Protein AF-0000000070381197 (afdb_homodimer)

Nearest PDB structures (foldseek):
  2oku-assembly1_B  TM=3.505E-01  e=1.568E+00  Porphyromonas gingivalis W83
  1i4d-assembly1_A  TM=2.695E-01  e=1.123E+00  Homo sapiens
  8abq-assembly2_D  TM=3.366E-01  e=6.268E+00  Homo sapiens
  8tyw-assembly1_A  TM=2.719E-01  e=4.706E+00  Homo sapiens
  2oku-assembly1_B  TM=3.504E-01  e=1.431E+00  Porphyromonas gingivalis W83

Solvent-accessible surface area (backbone atoms only — not comparable to full-atom values): 20531 Å² total; per-residue (Å²): 138,83,82,79,78,77,79,73,76,74,71,81,75,85,75,64,77,62,84,65,48,57,74,46,78,39,48,20,51,32,15,48,24,47,42,24,43,49,49,45,42,49,49,50,50,45,33,52,60,49,53,32,38,50,42,29,46,66,67,31,24,50,68,60,45,44,73,76,41,23,66,64,40,26,74,72,50,74,36,80,66,68,60,43,43,74,61,43,84,60,56,20,82,68,38,71,71,46,56,69,67,57,44,50,47,41,42,39,40,44,46,55,39,49,53,46,61,69,45,43,64,57,45,43,51,25,30,58,47,12,14,69,77,37,16,61,66,27,19,53,37,37,46,47,35,48,52,21,54,62,33,40,58,44,32,59,44,95,60,21,80,71,26,64,50,21,46,50,14,53,49,47,37,50,52,33,49,52,49,27,41,52,45,20,50,51,42,55,52,50,58,66,62,55,71,76,110,138,83,82,78,77,75,76,72,74,74,68,80,75,82,74,64,78,64,74,60,42,17,78,45,55,37,54,66,54,30,56,48,24,52,51,24,43,50,48,44,54,52,50,50,50,45,32,52,59,49,52,32,38,50,42,31,47,66,67,30,24,52,68,58,45,44,73,75,40,21,65,63,40,26,74,77,69,72,41,83,68,68,59,43,42,75,88,44,85,56,47,32,80,69,39,68,72,47,57,69,64,59,44,49,47,40,25,33,40,43,40,55,37,49,54,44,62,70,45,42,66,46,45,42,51,24,31,59,47,11,15,53,77,36,17,64,66,28,18,53,38,35,45,46,35,50,53,20,55,60,34,40,58,44,32,59,45,73,59,20,79,73,25,65,50,22,46,52,15,54,50,47,37,51,52,34,48,53,51,26,41,53,44,18,48,52,40,19,53,44,38,49,60,56,58,81,123

Structure (mmCIF, N/CA/C/O backbone):
data_AF-0000000070381197-model_v1
#
loop_
_entity.id
_entity.type
_entity.pdbx_description
1 polymer 'Mapeg family protein'
#
loop_
_atom_site.group_PDB
_atom_site.id
_atom_site.type_symbol
_atom_site.label_atom_id
_atom_site.label_alt_id
_atom_site.label_comp_id
_atom_site.label_asym_id
_atom_site.label_entity_id
_atom_site.label_seq_id
_atom_site.pdbx_PDB_ins_code
_atom_site.Cartn_x
_atom_site.Cartn_y
_atom_site.Cartn_z
_atom_site.occupancy
_atom_site.B_iso_or_equiv
_atom_site.auth_seq_id
_atom_site.auth_comp_id
_atom_site.auth_asym_id
_atom_site.auth_atom_id
_atom_site.pdbx_PDB_model_num
ATOM 1 N N . MET A 1 1 ? -45.094 56.906 -5.348 1 27.31 1 MET A N 1
ATOM 2 C CA . MET A 1 1 ? -44 57.094 -4.395 1 27.31 1 MET A CA 1
ATOM 3 C C . MET A 1 1 ? -43.688 55.812 -3.629 1 27.31 1 MET A C 1
ATOM 5 O O . MET A 1 1 ? -44.281 55.594 -2.559 1 27.31 1 MET A O 1
ATOM 9 N N . THR A 1 2 ? -43.688 54.594 -4.238 1 30.69 2 THR A N 1
ATOM 10 C CA . THR A 1 2 ? -43.625 53.219 -3.711 1 30.69 2 THR A CA 1
ATOM 11 C C . THR A 1 2 ? -42.312 52.938 -3.02 1 30.69 2 THR A C 1
ATOM 13 O O . THR A 1 2 ? -41.25 53.219 -3.586 1 30.69 2 THR A O 1
ATOM 16 N N . PHE A 1 3 ? -42.25 52.906 -1.608 1 27.36 3 PHE A N 1
ATOM 17 C CA . PHE A 1 3 ? -41.188 52.688 -0.625 1 27.36 3 PHE A CA 1
ATOM 18 C C . PHE A 1 3 ? -40.5 51.344 -0.86 1 27.36 3 PHE A C 1
ATOM 20 O O . PHE A 1 3 ? -41.094 50.281 -0.603 1 27.36 3 PHE A O 1
ATOM 27 N N . GLN A 1 4 ? -39.719 51.094 -1.892 1 28.34 4 GLN A N 1
ATOM 28 C CA . GLN A 1 4 ? -38.938 49.875 -2.109 1 28.34 4 GLN A CA 1
ATOM 29 C C . GLN A 1 4 ? -37.938 49.656 -0.963 1 28.34 4 GLN A C 1
ATOM 31 O O . GLN A 1 4 ? -36.969 50.406 -0.825 1 28.34 4 GLN A O 1
ATOM 36 N N . HIS A 1 5 ? -38.406 49.312 0.303 1 29.66 5 HIS A N 1
ATOM 37 C CA . HIS A 1 5 ? -37.5 48.906 1.389 1 29.66 5 HIS A CA 1
ATOM 38 C C . HIS A 1 5 ? -36.531 47.844 0.943 1 29.66 5 HIS A C 1
ATOM 40 O O . HIS A 1 5 ? -36.938 46.75 0.506 1 29.66 5 HIS A O 1
ATOM 46 N N . PHE A 1 6 ? -35.312 48.188 0.536 1 28.55 6 PHE A N 1
ATOM 47 C CA . PHE A 1 6 ? -34.125 47.344 0.35 1 28.55 6 PHE A CA 1
ATOM 48 C C . PHE A 1 6 ? -33.781 46.594 1.628 1 28.55 6 PHE A C 1
ATOM 50 O O . PHE A 1 6 ? -33.406 47.188 2.637 1 28.55 6 PHE A O 1
ATOM 57 N N . TYR A 1 7 ? -34.5 45.469 2 1 30.52 7 TYR A N 1
ATOM 58 C CA . TYR A 1 7 ? -34.031 44.625 3.08 1 30.52 7 TYR A CA 1
ATOM 59 C C . TYR A 1 7 ? -32.594 44.219 2.898 1 30.52 7 TYR A C 1
ATOM 61 O O . TYR A 1 7 ? -32.219 43.625 1.882 1 30.52 7 TYR A O 1
ATOM 69 N N . GLU A 1 8 ? -31.609 45.031 3.355 1 29.36 8 GLU A N 1
ATOM 70 C CA . GLU A 1 8 ? -30.203 44.656 3.508 1 29.36 8 GLU A CA 1
ATOM 71 C C . GLU A 1 8 ? -30.062 43.344 4.277 1 29.36 8 GLU A C 1
ATOM 73 O O . GLU A 1 8 ? -30.547 43.219 5.406 1 29.36 8 GLU A O 1
ATOM 78 N N . ASP A 1 9 ? -30.062 42.156 3.66 1 33.03 9 ASP A N 1
ATOM 79 C CA . ASP A 1 9 ? -29.734 40.875 4.277 1 33.03 9 ASP A CA 1
ATOM 80 C C . ASP A 1 9 ? -28.562 41 5.246 1 33.03 9 ASP A C 1
ATOM 82 O O . ASP A 1 9 ? -27.5 41.531 4.883 1 33.03 9 ASP A O 1
ATOM 86 N N . PRO A 1 10 ? -28.797 41.125 6.543 1 33.56 10 PRO A N 1
ATOM 87 C CA . PRO A 1 10 ? -27.703 41.281 7.492 1 33.56 10 PRO A CA 1
ATOM 88 C C . PRO A 1 10 ? -26.531 40.344 7.215 1 33.56 10 PRO A C 1
ATOM 90 O O . PRO A 1 10 ? -26.734 39.25 6.648 1 33.56 10 PRO A O 1
ATOM 93 N N . ALA A 1 11 ? -25.344 40.812 7.121 1 35.25 11 ALA A N 1
ATOM 94 C CA . ALA A 1 11 ? -24.047 40.094 7.082 1 35.25 11 ALA A CA 1
ATOM 95 C C . ALA A 1 11 ? -24.016 38.969 8.109 1 35.25 11 ALA A C 1
ATOM 97 O O . ALA A 1 11 ? -24.438 39.156 9.25 1 35.25 11 ALA A O 1
ATOM 98 N N . PRO A 1 12 ? -24.031 37.688 7.75 1 36.72 12 PRO A N 1
ATOM 99 C CA . PRO A 1 12 ? -23.938 36.688 8.82 1 36.72 12 PRO A CA 1
ATOM 100 C C . PRO A 1 12 ? -22.953 37.094 9.922 1 36.72 12 PRO A C 1
ATOM 102 O O . PRO A 1 12 ? -21.875 37.625 9.633 1 36.72 12 PRO A O 1
ATOM 105 N N . THR A 1 13 ? -23.391 37.594 11.086 1 34.72 13 THR A N 1
ATOM 106 C CA . THR A 1 13 ? -22.594 38 12.25 1 34.72 13 THR A CA 1
ATOM 107 C C . THR A 1 13 ? -21.453 37 12.484 1 34.72 13 THR A C 1
ATOM 109 O O . THR A 1 13 ? -21.656 35.781 12.461 1 34.72 13 THR A O 1
ATOM 112 N N . ALA A 1 14 ? -20.234 37.438 12.461 1 40.5 14 ALA A N 1
ATOM 113 C CA . ALA A 1 14 ? -18.922 36.875 12.648 1 40.5 14 ALA A CA 1
ATOM 114 C C . ALA A 1 14 ? -18.906 35.875 13.82 1 40.5 14 ALA A C 1
ATOM 116 O O . ALA A 1 14 ? -18.281 34.812 13.75 1 40.5 14 ALA A O 1
ATOM 117 N N . ASN A 1 15 ? -19.156 36.344 15.117 1 36.5 15 ASN A N 1
ATOM 118 C CA . ASN A 1 15 ? -18.719 35.75 16.391 1 36.5 15 ASN A CA 1
ATOM 119 C C . ASN A 1 15 ? -19.656 34.656 16.859 1 36.5 15 ASN A C 1
ATOM 121 O O . ASN A 1 15 ? -19.672 34.312 18.031 1 36.5 15 ASN A O 1
ATOM 125 N N . ALA A 1 16 ? -20.859 34.5 16.406 1 41.34 16 ALA A N 1
ATOM 126 C CA . ALA A 1 16 ? -21.641 33.531 17.188 1 41.34 16 ALA A CA 1
ATOM 127 C C . ALA A 1 16 ? -20.953 32.156 17.203 1 41.34 16 ALA A C 1
ATOM 129 O O . ALA A 1 16 ? -20.578 31.656 16.156 1 41.34 16 ALA A O 1
ATOM 130 N N . PRO A 1 17 ? -20.328 31.75 18.297 1 43.03 17 PRO A N 1
ATOM 131 C CA . PRO A 1 17 ? -19.734 30.406 18.344 1 43.03 17 PRO A CA 1
ATOM 132 C C . PRO A 1 17 ? -20.547 29.375 17.562 1 43.03 17 PRO A C 1
ATOM 134 O O . PRO A 1 17 ? -21.75 29.219 17.797 1 43.03 17 PRO A O 1
ATOM 137 N N . VAL A 1 18 ? -20.594 29.297 16.344 1 46.44 18 VAL A N 1
ATOM 138 C CA . VAL A 1 18 ? -21.406 28.312 15.633 1 46.44 18 VAL A CA 1
ATOM 139 C C . VAL A 1 18 ? -21.375 26.984 16.375 1 46.44 18 VAL A C 1
ATOM 141 O O . VAL A 1 18 ? -20.312 26.375 16.562 1 46.44 18 VAL A O 1
ATOM 144 N N . ASP A 1 19 ? -22.219 26.75 17.234 1 54.41 19 ASP A N 1
ATOM 145 C CA . ASP A 1 19 ? -22.516 25.641 18.141 1 54.41 19 ASP A CA 1
ATOM 146 C C . ASP A 1 19 ? -22.031 24.328 17.547 1 54.41 19 ASP A C 1
ATOM 148 O O . ASP A 1 19 ? -21.578 23.438 18.281 1 54.41 19 ASP A O 1
ATOM 152 N N . ASN A 1 20 ? -21.922 24.156 16.25 1 60.72 20 ASN A N 1
ATOM 153 C CA . ASN A 1 20 ? -21.812 22.844 15.656 1 60.72 20 ASN A CA 1
ATOM 154 C C . ASN A 1 20 ? -20.375 22.531 15.219 1 60.72 20 ASN A C 1
ATOM 156 O O . ASN A 1 20 ? -20.156 21.734 14.305 1 60.72 20 ASN A O 1
ATOM 160 N N . GLN A 1 21 ? -19.391 23.328 15.68 1 72.69 21 GLN A N 1
ATOM 161 C CA . GLN A 1 21 ? -18.047 23.047 15.211 1 72.69 21 GLN A CA 1
ATOM 162 C C . GLN A 1 21 ? -17.094 22.797 16.391 1 72.69 21 GLN A C 1
ATOM 164 O O . GLN A 1 21 ? -17.203 23.453 17.422 1 72.69 21 GLN A O 1
ATOM 169 N N . SER A 1 22 ? -16.328 21.641 16.438 1 75.69 22 SER A N 1
ATOM 170 C CA . SER A 1 22 ? -15.18 21.453 17.328 1 75.69 22 SER A CA 1
ATOM 171 C C . SER A 1 22 ? -13.93 22.125 16.766 1 75.69 22 SER A C 1
ATOM 173 O O . SER A 1 22 ? -13.719 22.141 15.555 1 75.69 22 SER A O 1
ATOM 175 N N . VAL A 1 23 ? -13.219 22.875 17.672 1 78 23 VAL A N 1
ATOM 176 C CA . VAL A 1 23 ? -12.078 23.641 17.203 1 78 23 VAL A CA 1
ATOM 177 C C . VAL A 1 23 ? -10.789 23.094 17.812 1 78 23 VAL A C 1
ATOM 179 O O . VAL A 1 23 ? -10.773 22.703 18.984 1 78 23 VAL A O 1
ATOM 182 N N . ILE A 1 24 ? -9.797 22.953 16.969 1 77.69 24 ILE A N 1
ATOM 183 C CA . ILE A 1 24 ? -8.445 22.609 17.406 1 77.69 24 ILE A CA 1
ATOM 184 C C . ILE A 1 24 ? -7.469 23.688 16.953 1 77.69 24 ILE A C 1
ATOM 186 O O . ILE A 1 24 ? -7.496 24.109 15.797 1 77.69 24 ILE A O 1
ATOM 190 N N . SER A 1 25 ? -6.664 24.172 17.891 1 83 25 SER A N 1
ATOM 191 C CA . SER A 1 25 ? -5.676 25.188 17.547 1 83 25 SER A CA 1
ATOM 192 C C . SER A 1 25 ? -4.32 24.578 17.234 1 83 25 SER A C 1
ATOM 194 O O . SER A 1 25 ? -3.859 23.688 17.953 1 83 25 SER A O 1
ATOM 196 N N . VAL A 1 26 ? -3.762 24.984 16.047 1 87.62 26 VAL A N 1
ATOM 197 C CA . VAL A 1 26 ? -2.438 24.5 15.672 1 87.62 26 VAL A CA 1
ATOM 198 C C . VAL A 1 26 ? -1.601 25.656 15.133 1 87.62 26 VAL A C 1
ATOM 200 O O . VAL A 1 26 ? -2.145 26.672 14.68 1 87.62 26 VAL A O 1
ATOM 203 N N . ASP A 1 27 ? -0.229 25.469 15.305 1 90.62 27 ASP A N 1
ATOM 204 C CA . ASP A 1 27 ? 0.676 26.422 14.664 1 90.62 27 ASP A CA 1
ATOM 205 C C . ASP A 1 27 ? 0.458 26.469 13.156 1 90.62 27 ASP A C 1
ATOM 207 O O . ASP A 1 27 ? 0.22 25.422 12.531 1 90.62 27 ASP A O 1
ATOM 211 N N . LYS A 1 28 ? 0.566 27.609 12.531 1 90.75 28 LYS A N 1
ATOM 212 C CA . LYS A 1 28 ? 0.375 27.75 11.094 1 90.75 28 LYS A CA 1
ATOM 213 C C . LYS A 1 28 ? 1.358 26.875 10.32 1 90.75 28 LYS A C 1
ATOM 215 O O . LYS A 1 28 ? 1.041 26.391 9.234 1 90.75 28 LYS A O 1
ATOM 220 N N . MET A 1 29 ? 2.492 26.672 10.906 1 94.38 29 MET A N 1
ATOM 221 C CA . MET A 1 29 ? 3.525 25.906 10.227 1 94.38 29 MET A CA 1
ATOM 222 C C . MET A 1 29 ? 3.174 24.422 10.219 1 94.38 29 MET A C 1
ATOM 224 O O . MET A 1 29 ? 3.805 23.625 9.508 1 94.38 29 MET A O 1
ATOM 228 N N . TYR A 1 30 ? 2.107 24.125 10.898 1 95.12 30 TYR A N 1
ATOM 229 C CA . TYR A 1 30 ? 1.632 22.75 10.859 1 95.12 30 TYR A CA 1
ATOM 230 C C . TYR A 1 30 ? 1.208 22.359 9.445 1 95.12 30 TYR A C 1
ATOM 232 O O . TYR A 1 30 ? 1.24 21.172 9.086 1 95.12 30 TYR A O 1
ATOM 240 N N . GLY A 1 31 ? 0.821 23.281 8.695 1 95.38 31 GLY A N 1
ATOM 241 C CA . GLY A 1 31 ? 0.529 23.031 7.297 1 95.38 31 GLY A CA 1
ATOM 242 C C . GLY A 1 31 ? 1.68 22.375 6.555 1 95.38 31 GLY A C 1
ATOM 243 O O . GLY A 1 31 ? 1.464 21.516 5.695 1 95.38 31 GLY A O 1
ATOM 244 N N . LEU A 1 32 ? 2.865 22.75 6.918 1 96.94 32 LEU A N 1
ATOM 245 C CA . LEU A 1 32 ? 4.047 22.188 6.285 1 96.94 32 LEU A CA 1
ATOM 246 C C . LEU A 1 32 ? 4.211 20.719 6.668 1 96.94 32 LEU A C 1
ATOM 248 O O . LEU A 1 32 ? 4.691 19.906 5.863 1 96.94 32 LEU A O 1
ATOM 252 N N . VAL A 1 33 ? 3.83 20.391 7.875 1 97.94 33 VAL A N 1
ATOM 253 C CA . VAL A 1 33 ? 3.867 19.016 8.328 1 97.94 33 VAL A CA 1
ATOM 254 C C . VAL A 1 33 ? 2.912 18.172 7.484 1 97.94 33 VAL A C 1
ATOM 256 O O . VAL A 1 33 ? 3.289 17.109 6.973 1 97.94 33 VAL A O 1
ATOM 259 N N . VAL A 1 34 ? 1.744 18.703 7.293 1 97.62 34 VAL A N 1
ATOM 260 C CA . VAL A 1 34 ? 0.719 18.016 6.52 1 97.62 34 VAL A CA 1
ATOM 261 C C . VAL A 1 34 ? 1.19 17.828 5.078 1 97.62 34 VAL A C 1
ATOM 263 O O . VAL A 1 34 ? 1.082 16.734 4.516 1 97.62 34 VAL A O 1
ATOM 266 N N . ILE A 1 35 ? 1.771 18.812 4.566 1 97.81 35 ILE A N 1
ATOM 267 C CA . ILE A 1 35 ? 2.223 18.766 3.182 1 97.81 35 ILE A CA 1
ATOM 268 C C . ILE A 1 35 ? 3.344 17.734 3.039 1 97.81 35 ILE A C 1
ATOM 270 O O . ILE A 1 35 ? 3.379 16.969 2.068 1 97.81 35 ILE A O 1
ATOM 274 N N . SER A 1 36 ? 4.219 17.734 3.994 1 98.56 36 SER A N 1
ATOM 275 C CA . SER A 1 36 ? 5.305 16.766 3.91 1 98.56 36 SER A CA 1
ATOM 276 C C . SER A 1 36 ? 4.777 15.336 4.023 1 98.56 36 SER A C 1
ATOM 278 O O . SER A 1 36 ? 5.223 14.445 3.301 1 98.56 36 SER A O 1
ATOM 280 N N . ALA A 1 37 ? 3.809 15.094 4.906 1 98.69 37 ALA A N 1
ATOM 281 C CA . ALA A 1 37 ? 3.205 13.773 5.059 1 98.69 37 ALA A CA 1
ATOM 282 C C . ALA A 1 37 ? 2.451 13.359 3.799 1 98.69 37 ALA A C 1
ATOM 284 O O . ALA A 1 37 ? 2.535 12.211 3.363 1 98.69 37 ALA A O 1
ATOM 285 N N . LEU A 1 38 ? 1.757 14.32 3.213 1 98.56 38 LEU A N 1
ATOM 286 C CA . LEU A 1 38 ? 1.043 14.062 1.968 1 98.56 38 LEU A CA 1
ATOM 287 C C . LEU A 1 38 ? 2.014 13.695 0.85 1 98.56 38 LEU A C 1
ATOM 289 O O . LEU A 1 38 ? 1.732 12.812 0.041 1 98.56 38 LEU A O 1
ATOM 293 N N . THR A 1 39 ? 3.066 14.375 0.822 1 98.56 39 THR A N 1
ATOM 294 C CA . THR A 1 39 ? 4.07 14.133 -0.21 1 98.56 39 THR A CA 1
ATOM 295 C C . THR A 1 39 ? 4.66 12.734 -0.072 1 98.56 39 THR A C 1
ATOM 297 O O . THR A 1 39 ? 4.867 12.039 -1.069 1 98.56 39 THR A O 1
ATOM 300 N N . LEU A 1 40 ? 4.875 12.312 1.17 1 98.75 40 LEU A N 1
ATOM 301 C CA . LEU A 1 40 ? 5.371 10.961 1.408 1 98.75 40 LEU A CA 1
ATOM 302 C C . LEU A 1 40 ? 4.371 9.914 0.909 1 98.75 40 LEU A C 1
ATOM 304 O O . LEU A 1 40 ? 4.754 8.961 0.236 1 98.75 40 LEU A O 1
ATOM 308 N N . CYS A 1 41 ? 3.158 10.133 1.23 1 98.69 41 CYS A N 1
ATOM 309 C CA . CYS A 1 41 ? 2.113 9.203 0.816 1 98.69 41 CYS A CA 1
ATOM 310 C C . CYS A 1 41 ? 2.006 9.141 -0.703 1 98.69 41 CYS A C 1
ATOM 312 O O . CYS A 1 41 ? 1.926 8.055 -1.281 1 98.69 41 CYS A O 1
ATOM 314 N N . PHE A 1 42 ? 2.051 10.289 -1.301 1 98.31 42 PHE A N 1
ATOM 315 C CA . PHE A 1 42 ? 1.967 10.359 -2.756 1 98.31 42 PHE A CA 1
ATOM 316 C C . PHE A 1 42 ? 3.16 9.664 -3.4 1 98.31 42 PHE A C 1
ATOM 318 O O . PHE A 1 42 ? 3.002 8.922 -4.371 1 98.31 42 PHE A O 1
ATOM 325 N N . GLN A 1 43 ? 4.289 9.922 -2.863 1 98.56 43 GLN A N 1
ATOM 326 C CA . GLN A 1 43 ? 5.508 9.297 -3.369 1 98.56 43 GLN A CA 1
ATOM 327 C C . GLN A 1 43 ? 5.426 7.777 -3.271 1 98.56 43 GLN A C 1
ATOM 329 O O . GLN A 1 43 ? 5.836 7.07 -4.195 1 98.56 43 GLN A O 1
ATOM 334 N N . CYS A 1 44 ? 4.918 7.258 -2.193 1 98.69 44 CYS A N 1
ATOM 335 C CA . CYS A 1 44 ? 4.777 5.816 -2.025 1 98.69 44 CYS A CA 1
ATOM 336 C C . CYS A 1 44 ? 3.846 5.234 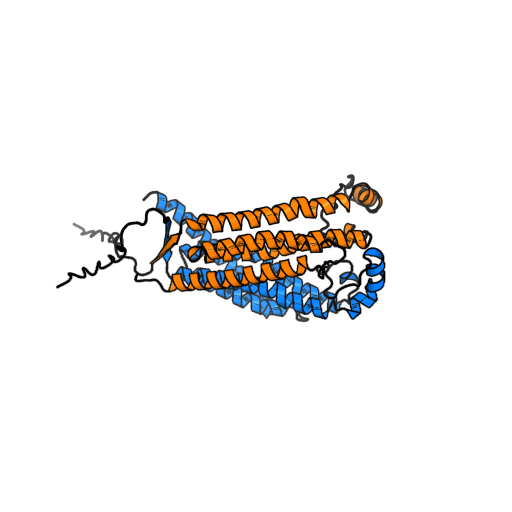-3.08 1 98.69 44 CYS A C 1
ATOM 338 O O . CYS A 1 44 ? 4.133 4.184 -3.656 1 98.69 44 CYS A O 1
ATOM 340 N N . ALA A 1 45 ? 2.77 5.965 -3.35 1 97.69 45 ALA A N 1
ATOM 341 C CA . ALA A 1 45 ? 1.849 5.527 -4.395 1 97.69 45 ALA A CA 1
ATOM 342 C C . ALA A 1 45 ? 2.537 5.504 -5.758 1 97.69 45 ALA A C 1
ATOM 344 O O . ALA A 1 45 ? 2.344 4.574 -6.543 1 97.69 45 ALA A O 1
ATOM 345 N N . VAL A 1 46 ? 3.32 6.504 -6.016 1 97.56 46 VAL A N 1
ATOM 346 C CA . VAL A 1 46 ? 4.039 6.613 -7.281 1 97.56 46 VAL A CA 1
ATOM 347 C C . VAL A 1 46 ? 5 5.438 -7.438 1 97.56 46 VAL A C 1
ATOM 349 O O . VAL A 1 46 ? 5.145 4.887 -8.531 1 97.56 46 VAL A O 1
ATOM 352 N N . TYR A 1 47 ? 5.633 5.023 -6.371 1 98.44 47 TYR A N 1
ATOM 353 C CA . TYR A 1 47 ? 6.543 3.883 -6.434 1 98.44 47 TYR A CA 1
ATOM 354 C C . TYR A 1 47 ? 5.793 2.604 -6.785 1 98.44 47 TYR A C 1
ATOM 356 O O . TYR A 1 47 ? 6.281 1.786 -7.566 1 98.44 47 TYR A O 1
ATOM 364 N N . GLY A 1 48 ? 4.637 2.467 -6.277 1 97 48 GLY A N 1
ATOM 365 C CA . GLY A 1 48 ? 3.846 1.293 -6.609 1 97 48 GLY A CA 1
ATOM 366 C C . GLY A 1 48 ? 3.371 1.283 -8.047 1 97 48 GLY A C 1
ATOM 367 O O . GLY A 1 48 ? 3.59 0.311 -8.773 1 97 48 GLY A O 1
ATOM 368 N N . TYR A 1 49 ? 2.832 2.377 -8.477 1 94.12 49 TYR A N 1
ATOM 369 C CA . TYR A 1 49 ? 2.178 2.432 -9.773 1 94.12 49 TYR A CA 1
ATOM 370 C C . TYR A 1 49 ? 3.201 2.592 -10.891 1 94.12 49 TYR A C 1
ATOM 372 O O . TYR A 1 49 ? 3.107 1.929 -11.93 1 94.12 49 TYR A O 1
ATOM 380 N N . PHE A 1 50 ? 4.191 3.387 -10.633 1 95.56 50 PHE A N 1
ATOM 381 C CA . PHE A 1 50 ? 5.047 3.742 -11.758 1 95.56 50 PHE A CA 1
ATOM 382 C C . PHE A 1 50 ? 6.383 3.012 -11.68 1 95.56 50 PHE A C 1
ATOM 384 O O . PHE A 1 50 ? 6.848 2.443 -12.672 1 95.56 50 PHE A O 1
ATOM 391 N N . LEU A 1 51 ? 6.996 3.016 -10.531 1 97.5 51 LEU A N 1
ATOM 392 C CA . LEU A 1 51 ? 8.289 2.338 -10.438 1 97.5 51 LEU A CA 1
ATOM 393 C C . LEU A 1 51 ? 8.125 0.835 -10.648 1 97.5 51 LEU A C 1
ATOM 395 O O . LEU A 1 51 ? 8.672 0.273 -11.602 1 97.5 51 LEU A O 1
ATOM 399 N N . VAL A 1 52 ? 7.348 0.217 -9.766 1 98.25 52 VAL A N 1
ATOM 400 C CA . VAL A 1 52 ? 7.164 -1.227 -9.867 1 98.25 52 VAL A CA 1
ATOM 401 C C . VAL A 1 52 ? 6.418 -1.562 -11.156 1 98.25 52 VAL A C 1
ATOM 403 O O . VAL A 1 52 ? 6.75 -2.533 -11.836 1 98.25 52 VAL A O 1
ATOM 406 N N . GLY A 1 53 ? 5.441 -0.716 -11.492 1 97.06 53 GLY A N 1
ATOM 407 C CA . GLY A 1 53 ? 4.68 -0.93 -12.711 1 97.06 53 GLY A CA 1
ATOM 408 C C . GLY A 1 53 ? 5.547 -0.956 -13.961 1 97.06 53 GLY A C 1
ATOM 409 O O . GLY A 1 53 ? 5.316 -1.763 -14.867 1 97.06 53 GLY A O 1
ATOM 410 N N . ARG A 1 54 ? 6.508 -0.121 -14.016 1 97.44 54 ARG A N 1
ATOM 411 C CA . ARG A 1 54 ? 7.398 -0.037 -15.172 1 97.44 54 ARG A CA 1
ATOM 412 C C . ARG A 1 54 ? 8.227 -1.31 -15.32 1 97.44 54 ARG A C 1
ATOM 414 O O . ARG A 1 54 ? 8.336 -1.864 -16.422 1 97.44 54 ARG A O 1
ATOM 421 N N . TYR A 1 55 ? 8.812 -1.763 -14.25 1 98.06 55 TYR A N 1
ATOM 422 C CA . TYR A 1 55 ? 9.625 -2.971 -14.312 1 98.06 55 TYR A CA 1
ATOM 423 C C . TYR A 1 55 ? 8.758 -4.199 -14.562 1 98.06 55 TYR A C 1
ATOM 425 O O . TYR A 1 55 ? 9.172 -5.129 -15.258 1 98.06 55 TYR A O 1
ATOM 433 N N . ARG A 1 56 ? 7.59 -4.133 -14.031 1 97.88 56 ARG A N 1
ATOM 434 C CA . ARG A 1 56 ? 6.656 -5.234 -14.234 1 97.88 56 ARG A CA 1
ATOM 435 C C . ARG A 1 56 ? 6.281 -5.367 -15.711 1 97.88 56 ARG A C 1
ATOM 437 O O . ARG A 1 56 ? 6.328 -6.461 -16.266 1 97.88 56 ARG A O 1
ATOM 444 N N . SER A 1 57 ? 5.957 -4.258 -16.297 1 96.75 57 SER A N 1
ATOM 445 C CA . SER A 1 57 ? 5.543 -4.254 -17.703 1 96.75 57 SER A CA 1
ATOM 446 C C . SER A 1 57 ? 6.68 -4.703 -18.609 1 96.75 57 SER A C 1
ATOM 448 O O . SER A 1 57 ? 6.453 -5.426 -19.578 1 96.75 57 SER A O 1
ATOM 450 N N . LYS A 1 58 ? 7.809 -4.348 -18.297 1 97.69 58 LYS A N 1
ATOM 451 C CA . LYS A 1 58 ? 8.977 -4.672 -19.109 1 97.69 58 LYS A CA 1
ATOM 452 C C . LYS A 1 58 ? 9.359 -6.141 -18.953 1 97.69 58 LYS A C 1
ATOM 454 O O . LYS A 1 58 ? 9.648 -6.816 -19.953 1 97.69 58 LYS A O 1
ATOM 459 N N . ILE A 1 59 ? 9.305 -6.68 -17.797 1 98.19 59 ILE A N 1
ATOM 460 C CA . ILE A 1 59 ? 9.875 -7.988 -17.484 1 98.19 59 ILE A CA 1
ATOM 461 C C . ILE A 1 59 ? 8.828 -9.07 -17.703 1 98.19 59 ILE A C 1
ATOM 463 O O . ILE A 1 59 ? 9.125 -10.117 -18.297 1 98.19 59 ILE A O 1
ATOM 467 N N . PHE A 1 60 ? 7.637 -8.797 -17.219 1 98.19 60 PHE A N 1
ATOM 468 C CA . PHE A 1 60 ? 6.527 -9.719 -17.422 1 98.19 60 PHE A CA 1
ATOM 469 C C . PHE A 1 60 ? 5.703 -9.312 -18.641 1 98.19 60 PHE A C 1
ATOM 471 O O . PHE A 1 60 ? 4.492 -9.117 -18.531 1 98.19 60 PHE A O 1
ATOM 478 N N . ASN A 1 61 ? 6.406 -9.289 -19.766 1 97.38 61 ASN A N 1
ATOM 479 C CA . ASN A 1 61 ? 5.715 -8.844 -20.984 1 97.38 61 ASN A CA 1
ATOM 480 C C . ASN A 1 61 ? 4.902 -9.969 -21.609 1 97.38 61 ASN A C 1
ATOM 482 O O . ASN A 1 61 ? 5.039 -11.133 -21.219 1 97.38 61 ASN A O 1
ATOM 486 N N . LYS A 1 62 ? 4.117 -9.633 -22.578 1 96.5 62 LYS A N 1
ATOM 487 C CA . LYS A 1 62 ? 3.174 -10.57 -23.188 1 96.5 62 LYS A CA 1
ATOM 488 C C . LYS A 1 62 ? 3.902 -11.727 -23.875 1 96.5 62 LYS A C 1
ATOM 490 O O . LYS A 1 62 ? 3.496 -12.883 -23.75 1 96.5 62 LYS A O 1
ATOM 495 N N . SER A 1 63 ? 4.926 -11.5 -24.562 1 97.19 63 SER A N 1
ATOM 496 C CA . SER A 1 63 ? 5.68 -12.516 -25.297 1 97.19 63 SER A CA 1
ATOM 497 C C . SER A 1 63 ? 6.238 -13.57 -24.344 1 97.19 63 SER A C 1
ATOM 499 O O . SER A 1 63 ? 6.094 -14.773 -24.594 1 97.19 63 SER A O 1
ATOM 501 N N . PHE A 1 64 ? 6.844 -13.141 -23.266 1 97.81 64 PHE A N 1
ATOM 502 C CA . PHE A 1 64 ? 7.414 -14.047 -22.281 1 97.81 64 PHE A CA 1
ATOM 503 C C . PHE A 1 64 ? 6.328 -14.914 -21.656 1 97.81 64 PHE A C 1
ATOM 505 O O . PHE A 1 64 ? 6.461 -16.141 -21.578 1 97.81 64 PHE A O 1
ATOM 512 N N . LEU A 1 65 ? 5.219 -14.305 -21.266 1 97.94 65 LEU A N 1
ATOM 513 C CA . LEU A 1 65 ? 4.164 -15.023 -20.562 1 97.94 65 LEU A CA 1
ATOM 514 C C . LEU A 1 65 ? 3.457 -16.016 -21.484 1 97.94 65 LEU A C 1
ATOM 516 O O . LEU A 1 65 ? 3.137 -17.125 -21.094 1 97.94 65 LEU A O 1
ATOM 520 N N . GLU A 1 66 ? 3.271 -15.562 -22.703 1 97.81 66 GLU A N 1
ATOM 521 C CA . GLU A 1 66 ? 2.641 -16.438 -23.672 1 97.81 66 GLU A CA 1
ATOM 522 C C . GLU A 1 66 ? 3.52 -17.656 -23.984 1 97.81 66 GLU A C 1
ATOM 524 O O . GLU A 1 66 ? 3.027 -18.781 -24.062 1 97.81 66 GLU A O 1
ATOM 529 N N . ALA A 1 67 ? 4.742 -17.469 -24.094 1 98 67 ALA A N 1
ATOM 530 C CA . ALA A 1 67 ? 5.68 -18.531 -24.438 1 98 67 ALA A CA 1
ATOM 531 C C . ALA A 1 67 ? 5.785 -19.547 -23.297 1 98 67 ALA A C 1
ATOM 533 O O . ALA A 1 67 ? 5.832 -20.75 -23.531 1 98 67 ALA A O 1
ATOM 534 N N . GL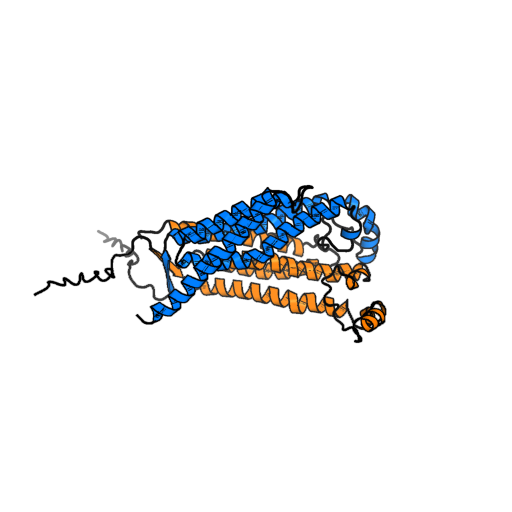U A 1 68 ? 5.785 -19.047 -22.078 1 97.38 68 GLU A N 1
ATOM 535 C CA . GLU A 1 68 ? 6.082 -19.922 -20.953 1 97.38 68 GLU A CA 1
ATOM 536 C C . GLU A 1 68 ? 4.801 -20.516 -20.359 1 97.38 68 GLU A C 1
ATOM 538 O O . GLU A 1 68 ? 4.805 -21.641 -19.875 1 97.38 68 GLU A O 1
ATOM 543 N N . PHE A 1 69 ? 3.658 -19.688 -20.438 1 97.38 69 PHE A N 1
ATOM 544 C CA . PHE A 1 69 ? 2.508 -20.109 -19.656 1 97.38 69 PHE A CA 1
ATOM 545 C C . PHE A 1 69 ? 1.228 -20.031 -20.469 1 97.38 69 PHE A C 1
ATOM 547 O O . PHE A 1 69 ? 0.142 -20.344 -19.969 1 97.38 69 PHE A O 1
ATOM 554 N N . GLY A 1 70 ? 1.33 -19.609 -21.672 1 97.5 70 GLY A N 1
ATOM 555 C CA . GLY A 1 70 ? 0.164 -19.328 -22.5 1 97.5 70 GLY A CA 1
ATOM 556 C C . GLY A 1 70 ? -0.8 -20.484 -22.594 1 97.5 70 GLY A C 1
ATOM 557 O O . GLY A 1 70 ? -1.991 -20.344 -22.312 1 97.5 70 GLY A O 1
ATOM 558 N N . GLN A 1 71 ? -0.305 -21.688 -22.984 1 97.75 71 GLN A N 1
ATOM 559 C CA . GLN A 1 71 ? -1.151 -22.859 -23.156 1 97.75 71 GLN A CA 1
ATOM 560 C C . GLN A 1 71 ? -1.71 -23.328 -21.812 1 97.75 71 GLN A C 1
ATOM 562 O O . GLN A 1 71 ? -2.895 -23.656 -21.703 1 97.75 71 GLN A O 1
ATOM 567 N N . LEU A 1 72 ? -0.871 -23.312 -20.859 1 97.06 72 LEU A N 1
ATOM 568 C CA . LEU A 1 72 ? -1.291 -23.734 -19.516 1 97.06 72 LEU A CA 1
ATOM 569 C C . LEU A 1 72 ? -2.428 -22.844 -19.016 1 97.06 72 LEU A C 1
ATOM 571 O O . LEU A 1 72 ? -3.424 -23.344 -18.484 1 97.06 72 LEU A O 1
ATOM 575 N N . HIS A 1 73 ? -2.281 -21.578 -19.172 1 97.44 73 HIS A N 1
ATOM 576 C CA . HIS A 1 73 ? -3.293 -20.625 -18.734 1 97.44 73 HIS A CA 1
ATOM 577 C C . HIS A 1 73 ? -4.602 -20.812 -19.484 1 97.44 73 HIS A C 1
ATOM 579 O O . HIS A 1 73 ? -5.68 -20.797 -18.891 1 97.44 73 HIS A O 1
ATOM 585 N N . LYS A 1 74 ? -4.457 -20.984 -20.719 1 97.31 74 LYS A N 1
ATOM 586 C CA . LYS A 1 74 ? -5.629 -21.188 -21.562 1 97.31 74 LYS A CA 1
ATOM 587 C C . LYS A 1 74 ? -6.363 -22.469 -21.188 1 97.31 74 LYS A C 1
ATOM 589 O O . LYS A 1 74 ? -7.594 -22.5 -21.172 1 97.31 74 LYS A O 1
ATOM 594 N N . ASP A 1 75 ? -5.648 -23.484 -20.891 1 97.38 75 ASP A N 1
ATOM 595 C CA . ASP A 1 75 ? -6.234 -24.766 -20.547 1 97.38 75 ASP A CA 1
ATOM 596 C C . ASP A 1 75 ? -7.078 -24.672 -19.281 1 97.38 75 ASP A C 1
ATOM 598 O O . ASP A 1 75 ? -8.125 -25.312 -19.172 1 97.38 75 ASP A O 1
ATOM 602 N N . VAL A 1 76 ? -6.715 -23.812 -18.391 1 95.56 76 VAL A N 1
ATOM 603 C CA . VAL A 1 76 ? -7.375 -23.844 -17.094 1 95.56 76 VAL A CA 1
ATOM 604 C C . VAL A 1 76 ? -8.391 -22.719 -17 1 95.56 76 VAL A C 1
ATOM 606 O O . VAL A 1 76 ? -9.383 -22.828 -16.266 1 95.56 76 VAL A O 1
ATOM 609 N N . THR A 1 77 ? -8.18 -21.641 -17.781 1 96.12 77 THR A N 1
ATOM 610 C CA . THR A 1 77 ? -9.055 -20.5 -17.625 1 96.12 77 THR A CA 1
ATOM 611 C C . THR A 1 77 ? -9.906 -20.297 -18.891 1 96.12 77 THR A C 1
ATOM 613 O O . THR A 1 77 ? -10.875 -19.547 -18.875 1 96.12 77 THR A O 1
ATOM 616 N N . GLN A 1 78 ? -9.477 -20.875 -19.984 1 96.38 78 GLN A N 1
ATOM 617 C CA . GLN A 1 78 ? -10.117 -20.719 -21.297 1 96.38 78 GLN A CA 1
ATOM 618 C C . GLN A 1 78 ? -9.961 -19.281 -21.812 1 96.38 78 GLN A C 1
ATOM 620 O O . GLN A 1 78 ? -10.844 -18.781 -22.5 1 96.38 78 GLN A O 1
ATOM 625 N N . ARG A 1 79 ? -8.844 -18.672 -21.375 1 95.88 79 ARG A N 1
ATOM 626 C CA . ARG A 1 79 ? -8.531 -17.297 -21.781 1 95.88 79 ARG A CA 1
ATOM 627 C C . ARG A 1 79 ? -7.047 -17.141 -22.078 1 95.88 79 ARG A C 1
ATOM 629 O O . ARG A 1 79 ? -6.223 -17.906 -21.578 1 95.88 79 ARG A O 1
ATOM 636 N N . SER A 1 80 ? -6.832 -16.109 -22.828 1 95.56 80 SER A N 1
ATOM 637 C CA . SER A 1 80 ? -5.43 -15.781 -23.078 1 95.56 80 SER A CA 1
ATOM 638 C C . SER A 1 80 ? -4.793 -15.125 -21.859 1 95.56 80 SER A C 1
ATOM 640 O O . SER A 1 80 ? -5.457 -14.375 -21.141 1 95.56 80 SER A O 1
ATOM 642 N N . ILE A 1 81 ? -3.533 -15.406 -21.734 1 96.19 81 ILE A N 1
ATOM 643 C CA . ILE A 1 81 ? -2.818 -14.836 -20.594 1 96.19 81 ILE A CA 1
ATOM 644 C C . ILE A 1 81 ? -2.516 -13.367 -20.859 1 96.19 81 ILE A C 1
ATOM 646 O O . ILE A 1 81 ? -2.178 -12.992 -21.984 1 96.19 81 ILE A O 1
ATOM 650 N N . GLU A 1 82 ? -2.572 -12.531 -19.812 1 94.5 82 GLU A N 1
ATOM 651 C CA . GLU A 1 82 ? -2.334 -11.094 -19.922 1 94.5 82 GLU A CA 1
ATOM 652 C C . GLU A 1 82 ? -0.899 -10.742 -19.547 1 94.5 82 GLU A C 1
ATOM 654 O O . GLU A 1 82 ? -0.249 -11.477 -18.797 1 94.5 82 GLU A O 1
ATOM 659 N N . ALA A 1 83 ? -0.479 -9.578 -20.078 1 95.38 83 ALA A N 1
ATOM 660 C CA . ALA A 1 83 ? 0.821 -9.047 -19.672 1 95.38 83 ALA A CA 1
ATOM 661 C C . ALA A 1 83 ? 0.778 -8.539 -18.234 1 95.38 83 ALA A C 1
ATOM 663 O O . ALA A 1 83 ? -0.3 -8.367 -17.656 1 95.38 83 ALA A O 1
ATOM 664 N N . GLY A 1 84 ? 2.018 -8.398 -17.656 1 95.56 84 GLY A N 1
ATOM 665 C CA . GLY A 1 84 ? 2.121 -7.801 -16.328 1 95.56 84 GLY A CA 1
ATOM 666 C C . GLY A 1 84 ? 2.498 -8.797 -15.258 1 95.56 84 GLY A C 1
ATOM 667 O O . GLY A 1 84 ? 3.035 -8.414 -14.211 1 95.56 84 GLY A O 1
ATOM 668 N N . GLY A 1 85 ? 2.047 -10.047 -15.484 1 96.19 85 GLY A N 1
ATOM 669 C CA . GLY A 1 85 ? 2.512 -11.102 -14.602 1 96.19 85 GLY A CA 1
ATOM 670 C C . GLY A 1 85 ? 1.757 -11.148 -13.281 1 96.19 85 GLY A C 1
ATOM 671 O O . GLY A 1 85 ? 2.213 -11.773 -12.328 1 96.19 85 GLY A O 1
ATOM 672 N N . TYR A 1 86 ? 0.665 -10.414 -13.203 1 95.31 86 TYR A N 1
ATOM 673 C CA . TYR A 1 86 ? -0.177 -10.586 -12.031 1 95.31 86 TYR A CA 1
ATOM 674 C C . TYR A 1 86 ? -0.842 -11.961 -12.023 1 95.31 86 TYR A C 1
ATOM 676 O O . TYR A 1 86 ? -1.149 -12.508 -13.086 1 95.31 86 TYR A O 1
ATOM 684 N N . PRO A 1 87 ? -0.975 -12.508 -10.836 1 96.75 87 PRO A N 1
ATOM 685 C CA . PRO A 1 87 ? -0.865 -11.953 -9.484 1 96.75 87 PRO A CA 1
ATOM 686 C C . PRO A 1 87 ? 0.514 -12.18 -8.867 1 96.75 87 PRO A C 1
ATOM 688 O O . PRO A 1 87 ? 0.687 -12.016 -7.656 1 96.75 87 PRO A O 1
ATOM 691 N N . ASP A 1 88 ? 1.478 -12.578 -9.625 1 97.31 88 ASP A N 1
ATOM 692 C CA . ASP A 1 88 ? 2.82 -12.852 -9.125 1 97.31 88 ASP A CA 1
ATOM 693 C C . ASP A 1 88 ? 3.498 -11.57 -8.641 1 97.31 88 ASP A C 1
ATOM 695 O O . ASP A 1 88 ? 3.566 -10.586 -9.383 1 97.31 88 ASP A O 1
ATOM 699 N N . MET A 1 89 ? 4.047 -11.609 -7.465 1 96.62 89 MET A N 1
ATOM 700 C CA . MET A 1 89 ? 4.664 -10.422 -6.887 1 96.62 89 MET A CA 1
ATOM 701 C C . MET A 1 89 ? 6.18 -10.57 -6.816 1 96.62 89 MET A C 1
ATOM 703 O O . MET A 1 89 ? 6.836 -9.914 -6.004 1 96.62 89 MET A O 1
ATOM 707 N N . GLY A 1 90 ? 6.668 -11.492 -7.555 1 96.62 90 GLY A N 1
ATOM 708 C CA . GLY A 1 90 ? 8.117 -11.555 -7.684 1 96.62 90 GLY A CA 1
ATOM 709 C C . GLY A 1 90 ? 8.695 -12.883 -7.238 1 96.62 90 GLY A C 1
ATOM 710 O O . GLY A 1 90 ? 9.883 -13.141 -7.418 1 96.62 90 GLY A O 1
ATOM 711 N N . SER A 1 91 ? 7.816 -13.719 -6.68 1 96.19 91 SER A N 1
ATOM 712 C CA . SER A 1 91 ? 8.336 -14.992 -6.188 1 96.19 91 SER A CA 1
ATOM 713 C C . SER A 1 91 ? 7.414 -16.141 -6.559 1 96.19 91 SER A C 1
ATOM 715 O O . SER A 1 91 ? 7.559 -17.25 -6.039 1 96.19 91 SER A O 1
ATOM 717 N N . GLY A 1 92 ? 6.441 -15.867 -7.375 1 96.44 92 GLY A N 1
ATOM 718 C CA . GLY A 1 92 ? 5.469 -16.875 -7.746 1 96.44 92 GLY A CA 1
ATOM 719 C C . GLY A 1 92 ? 5.879 -17.688 -8.969 1 96.44 92 GLY A C 1
ATOM 720 O O . GLY A 1 92 ? 7.059 -17.734 -9.312 1 96.44 92 GLY A O 1
ATOM 721 N N . VAL A 1 93 ? 4.895 -18.344 -9.555 1 96.75 93 VAL A N 1
ATOM 722 C CA . VAL A 1 93 ? 5.086 -19.297 -10.656 1 96.75 93 VAL A CA 1
ATOM 723 C C . VAL A 1 93 ? 5.742 -18.578 -11.836 1 96.75 93 VAL A C 1
ATOM 725 O O . VAL A 1 93 ? 6.66 -19.125 -12.461 1 96.75 93 VAL A O 1
ATOM 728 N N . TYR A 1 94 ? 5.371 -17.375 -12.125 1 97.88 94 TYR A N 1
ATOM 729 C CA . TYR A 1 94 ? 5.902 -16.656 -13.273 1 97.88 94 TYR A CA 1
ATOM 730 C C . TYR A 1 94 ? 7.332 -16.188 -13.008 1 97.88 94 TYR A C 1
ATOM 732 O O . TYR A 1 94 ? 8.203 -16.328 -13.875 1 97.88 94 TYR A O 1
ATOM 740 N N . ALA A 1 95 ? 7.52 -15.695 -11.828 1 97.88 95 ALA A N 1
ATOM 741 C CA . ALA A 1 95 ? 8.828 -15.156 -11.461 1 97.88 95 ALA A CA 1
ATOM 742 C C . ALA A 1 95 ? 9.891 -16.25 -11.461 1 97.88 95 ALA A C 1
ATOM 744 O O . ALA A 1 95 ? 11.062 -15.977 -11.734 1 97.88 95 ALA A O 1
ATOM 745 N N . GLN A 1 96 ? 9.492 -17.422 -11.203 1 96.75 96 GLN A N 1
ATOM 746 C CA . GLN A 1 96 ? 10.438 -18.531 -11.102 1 96.75 96 GLN A CA 1
ATOM 747 C C . GLN A 1 96 ? 11.016 -18.875 -12.469 1 96.75 96 GLN A C 1
ATOM 749 O O . GLN A 1 96 ? 12.031 -19.578 -12.555 1 96.75 96 GLN A O 1
ATOM 754 N N . ARG A 1 97 ? 10.383 -18.438 -13.555 1 97.44 97 ARG A N 1
ATOM 755 C CA . ARG A 1 97 ? 10.852 -18.75 -14.898 1 97.44 97 ARG A CA 1
ATOM 756 C C . ARG A 1 97 ? 11.641 -17.594 -15.5 1 97.44 97 ARG A C 1
ATOM 758 O O . ARG A 1 97 ? 12.125 -17.688 -16.625 1 97.44 97 ARG A O 1
ATOM 765 N N . LEU A 1 98 ? 11.781 -16.531 -14.758 1 97.88 98 LEU A N 1
ATOM 766 C CA . LEU A 1 98 ? 12.586 -15.398 -15.219 1 97.88 98 LEU A CA 1
ATOM 767 C C . LEU A 1 98 ? 14.07 -15.758 -15.203 1 97.88 98 LEU A C 1
ATOM 769 O O . LEU A 1 98 ? 14.523 -16.547 -14.367 1 97.88 98 LEU A O 1
ATOM 773 N N . ASP A 1 99 ? 14.805 -15.133 -16.141 1 97.81 99 ASP A N 1
ATOM 774 C CA . ASP A 1 99 ? 16.25 -15.18 -15.969 1 97.81 99 ASP A CA 1
ATOM 775 C C . ASP A 1 99 ? 16.688 -14.414 -14.719 1 97.81 99 ASP A C 1
ATOM 777 O O . ASP A 1 99 ? 15.977 -13.531 -14.25 1 97.81 99 ASP A O 1
ATOM 781 N N . TYR A 1 100 ? 17.812 -14.688 -14.227 1 98.19 100 TYR A N 1
ATOM 782 C CA . TYR A 1 100 ? 18.266 -14.188 -12.93 1 98.19 100 TYR A CA 1
ATOM 783 C C . TYR A 1 100 ? 18.297 -12.664 -12.914 1 98.19 100 TYR A C 1
ATOM 785 O O . TYR A 1 100 ? 17.875 -12.039 -11.938 1 98.19 100 TYR A O 1
ATOM 793 N N . TYR A 1 101 ? 18.766 -12.008 -13.93 1 98.12 101 TYR A N 1
ATOM 794 C CA . TYR A 1 101 ? 18.891 -10.555 -13.961 1 98.12 101 TYR A CA 1
ATOM 795 C C . TYR A 1 101 ? 17.531 -9.883 -13.945 1 98.12 101 TYR A C 1
ATOM 797 O O . TYR A 1 101 ? 17.328 -8.898 -13.227 1 98.12 101 TYR A O 1
ATOM 805 N N . SER A 1 102 ? 16.594 -10.414 -14.703 1 98.31 102 SER A N 1
ATOM 806 C CA . SER A 1 102 ? 15.242 -9.883 -14.703 1 98.31 102 SER A CA 1
ATOM 807 C C . SER A 1 102 ? 14.586 -10.023 -13.336 1 98.31 102 SER A C 1
ATOM 809 O O . SER A 1 102 ? 13.906 -9.109 -12.867 1 98.31 102 SER A O 1
ATOM 811 N N . TRP A 1 103 ? 14.781 -11.203 -12.781 1 98.5 103 TRP A N 1
ATOM 812 C CA . TRP A 1 103 ? 14.25 -11.445 -11.445 1 98.5 103 TRP A CA 1
ATOM 813 C C . TRP A 1 103 ? 14.82 -10.438 -10.453 1 98.5 103 TRP A C 1
ATOM 815 O O . TRP A 1 103 ? 14.078 -9.867 -9.641 1 98.5 103 TRP A O 1
ATOM 825 N N . LEU A 1 104 ? 16.109 -10.219 -10.523 1 98.38 104 LEU A N 1
ATOM 826 C CA . LEU A 1 104 ? 16.812 -9.297 -9.625 1 98.38 104 LEU A CA 1
ATOM 827 C C . LEU A 1 104 ? 16.25 -7.883 -9.773 1 98.38 104 LEU A C 1
ATOM 829 O O . LEU A 1 104 ? 15.938 -7.23 -8.781 1 98.38 104 LEU A O 1
ATOM 833 N N . LEU A 1 105 ? 16.094 -7.41 -10.977 1 98.38 105 LEU A N 1
ATOM 834 C CA . LEU A 1 105 ? 15.641 -6.047 -11.242 1 98.38 105 LEU A CA 1
ATOM 835 C C . LEU A 1 105 ? 14.219 -5.836 -10.734 1 98.38 105 LEU A C 1
ATOM 837 O O . LEU A 1 105 ? 13.938 -4.84 -10.055 1 98.38 105 LEU A O 1
ATOM 841 N N . PHE A 1 106 ? 13.422 -6.785 -11.078 1 98.62 106 PHE A N 1
ATOM 842 C CA . PHE A 1 106 ? 12.031 -6.648 -10.656 1 98.62 106 PHE A CA 1
ATOM 843 C C . PHE A 1 106 ? 11.93 -6.641 -9.133 1 98.62 106 PHE A C 1
ATOM 845 O O . PHE A 1 106 ? 11.242 -5.797 -8.555 1 98.62 106 PHE A O 1
ATOM 852 N N . ASN A 1 107 ? 12.586 -7.547 -8.531 1 98.56 107 ASN A N 1
ATOM 853 C CA . ASN A 1 107 ? 12.438 -7.695 -7.086 1 98.56 107 ASN A CA 1
ATOM 854 C C . ASN A 1 107 ? 13.156 -6.578 -6.332 1 98.56 107 ASN A C 1
ATOM 856 O O . ASN A 1 107 ? 12.789 -6.25 -5.203 1 98.56 107 ASN A O 1
ATOM 860 N N . LYS A 1 108 ? 14.203 -5.949 -6.91 1 98.69 108 LYS A N 1
ATOM 861 C CA . LYS A 1 108 ? 14.773 -4.746 -6.309 1 98.69 108 LYS A CA 1
ATOM 862 C C . LYS A 1 108 ? 13.758 -3.607 -6.297 1 98.69 108 LYS A C 1
ATOM 864 O O . LYS A 1 108 ? 13.609 -2.916 -5.285 1 98.69 108 LYS A O 1
ATOM 869 N N . ALA A 1 109 ? 13.078 -3.455 -7.426 1 98.56 109 ALA A N 1
ATOM 870 C CA . ALA A 1 109 ? 12.039 -2.43 -7.5 1 98.56 109 ALA A CA 1
ATOM 871 C C . ALA A 1 109 ? 10.93 -2.705 -6.492 1 98.56 109 ALA A C 1
ATOM 873 O O . ALA A 1 109 ? 10.484 -1.798 -5.781 1 98.56 109 ALA A O 1
ATOM 874 N N . GLN A 1 110 ? 10.523 -3.967 -6.426 1 98.12 110 GLN A N 1
ATOM 875 C CA . GLN A 1 110 ? 9.5 -4.383 -5.477 1 98.12 110 GLN A CA 1
ATOM 876 C C . GLN A 1 110 ? 9.945 -4.125 -4.039 1 98.12 110 GLN A C 1
ATOM 878 O O . GLN A 1 110 ? 9.148 -3.666 -3.213 1 98.12 110 GLN A O 1
ATOM 883 N N . ARG A 1 111 ? 11.141 -4.367 -3.766 1 98.5 111 ARG A N 1
ATOM 884 C CA . ARG A 1 111 ? 11.656 -4.227 -2.406 1 98.5 111 ARG A CA 1
ATOM 885 C C . ARG A 1 111 ? 11.688 -2.76 -1.981 1 98.5 111 ARG A C 1
ATOM 887 O O . ARG A 1 111 ? 11.375 -2.436 -0.833 1 98.5 111 ARG A O 1
ATOM 894 N N . ILE A 1 112 ? 12.078 -1.877 -2.887 1 98.56 112 ILE A N 1
ATOM 895 C CA . ILE A 1 112 ? 12.055 -0.449 -2.592 1 98.56 112 ILE A CA 1
ATOM 896 C C . ILE A 1 112 ? 10.648 -0.018 -2.199 1 98.56 112 ILE A C 1
ATOM 898 O O . ILE A 1 112 ? 10.461 0.661 -1.188 1 98.56 112 ILE A O 1
ATOM 902 N N . HIS A 1 113 ? 9.742 -0.489 -2.979 1 98.5 113 HIS A N 1
ATOM 903 C CA . HIS A 1 113 ? 8.359 -0.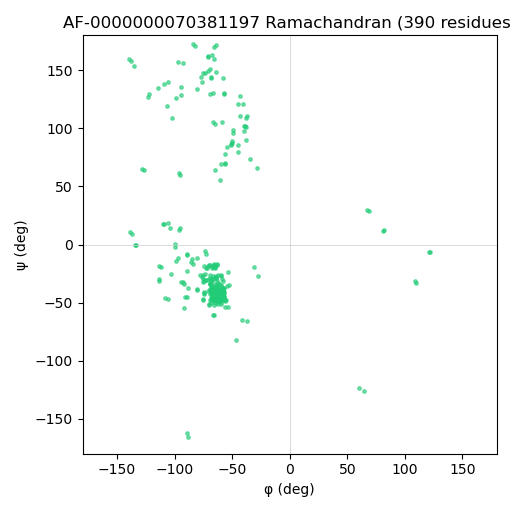124 -2.717 1 98.5 113 HIS A CA 1
ATOM 904 C C . HIS A 1 113 ? 7.863 -0.729 -1.406 1 98.5 113 HIS A C 1
ATOM 906 O O . HIS A 1 113 ? 7.25 -0.038 -0.591 1 98.5 113 HIS A O 1
ATOM 912 N N . SER A 1 114 ? 8.18 -2.004 -1.224 1 97.94 114 SER A N 1
ATOM 913 C CA . SER A 1 114 ? 7.734 -2.689 -0.014 1 97.94 114 SER A CA 1
ATOM 914 C C . SER A 1 114 ? 8.328 -2.045 1.235 1 97.94 114 SER A C 1
ATOM 916 O O . SER A 1 114 ? 7.645 -1.906 2.252 1 97.94 114 SER A O 1
ATOM 918 N N . ASN A 1 115 ? 9.57 -1.685 1.183 1 98.19 115 ASN A N 1
ATOM 919 C CA . ASN A 1 115 ? 10.195 -0.985 2.301 1 98.19 115 ASN A CA 1
ATOM 920 C C . ASN A 1 115 ? 9.484 0.331 2.605 1 98.19 115 ASN A C 1
ATOM 922 O O . ASN A 1 115 ? 9.289 0.678 3.771 1 98.19 115 ASN A O 1
ATOM 926 N N . PHE A 1 116 ? 9.164 1.018 1.564 1 98.69 116 PHE A N 1
ATOM 927 C CA . PHE A 1 116 ? 8.438 2.273 1.713 1 98.69 116 PHE A CA 1
ATOM 928 C C . PHE A 1 116 ? 7.09 2.041 2.381 1 98.69 116 PHE A C 1
ATOM 930 O O . PHE A 1 116 ? 6.73 2.744 3.328 1 98.69 116 PHE A O 1
ATOM 937 N N . GLN A 1 117 ? 6.41 1.025 1.97 1 98.06 117 GLN A N 1
ATOM 938 C CA . GLN A 1 117 ? 5.102 0.686 2.516 1 98.06 117 GLN A CA 1
ATOM 939 C C . GLN A 1 117 ? 5.199 0.338 3.998 1 98.06 117 GLN A C 1
ATOM 941 O O . GLN A 1 117 ? 4.309 0.684 4.781 1 98.06 117 GLN A O 1
ATOM 946 N N . GLU A 1 118 ? 6.227 -0.287 4.438 1 97.44 118 GLU A N 1
ATOM 947 C CA . GLU A 1 118 ? 6.422 -0.712 5.82 1 97.44 118 GLU A CA 1
ATOM 948 C C . GLU A 1 118 ? 6.605 0.487 6.746 1 97.44 118 GLU A C 1
ATOM 950 O O . GLU A 1 118 ? 6.137 0.475 7.887 1 97.44 118 GLU A O 1
ATOM 955 N N . THR A 1 119 ? 7.25 1.464 6.219 1 97.88 119 THR A N 1
ATOM 956 C CA . THR A 1 119 ? 7.645 2.555 7.102 1 97.88 119 THR A CA 1
ATOM 957 C C . THR A 1 119 ? 6.668 3.725 6.984 1 97.88 119 THR A C 1
ATOM 959 O O . THR A 1 119 ? 6.629 4.594 7.859 1 97.88 119 THR A O 1
ATOM 962 N N . LEU A 1 120 ? 5.867 3.729 6 1 98.38 120 LEU A N 1
ATOM 963 C CA . LEU A 1 120 ? 5.047 4.891 5.68 1 98.38 120 LEU A CA 1
ATOM 964 C C . LEU A 1 120 ? 4.09 5.215 6.824 1 98.38 120 LEU A C 1
ATOM 966 O O . LEU A 1 120 ? 4.066 6.344 7.32 1 98.38 120 LEU A O 1
ATOM 970 N N . PRO A 1 121 ? 3.293 4.25 7.367 1 97.38 121 PRO A N 1
ATOM 971 C CA . PRO A 1 121 ? 2.363 4.598 8.445 1 97.38 121 PRO A CA 1
ATOM 972 C C . PRO A 1 121 ? 3.078 5.074 9.703 1 97.38 121 PRO A C 1
ATOM 974 O O . PRO A 1 121 ? 2.57 5.953 10.414 1 97.38 121 PRO A O 1
ATOM 977 N N . ILE A 1 122 ? 4.184 4.5 9.953 1 97.75 122 ILE A N 1
ATOM 978 C CA . ILE A 1 122 ? 4.984 4.875 11.109 1 97.75 122 ILE A CA 1
ATOM 979 C C . ILE A 1 122 ? 5.457 6.32 10.969 1 97.75 122 ILE A C 1
ATOM 981 O O . ILE A 1 122 ? 5.262 7.137 11.867 1 97.75 122 ILE A O 1
ATOM 985 N N . SER A 1 123 ? 6.027 6.625 9.82 1 98.56 123 SER A N 1
ATOM 986 C CA . SER A 1 123 ? 6.566 7.957 9.562 1 98.56 123 SER A CA 1
ATOM 987 C C . SER A 1 123 ? 5.469 9.016 9.609 1 98.56 123 SER A C 1
ATOM 989 O O . SER A 1 123 ? 5.641 10.07 10.227 1 98.56 123 SER A O 1
ATOM 991 N N . VAL A 1 124 ? 4.391 8.711 8.984 1 98.5 124 VAL A N 1
ATOM 992 C CA . VAL A 1 124 ? 3.297 9.672 8.922 1 98.5 124 VAL A CA 1
ATOM 993 C C . VAL A 1 124 ? 2.756 9.938 10.328 1 98.5 124 VAL A C 1
ATOM 995 O O . VAL A 1 124 ? 2.537 11.086 10.703 1 98.5 124 VAL A O 1
ATOM 998 N N . PHE A 1 125 ? 2.611 8.945 11.109 1 98.06 125 PHE A N 1
ATOM 999 C CA . PHE A 1 125 ? 2.102 9.086 12.469 1 98.06 125 PHE A CA 1
ATOM 1000 C C . PHE A 1 125 ? 3.047 9.93 13.312 1 98.06 125 PHE A C 1
ATOM 1002 O O . PHE A 1 125 ? 2.617 10.883 13.977 1 98.06 125 PHE A O 1
ATOM 1009 N N . PHE A 1 126 ? 4.281 9.562 13.25 1 98.62 126 PHE A N 1
ATOM 1010 C CA . PHE A 1 126 ? 5.266 10.305 14.023 1 98.62 126 PHE A CA 1
ATOM 1011 C C . PHE A 1 126 ? 5.301 11.766 13.602 1 98.62 126 PHE A C 1
ATOM 1013 O O . PHE A 1 126 ? 5.352 12.664 14.453 1 98.62 126 PHE A O 1
ATOM 1020 N N . LEU A 1 127 ? 5.273 12.078 12.336 1 98.44 127 LEU A N 1
ATOM 1021 C CA . LEU A 1 127 ? 5.332 13.438 11.805 1 98.44 127 LEU A CA 1
ATOM 1022 C C . LEU A 1 127 ? 4.152 14.266 12.305 1 98.44 127 LEU A C 1
ATOM 1024 O O . LEU A 1 127 ? 4.328 15.391 12.766 1 98.44 127 LEU A O 1
ATOM 1028 N N . LEU A 1 128 ? 2.99 13.68 12.227 1 97.62 128 LEU A N 1
ATOM 1029 C CA . LEU A 1 128 ? 1.78 14.414 12.586 1 97.62 128 LEU A CA 1
ATOM 1030 C C . LEU A 1 128 ? 1.771 14.75 14.07 1 97.62 128 LEU A C 1
ATOM 1032 O O . LEU A 1 128 ? 1.408 15.867 14.453 1 97.62 128 LEU A O 1
ATOM 1036 N N . VAL A 1 129 ? 2.209 13.844 14.852 1 97.25 129 VAL A N 1
ATOM 1037 C CA . VAL A 1 129 ? 2.199 14.078 16.297 1 97.25 129 VAL A CA 1
ATOM 1038 C C . VAL A 1 129 ? 3.32 15.039 16.672 1 97.25 129 VAL A C 1
ATOM 1040 O O . VAL A 1 129 ? 3.092 16.016 17.391 1 97.25 129 VAL A O 1
ATOM 1043 N N . ALA A 1 130 ? 4.496 14.797 16.188 1 98.19 130 ALA A N 1
ATOM 1044 C CA . ALA A 1 130 ? 5.629 15.68 16.453 1 98.19 130 ALA A CA 1
ATOM 1045 C C . ALA A 1 130 ? 5.336 17.109 15.984 1 98.19 130 ALA A C 1
ATOM 1047 O O . ALA A 1 130 ? 5.738 18.078 16.641 1 98.19 130 ALA A O 1
ATOM 1048 N N . GLY A 1 131 ? 4.66 17.234 14.883 1 97.44 131 GLY A N 1
ATOM 1049 C CA . GLY A 1 131 ? 4.398 18.531 14.266 1 97.44 131 GLY A CA 1
ATOM 1050 C C . GLY A 1 131 ? 3.469 19.406 15.094 1 97.44 131 GLY A C 1
ATOM 1051 O O . GLY A 1 131 ? 3.396 20.609 14.883 1 97.44 131 GLY A O 1
ATOM 1052 N N . LEU A 1 132 ? 2.719 18.766 15.984 1 94.56 132 LEU A N 1
ATOM 1053 C CA . LEU A 1 132 ? 1.808 19.531 16.828 1 94.56 132 LEU A CA 1
ATOM 1054 C C . LEU A 1 132 ? 2.578 20.484 17.734 1 94.56 132 LEU A C 1
ATOM 1056 O O . LEU A 1 132 ? 2.064 21.531 18.125 1 94.56 132 LEU A O 1
ATOM 1060 N N . GLN A 1 133 ? 3.771 20.141 18.078 1 93.88 133 GLN A N 1
ATOM 1061 C CA . GLN A 1 133 ? 4.582 20.969 18.969 1 93.88 133 GLN A CA 1
ATOM 1062 C C . GLN A 1 133 ? 5.793 21.531 18.219 1 93.88 133 GLN A C 1
ATOM 1064 O O . GLN A 1 133 ? 6.242 22.641 18.516 1 93.88 133 GLN A O 1
ATOM 1069 N N . PHE A 1 134 ? 6.277 20.781 17.266 1 97.12 134 PHE A N 1
ATOM 1070 C CA . PHE A 1 134 ? 7.48 21.172 16.531 1 97.12 134 PHE A CA 1
ATOM 1071 C C . PHE A 1 134 ? 7.223 21.172 15.031 1 97.12 134 PHE A C 1
ATOM 1073 O O . PHE A 1 134 ? 7.859 20.422 14.289 1 97.12 134 PHE A O 1
ATOM 1080 N N . PRO A 1 135 ? 6.41 21.969 14.562 1 96.75 135 PRO A N 1
ATOM 1081 C CA . PRO A 1 135 ? 5.949 21.875 13.18 1 96.75 135 PRO A CA 1
ATOM 1082 C C . PRO A 1 135 ? 7.07 22.094 12.164 1 96.75 135 PRO A C 1
ATOM 1084 O O . PRO A 1 135 ? 7.125 21.406 11.141 1 96.75 135 PRO A O 1
ATOM 1087 N N . ILE A 1 136 ? 7.984 23 12.398 1 97.62 136 ILE A N 1
ATOM 1088 C CA . ILE A 1 136 ? 9.055 23.266 11.438 1 97.62 136 ILE A CA 1
ATOM 1089 C C . ILE A 1 136 ? 10.023 22.078 11.414 1 97.62 136 ILE A C 1
ATOM 1091 O O . ILE A 1 136 ? 10.305 21.531 10.344 1 97.62 136 ILE A O 1
ATOM 1095 N N . THR A 1 137 ? 10.469 21.719 12.617 1 98.56 137 THR A N 1
ATOM 1096 C CA . THR A 1 137 ? 11.414 20.609 12.695 1 98.56 137 THR A CA 1
ATOM 1097 C C . THR A 1 137 ? 10.82 19.344 12.102 1 98.56 137 THR A C 1
ATOM 1099 O O . THR A 1 137 ? 11.469 18.656 11.305 1 98.56 137 THR A O 1
ATOM 1102 N N . ALA A 1 138 ? 9.609 19.031 12.469 1 98.56 138 ALA A N 1
ATOM 1103 C CA . ALA A 1 138 ? 8.93 17.859 11.945 1 98.56 138 ALA A CA 1
ATOM 1104 C C . ALA A 1 138 ? 8.844 17.906 10.422 1 98.56 138 ALA A C 1
ATOM 1106 O O . ALA A 1 138 ? 9.125 16.906 9.742 1 98.56 138 ALA A O 1
ATOM 1107 N N . SER A 1 139 ? 8.469 19.047 9.891 1 98.38 139 SER A N 1
ATOM 1108 C CA . SER A 1 139 ? 8.32 19.156 8.445 1 98.38 139 SER A CA 1
ATOM 1109 C C . SER A 1 139 ? 9.664 18.984 7.734 1 98.38 139 SER A C 1
ATOM 1111 O O . SER A 1 139 ? 9.727 18.375 6.664 1 98.38 139 SER A O 1
ATOM 1113 N N . VAL A 1 140 ? 10.695 19.531 8.266 1 98.69 140 VAL A N 1
ATOM 1114 C CA . VAL A 1 140 ? 12.023 19.391 7.684 1 98.69 140 VAL A CA 1
ATOM 1115 C C . VAL A 1 140 ? 12.383 17.906 7.582 1 98.69 140 VAL A C 1
ATOM 1117 O O . VAL A 1 140 ? 12.82 17.438 6.531 1 98.69 140 VAL A O 1
ATOM 1120 N N . PHE A 1 141 ? 12.141 17.188 8.609 1 98.81 141 PHE A N 1
ATOM 1121 C CA . PHE A 1 141 ? 12.492 15.766 8.594 1 98.81 141 PHE A CA 1
ATOM 1122 C C . PHE A 1 141 ? 11.547 14.984 7.691 1 98.81 141 PHE A C 1
ATOM 1124 O O . PHE A 1 141 ? 11.93 13.961 7.125 1 98.81 141 PHE A O 1
ATOM 1131 N N . GLY A 1 142 ? 10.281 15.414 7.559 1 98.75 142 GLY A N 1
ATOM 1132 C CA . GLY A 1 142 ? 9.406 14.844 6.551 1 98.75 142 GLY A CA 1
ATOM 1133 C C . GLY A 1 142 ? 9.945 14.992 5.137 1 98.75 142 GLY A C 1
ATOM 1134 O O . GLY A 1 142 ? 9.984 14.023 4.379 1 98.75 142 GLY A O 1
ATOM 1135 N N . PHE A 1 143 ? 10.445 16.156 4.832 1 98.81 143 PHE A N 1
ATOM 1136 C CA . PHE A 1 143 ? 10.953 16.406 3.492 1 98.81 143 PHE A CA 1
ATOM 1137 C C . PHE A 1 143 ? 12.305 15.727 3.291 1 98.81 143 PHE A C 1
ATOM 1139 O O . PHE A 1 143 ? 12.633 15.305 2.18 1 98.81 143 PHE A O 1
ATOM 1146 N N . ILE A 1 144 ? 13.047 15.594 4.34 1 98.88 144 ILE A N 1
ATOM 1147 C CA . ILE A 1 144 ? 14.281 14.812 4.258 1 98.88 144 ILE A CA 1
ATOM 1148 C C . ILE A 1 144 ? 13.953 13.375 3.857 1 98.88 144 ILE A C 1
ATOM 1150 O O . ILE A 1 144 ? 14.648 12.781 3.027 1 98.88 144 ILE A O 1
ATOM 1154 N N . GLN A 1 145 ? 12.93 12.852 4.457 1 98.88 145 GLN A N 1
ATOM 1155 C CA . GLN A 1 145 ? 12.539 11.5 4.086 1 98.88 145 GLN A CA 1
ATOM 1156 C C . GLN A 1 145 ? 12.125 11.43 2.619 1 98.88 145 GLN A C 1
ATOM 1158 O O . GLN A 1 145 ? 12.438 10.461 1.925 1 98.88 145 GLN A O 1
ATOM 1163 N N . VAL A 1 146 ? 11.453 12.406 2.125 1 98.88 146 VAL A N 1
ATOM 1164 C CA . VAL A 1 146 ? 11.047 12.445 0.723 1 98.88 146 VAL A CA 1
ATOM 1165 C C . VAL A 1 146 ? 12.281 12.398 -0.173 1 98.88 146 VAL A C 1
ATOM 1167 O O . VAL A 1 146 ? 12.336 11.602 -1.116 1 98.88 146 VAL A O 1
ATOM 1170 N N . PHE A 1 147 ? 13.211 13.188 0.173 1 98.81 147 PHE A N 1
ATOM 1171 C CA . PHE A 1 147 ? 14.445 13.25 -0.604 1 98.81 147 PHE A CA 1
ATOM 1172 C C . PHE A 1 147 ? 15.219 11.945 -0.488 1 98.81 147 PHE A C 1
ATOM 1174 O O . PHE A 1 147 ? 15.75 11.438 -1.481 1 98.81 147 PHE A O 1
ATOM 1181 N N . ALA A 1 148 ? 15.305 11.422 0.686 1 98.88 148 ALA A N 1
ATOM 1182 C CA . ALA A 1 148 ? 16.031 10.172 0.928 1 98.88 148 ALA A CA 1
ATOM 1183 C C . ALA A 1 148 ? 15.438 9.031 0.104 1 98.88 148 ALA A C 1
ATOM 1185 O O . ALA A 1 148 ? 16.172 8.172 -0.388 1 98.88 148 ALA A O 1
ATOM 1186 N N . ARG A 1 149 ? 14.195 9.062 -0.048 1 98.75 149 ARG A N 1
ATOM 1187 C CA . ARG A 1 149 ? 13.531 8.016 -0.811 1 98.75 149 ARG A CA 1
ATOM 1188 C C . ARG A 1 149 ? 13.898 8.094 -2.289 1 98.75 149 ARG A C 1
ATOM 1190 O O . ARG A 1 149 ? 13.977 7.074 -2.973 1 98.75 149 ARG A O 1
ATOM 1197 N N . LEU A 1 150 ? 14.141 9.266 -2.791 1 98.75 150 LEU A N 1
ATOM 1198 C CA . LEU A 1 150 ? 14.633 9.383 -4.16 1 98.75 150 LEU A CA 1
ATOM 1199 C C . LEU A 1 150 ? 16 8.734 -4.297 1 98.75 150 LEU A C 1
ATOM 1201 O O . LEU A 1 150 ? 16.266 8.039 -5.277 1 98.75 150 LEU A O 1
ATOM 1205 N N . LEU A 1 151 ? 16.797 8.891 -3.275 1 98.75 151 LEU A N 1
ATOM 1206 C CA . LEU A 1 151 ? 18.141 8.312 -3.299 1 98.75 151 LEU A CA 1
ATOM 1207 C C . LEU A 1 151 ? 18.062 6.793 -3.223 1 98.75 151 LEU A C 1
ATOM 1209 O O . LEU A 1 151 ? 18.953 6.105 -3.732 1 98.75 151 LEU A O 1
ATOM 1213 N N . SER A 1 152 ? 17.047 6.297 -2.605 1 98.5 152 SER A N 1
ATOM 1214 C CA . SER A 1 152 ? 16.922 4.852 -2.432 1 98.5 152 SER A CA 1
ATOM 1215 C C . SER A 1 152 ? 16.797 4.141 -3.773 1 98.5 152 SER A C 1
ATOM 1217 O O . SER A 1 152 ? 17.031 2.936 -3.871 1 98.5 152 SER A O 1
ATOM 1219 N N . LEU A 1 153 ? 16.469 4.844 -4.852 1 98.62 153 LEU A N 1
ATOM 1220 C CA . LEU A 1 153 ? 16.312 4.27 -6.184 1 98.62 153 LEU A CA 1
ATOM 1221 C C . LEU A 1 153 ? 17.656 3.738 -6.695 1 98.62 153 LEU A C 1
ATOM 1223 O O . LEU A 1 153 ? 17.688 2.875 -7.578 1 98.62 153 LEU A O 1
ATOM 1227 N N . ALA A 1 154 ? 18.688 4.191 -6.082 1 98.69 154 ALA A N 1
ATOM 1228 C CA . ALA A 1 154 ? 20.016 3.727 -6.461 1 98.69 154 ALA A CA 1
ATOM 1229 C C . ALA A 1 154 ? 20.188 2.236 -6.176 1 98.69 154 ALA A C 1
ATOM 1231 O O . ALA A 1 154 ? 21.078 1.584 -6.723 1 98.69 154 ALA A O 1
ATOM 1232 N N . TYR A 1 155 ? 19.344 1.729 -5.371 1 98.56 155 TYR A N 1
ATOM 1233 C CA . TYR A 1 155 ? 19.344 0.312 -5.023 1 98.56 155 TYR A CA 1
ATOM 1234 C C . TYR A 1 155 ? 19.156 -0.554 -6.262 1 98.56 155 TYR A C 1
ATOM 1236 O O . TYR A 1 155 ? 19.641 -1.687 -6.32 1 98.56 155 TYR A O 1
ATOM 1244 N N . ILE A 1 156 ? 18.516 -0.054 -7.32 1 98.25 156 ILE A N 1
ATOM 1245 C CA . ILE A 1 156 ? 18.188 -0.828 -8.508 1 98.25 156 ILE A CA 1
ATOM 1246 C C . ILE A 1 156 ? 19.438 -1.065 -9.336 1 98.25 156 ILE A C 1
ATOM 1248 O O . ILE A 1 156 ? 19.516 -2.023 -10.109 1 98.25 156 ILE A O 1
ATOM 1252 N N . SER A 1 157 ? 20.453 -0.336 -9.156 1 97.69 157 SER A N 1
ATOM 1253 C CA . SER A 1 157 ? 21.688 -0.505 -9.906 1 97.69 157 SER A CA 1
ATOM 1254 C C . SER A 1 157 ? 22.359 -1.838 -9.578 1 97.69 157 SER A C 1
ATOM 1256 O O . SER A 1 157 ? 21.938 -2.537 -8.656 1 97.69 157 SER A O 1
ATOM 1258 N N . ASN A 1 158 ? 23.375 -2.178 -10.344 1 97.75 158 ASN A N 1
ATOM 1259 C CA . ASN A 1 158 ? 24.094 -3.428 -10.141 1 97.75 158 ASN A CA 1
ATOM 1260 C C . ASN A 1 158 ? 24.812 -3.443 -8.797 1 97.75 158 ASN A C 1
ATOM 1262 O O . ASN A 1 158 ? 25.062 -4.512 -8.227 1 97.75 158 ASN A O 1
ATOM 1266 N N . GLN A 1 159 ? 25.047 -2.232 -8.195 1 97.81 159 GLN A N 1
ATOM 1267 C CA . GLN A 1 159 ? 25.734 -2.158 -6.91 1 97.81 159 GLN A CA 1
ATOM 1268 C C . GLN A 1 159 ? 24.812 -2.545 -5.766 1 97.81 159 GLN A C 1
ATOM 1270 O O . GLN A 1 159 ? 25.266 -2.945 -4.695 1 97.81 159 GLN A O 1
ATOM 1275 N N . GLY A 1 160 ? 23.531 -2.328 -5.969 1 97.62 160 GLY A N 1
ATOM 1276 C CA . GLY A 1 160 ? 22.547 -2.777 -4.996 1 97.62 160 GLY A CA 1
ATOM 1277 C C . GLY A 1 160 ? 22.672 -2.078 -3.654 1 97.62 160 GLY A C 1
ATOM 1278 O O . GLY A 1 160 ? 22.719 -0.847 -3.594 1 97.62 160 GLY A O 1
ATOM 1279 N N . ALA A 1 161 ? 22.781 -2.861 -2.617 1 97.19 161 ALA A N 1
ATOM 1280 C CA . ALA A 1 161 ? 22.766 -2.363 -1.245 1 97.19 161 ALA A CA 1
ATOM 1281 C C . ALA A 1 161 ? 24.047 -1.601 -0.927 1 97.19 161 ALA A C 1
ATOM 1283 O O . ALA A 1 161 ? 24.094 -0.826 0.031 1 97.19 161 ALA A O 1
ATOM 1284 N N . THR A 1 162 ? 25.078 -1.809 -1.7 1 97.94 162 THR A N 1
ATOM 1285 C CA . THR A 1 162 ? 26.375 -1.19 -1.404 1 97.94 162 THR A CA 1
ATOM 1286 C C . THR A 1 162 ? 26.484 0.177 -2.072 1 97.94 162 THR A C 1
ATOM 1288 O O . THR A 1 162 ? 27.453 0.906 -1.854 1 97.94 162 THR A O 1
ATOM 1291 N N . HIS A 1 163 ? 25.531 0.577 -2.934 1 98.56 163 HIS A N 1
ATOM 1292 C CA . HIS A 1 163 ? 25.562 1.885 -3.578 1 98.56 163 HIS A CA 1
ATOM 1293 C C . HIS A 1 163 ? 25.594 3.006 -2.547 1 98.56 163 HIS A C 1
ATOM 1295 O O . HIS A 1 163 ? 24.781 3.027 -1.62 1 98.56 163 HIS A O 1
ATOM 1301 N N . PRO A 1 164 ? 26.469 3.904 -2.654 1 98.5 164 PRO A N 1
ATOM 1302 C CA . PRO A 1 164 ? 26.609 4.961 -1.649 1 98.5 164 PRO A CA 1
ATOM 1303 C C . PRO A 1 164 ? 25.328 5.77 -1.458 1 98.5 164 PRO A C 1
ATOM 1305 O O . PRO A 1 164 ? 24.984 6.117 -0.327 1 98.5 164 PRO A O 1
ATOM 1308 N N . LEU A 1 165 ? 24.656 6.035 -2.471 1 98.69 165 LEU A N 1
ATOM 1309 C CA . LEU A 1 165 ? 23.422 6.809 -2.357 1 98.69 165 LEU A CA 1
ATOM 1310 C C . LEU A 1 165 ? 22.344 6.02 -1.615 1 98.69 165 LEU A C 1
ATOM 1312 O O . LEU A 1 165 ? 21.547 6.594 -0.869 1 98.69 165 LEU A O 1
ATOM 1316 N N . ARG A 1 166 ? 22.297 4.754 -1.867 1 98.38 166 ARG A N 1
ATOM 1317 C CA . ARG A 1 166 ? 21.375 3.906 -1.122 1 98.38 166 ARG A CA 1
ATOM 1318 C C . ARG A 1 166 ? 21.719 3.902 0.365 1 98.38 166 ARG A C 1
ATOM 1320 O O . ARG A 1 166 ? 20.812 3.932 1.212 1 98.38 166 ARG A O 1
ATOM 1327 N N . ARG A 1 167 ? 22.953 3.822 0.672 1 98.44 167 ARG A N 1
ATOM 1328 C CA . ARG A 1 167 ? 23.391 3.832 2.068 1 98.44 167 ARG A CA 1
ATOM 1329 C C . ARG A 1 167 ? 23.016 5.152 2.74 1 98.44 167 ARG A C 1
ATOM 1331 O O . ARG A 1 167 ? 22.531 5.164 3.873 1 98.44 167 ARG A O 1
ATOM 1338 N N . ILE A 1 168 ? 23.297 6.227 2.07 1 98.75 168 ILE A N 1
ATOM 1339 C CA . ILE A 1 168 ? 22.938 7.547 2.588 1 98.75 168 ILE A CA 1
ATOM 1340 C C . ILE A 1 168 ? 21.438 7.637 2.789 1 98.75 168 ILE A C 1
ATOM 1342 O O . ILE A 1 168 ? 20.969 8.148 3.809 1 98.75 168 ILE A O 1
ATOM 1346 N N . SER A 1 169 ? 20.688 7.125 1.807 1 98.75 169 SER A N 1
ATOM 1347 C CA . SER A 1 169 ? 19.234 7.117 1.896 1 98.75 169 SER A CA 1
ATOM 1348 C C . SER A 1 169 ? 18.766 6.414 3.166 1 98.75 169 SER A C 1
ATOM 1350 O O . SER A 1 169 ? 17.938 6.953 3.91 1 98.75 169 SER A O 1
ATOM 1352 N N . SER A 1 170 ? 19.297 5.258 3.436 1 98.56 170 SER A N 1
ATOM 1353 C CA . SER A 1 170 ? 18.906 4.473 4.598 1 98.56 170 SER A CA 1
ATOM 1354 C C . SER A 1 170 ? 19.203 5.215 5.898 1 98.56 170 SER A C 1
ATOM 1356 O O . SER A 1 170 ? 18.406 5.195 6.832 1 98.56 170 SER A O 1
ATOM 1358 N N . LEU A 1 171 ? 20.297 5.852 5.953 1 98.56 171 LEU A N 1
ATOM 1359 C CA . LEU A 1 171 ? 20.688 6.605 7.141 1 98.56 171 LEU A CA 1
ATOM 1360 C C . LEU A 1 171 ? 19.75 7.793 7.363 1 98.56 171 LEU A C 1
ATOM 1362 O O . LEU A 1 171 ? 19.312 8.039 8.492 1 98.56 171 LEU A O 1
ATOM 1366 N N . LEU A 1 172 ? 19.484 8.523 6.332 1 98.81 172 LEU A N 1
ATOM 1367 C CA . LEU A 1 172 ? 18.625 9.703 6.438 1 98.81 172 LEU A CA 1
ATOM 1368 C C . LEU A 1 172 ? 17.219 9.305 6.879 1 98.81 172 LEU A C 1
ATOM 1370 O O . LEU A 1 172 ? 16.609 9.992 7.703 1 98.81 172 LEU A O 1
ATOM 1374 N N . ILE A 1 173 ? 16.719 8.227 6.359 1 98.75 173 ILE A N 1
ATOM 1375 C CA . ILE A 1 173 ? 15.383 7.758 6.73 1 98.75 173 ILE A CA 1
ATOM 1376 C C . ILE A 1 173 ? 15.375 7.344 8.203 1 98.75 173 ILE A C 1
ATOM 1378 O O . ILE A 1 173 ? 14.492 7.75 8.961 1 98.75 173 ILE A O 1
ATOM 1382 N N . LEU A 1 174 ? 16.359 6.582 8.578 1 98.62 174 LEU A N 1
ATOM 1383 C CA . LEU A 1 174 ? 16.453 6.102 9.953 1 98.62 174 LEU A CA 1
ATOM 1384 C C . LEU A 1 174 ? 16.531 7.27 10.938 1 98.62 174 LEU A C 1
ATOM 1386 O O . LEU A 1 174 ? 15.781 7.312 11.914 1 98.62 174 LEU A O 1
ATOM 1390 N N . VAL A 1 175 ? 17.391 8.195 10.695 1 98.69 175 VAL A N 1
ATOM 1391 C CA . VAL A 1 175 ? 17.562 9.352 11.57 1 98.69 175 VAL A CA 1
ATOM 1392 C C . VAL A 1 175 ? 16.281 10.164 11.625 1 98.69 175 VAL A C 1
ATOM 1394 O O . VAL A 1 175 ? 15.891 10.648 12.695 1 98.69 175 VAL A O 1
ATOM 1397 N N . SER A 1 176 ? 15.656 10.297 10.469 1 98.88 176 SER A N 1
ATOM 1398 C CA . SER A 1 176 ? 14.422 11.062 10.414 1 98.88 176 SER A CA 1
ATOM 1399 C C . SER A 1 176 ? 13.32 10.398 11.242 1 98.88 176 SER A C 1
ATOM 1401 O O . SER A 1 176 ? 12.625 11.07 12.008 1 98.88 176 SER A O 1
ATOM 1403 N N . ILE A 1 177 ? 13.164 9.125 11.141 1 98.69 177 ILE A N 1
ATOM 1404 C CA . ILE A 1 177 ? 12.133 8.383 11.859 1 98.69 177 ILE A CA 1
ATOM 1405 C C . ILE A 1 177 ? 12.422 8.43 13.359 1 98.69 177 ILE A C 1
ATOM 1407 O O . ILE A 1 177 ? 11.523 8.703 14.164 1 98.69 177 ILE A O 1
ATOM 1411 N N . LEU A 1 178 ? 13.641 8.281 13.742 1 98.69 178 LEU A N 1
ATOM 1412 C CA . LEU A 1 178 ? 14 8.289 15.156 1 98.69 178 LEU A CA 1
ATOM 1413 C C . LEU A 1 178 ? 13.789 9.68 15.758 1 98.69 178 LEU A C 1
ATOM 1415 O O . LEU A 1 178 ? 13.281 9.805 16.875 1 98.69 178 LEU A O 1
ATOM 1419 N N . THR A 1 179 ? 14.188 10.672 15.047 1 98.81 179 THR A N 1
ATOM 1420 C CA . THR A 1 179 ? 14.047 12.039 15.539 1 98.81 179 THR A CA 1
ATOM 1421 C C . THR A 1 179 ? 12.578 12.398 15.719 1 98.81 179 THR A C 1
ATOM 1423 O O . THR A 1 179 ? 12.18 12.914 16.766 1 98.81 179 THR A O 1
ATOM 1426 N N . THR A 1 180 ? 11.805 12.109 14.719 1 98.75 180 THR A N 1
ATOM 1427 C CA . THR A 1 180 ? 10.391 12.453 14.82 1 98.75 180 THR A CA 1
ATOM 1428 C C . THR A 1 180 ? 9.703 11.602 15.883 1 98.75 180 THR A C 1
ATOM 1430 O O . THR A 1 180 ? 8.75 12.047 16.531 1 98.75 180 THR A O 1
ATOM 1433 N N . PHE A 1 181 ? 10.141 10.375 16.125 1 98.69 181 PHE A N 1
ATOM 1434 C CA . PHE A 1 181 ? 9.641 9.547 17.219 1 98.69 181 PHE A CA 1
ATOM 1435 C C . PHE A 1 181 ? 9.875 10.219 18.562 1 98.69 181 PHE A C 1
ATOM 1437 O O . PHE A 1 181 ? 8.945 10.352 19.375 1 98.69 181 PHE A O 1
ATOM 1444 N N . VAL A 1 182 ? 11.047 10.695 18.781 1 98.62 182 VAL A N 1
ATOM 1445 C CA . VAL A 1 182 ? 11.406 11.336 20.047 1 98.62 182 VAL A CA 1
ATOM 1446 C C . VAL A 1 182 ? 10.586 12.602 20.234 1 98.62 182 VAL A C 1
ATOM 1448 O O . VAL A 1 182 ? 10.039 12.844 21.312 1 98.62 182 VAL A O 1
ATOM 1451 N N . LEU A 1 183 ? 10.469 13.391 19.188 1 98.5 183 LEU A N 1
ATOM 1452 C CA . LEU A 1 183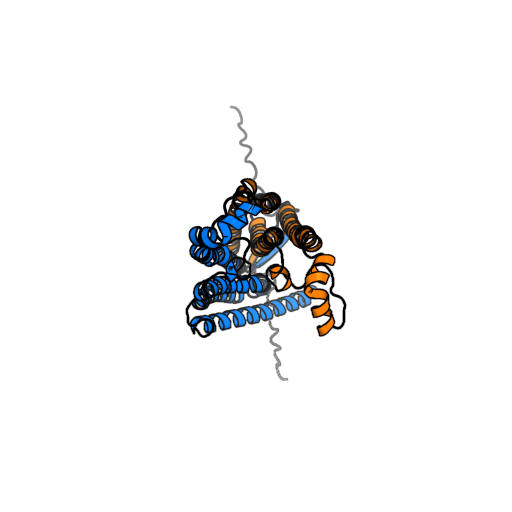 ? 9.695 14.625 19.25 1 98.5 183 LEU A CA 1
ATOM 1453 C C . LEU A 1 183 ? 8.227 14.336 19.531 1 98.5 183 LEU A C 1
ATOM 1455 O O . LEU A 1 183 ? 7.57 15.062 20.281 1 98.5 183 LEU A O 1
ATOM 1459 N N . ALA A 1 184 ? 7.746 13.297 18.875 1 98.25 184 ALA A N 1
ATOM 1460 C CA . ALA A 1 184 ? 6.363 12.891 19.125 1 98.25 184 ALA A CA 1
ATOM 1461 C C . ALA A 1 184 ? 6.168 12.445 20.562 1 98.25 184 ALA A C 1
ATOM 1463 O O . ALA A 1 184 ? 5.148 12.758 21.188 1 98.25 184 ALA A O 1
ATOM 1464 N N . PHE A 1 185 ? 7.109 11.703 21.078 1 97.19 185 PHE A N 1
ATOM 1465 C CA . PHE A 1 185 ? 7.055 11.242 22.469 1 97.19 185 PHE A CA 1
ATOM 1466 C C . PHE A 1 185 ? 7.035 12.422 23.422 1 97.19 185 PHE A C 1
ATOM 1468 O O . PHE A 1 185 ? 6.254 12.438 24.375 1 97.19 185 PHE A O 1
ATOM 1475 N N . ILE A 1 186 ? 7.84 13.406 23.172 1 96.25 186 ILE A N 1
ATOM 1476 C CA . ILE A 1 186 ? 7.871 14.633 23.969 1 96.25 186 ILE A CA 1
ATOM 1477 C C . ILE A 1 186 ? 6.492 15.289 23.953 1 96.25 186 ILE A C 1
ATOM 1479 O O . ILE A 1 186 ? 5.98 15.695 25 1 96.25 186 ILE A O 1
ATOM 1483 N N . LYS A 1 187 ? 5.918 15.375 22.766 1 93.38 187 LYS A N 1
ATOM 1484 C CA . LYS A 1 187 ? 4.586 15.953 22.672 1 93.38 187 LYS A CA 1
ATOM 1485 C C . LYS A 1 187 ? 3.576 15.172 23.5 1 93.38 187 LYS A C 1
ATOM 1487 O O . LYS A 1 187 ? 2.707 15.758 24.141 1 93.38 187 LYS A O 1
ATOM 1492 N N . GLY A 1 188 ? 3.652 13.875 23.5 1 91.38 188 GLY A N 1
ATOM 1493 C CA . GLY A 1 188 ? 2.777 13.047 24.312 1 91.38 188 GLY A CA 1
ATOM 1494 C C . GLY A 1 188 ? 2.895 13.328 25.797 1 91.38 188 GLY A C 1
ATOM 1495 O O . GLY A 1 188 ? 1.885 13.453 26.484 1 91.38 188 GLY A O 1
ATOM 1496 N N . VAL A 1 189 ? 4.012 13.531 26.234 1 91.88 189 VAL A N 1
ATOM 1497 C CA . VAL A 1 189 ? 4.266 13.82 27.641 1 91.88 189 VAL A CA 1
ATOM 1498 C C . VAL A 1 189 ? 3.756 15.219 27.984 1 91.88 189 VAL A C 1
ATOM 1500 O O . VAL A 1 189 ? 3.158 15.422 29.047 1 91.88 189 VAL A O 1
ATOM 1503 N N . TYR A 1 190 ? 3.963 16.078 27.109 1 88.44 190 TYR A N 1
ATOM 1504 C CA . TYR A 1 190 ? 3.518 17.453 27.312 1 88.44 190 TYR A CA 1
ATOM 1505 C C . TYR A 1 190 ? 2.002 17.516 27.469 1 88.44 190 TYR A C 1
ATOM 1507 O O . TYR A 1 190 ? 1.488 18.25 28.312 1 88.44 190 TYR A O 1
ATOM 1515 N N . VAL A 1 191 ? 1.254 16.781 26.672 1 84.31 191 VAL A N 1
ATOM 1516 C CA . VAL A 1 191 ? -0.203 16.766 26.734 1 84.31 191 VAL A CA 1
ATOM 1517 C C . VAL A 1 191 ? -0.652 16.219 28.094 1 84.31 191 VAL A C 1
ATOM 1519 O O . VAL A 1 191 ? -1.625 16.703 28.672 1 84.31 191 VAL A O 1
ATOM 1522 N N . MET A 1 192 ? 0.015 15.32 28.578 1 86.38 192 MET A N 1
ATOM 1523 C CA . MET A 1 192 ? -0.33 14.703 29.859 1 86.38 192 MET A CA 1
ATOM 1524 C C . MET A 1 192 ? -0.088 15.672 31.016 1 86.38 192 MET A C 1
ATOM 1526 O O . MET A 1 192 ? -0.862 15.711 31.969 1 86.38 192 MET A O 1
ATOM 1530 N N . LYS A 1 193 ? 0.818 16.562 30.938 1 84.25 193 LYS A N 1
ATOM 1531 C CA . LYS A 1 193 ? 1.191 17.469 32.031 1 84.25 193 LYS A CA 1
ATOM 1532 C C . LYS A 1 193 ? 0.323 18.719 32 1 84.25 193 LYS A C 1
ATOM 1534 O O . LYS A 1 193 ? 0.064 19.297 33.062 1 84.25 193 LYS A O 1
ATOM 1539 N N . ASN A 1 194 ? -0.076 19.328 30.953 1 68.81 194 ASN A N 1
ATOM 1540 C CA . ASN A 1 194 ? -0.867 20.547 30.922 1 68.81 194 ASN A CA 1
ATOM 1541 C C . ASN A 1 194 ? -2.346 20.266 31.156 1 68.81 194 ASN A C 1
ATOM 1543 O O . ASN A 1 194 ? -3.17 21.188 31.125 1 68.81 194 ASN A O 1
ATOM 1547 N N . HIS A 1 195 ? -2.953 19.125 31.156 1 53.47 195 HIS A N 1
ATOM 1548 C CA . HIS A 1 195 ? -4.34 18.953 31.578 1 53.47 195 HIS A CA 1
ATOM 1549 C C . HIS A 1 195 ? -4.57 19.516 32.969 1 53.47 195 HIS A C 1
ATOM 1551 O O . HIS A 1 195 ? -5.715 19.703 33.375 1 53.47 195 HIS A O 1
ATOM 1557 N N . HIS A 1 196 ? -3.715 19.719 33.938 1 42.59 196 HIS A N 1
ATOM 1558 C CA . HIS A 1 196 ? -4.055 20.219 35.25 1 42.59 196 HIS A CA 1
ATOM 1559 C C . HIS A 1 196 ? -4.008 21.734 35.281 1 42.59 196 HIS A C 1
ATOM 1561 O O . HIS A 1 196 ? -4.363 22.344 36.312 1 42.59 196 HIS A O 1
ATOM 1567 N N . GLN A 1 197 ? -3.365 22.422 34.5 1 35.34 197 GLN A N 1
ATOM 1568 C CA . GLN A 1 197 ? -3.57 23.844 34.719 1 35.34 197 GLN A CA 1
ATOM 1569 C C . GLN A 1 197 ? -4.801 24.359 33.969 1 35.34 197 GLN A C 1
ATOM 1571 O O . GLN A 1 197 ? -5.066 23.953 32.844 1 35.34 197 GLN A O 1
ATOM 1576 N N . MET B 1 1 ? 22.109 43.781 55.344 1 28.75 1 MET B N 1
ATOM 1577 C CA . MET B 1 1 ? 20.797 44.094 54.781 1 28.75 1 MET B CA 1
ATOM 1578 C C . MET B 1 1 ? 20.766 43.844 53.281 1 28.75 1 MET B C 1
ATOM 1580 O O . MET B 1 1 ? 21.109 44.719 52.5 1 28.75 1 MET B O 1
ATOM 1584 N N . THR B 1 2 ? 21.219 42.688 52.75 1 32.47 2 THR B N 1
ATOM 1585 C CA . THR B 1 2 ? 21.516 42.219 51.406 1 32.47 2 THR B CA 1
ATOM 1586 C C . THR B 1 2 ? 20.234 42.125 50.562 1 32.47 2 THR B C 1
ATOM 1588 O O . THR B 1 2 ? 19.266 41.5 51.031 1 32.47 2 THR B O 1
ATOM 1591 N N . PHE B 1 3 ? 19.938 43.062 49.562 1 28.16 3 PHE B N 1
ATOM 1592 C CA . PHE B 1 3 ? 18.844 43.344 48.625 1 28.16 3 PHE B CA 1
ATOM 1593 C C . PHE B 1 3 ? 18.625 42.156 47.688 1 28.16 3 PHE B C 1
ATOM 1595 O O . PHE B 1 3 ? 19.375 42 46.719 1 28.16 3 PHE B O 1
ATOM 1602 N N . GLN B 1 4 ? 18.391 40.938 48.125 1 30.14 4 GLN B N 1
ATOM 1603 C CA . GLN B 1 4 ? 18.094 39.844 47.219 1 30.14 4 GLN B CA 1
ATOM 1604 C C . GLN B 1 4 ? 16.875 40.188 46.344 1 30.14 4 GLN B C 1
ATOM 1606 O O . GLN B 1 4 ? 15.742 40.188 46.844 1 30.14 4 GLN B O 1
ATOM 1611 N N . HIS B 1 5 ? 16.953 41.156 45.375 1 29.59 5 HIS B N 1
ATOM 1612 C CA . HIS B 1 5 ? 15.898 41.406 44.406 1 29.59 5 HIS B CA 1
ATOM 1613 C C . HIS B 1 5 ? 15.539 40.125 43.656 1 29.59 5 HIS B C 1
ATOM 1615 O O . HIS B 1 5 ? 16.375 39.562 42.938 1 29.59 5 HIS B O 1
ATOM 1621 N N . PHE B 1 6 ? 14.68 39.281 44.188 1 29.3 6 PHE B N 1
ATOM 1622 C CA . PHE B 1 6 ? 14.031 38.188 43.469 1 29.3 6 PHE B CA 1
ATOM 1623 C C . PHE B 1 6 ? 13.383 38.688 42.188 1 29.3 6 PHE B C 1
ATOM 1625 O O . PHE B 1 6 ? 12.492 39.531 42.219 1 29.3 6 PHE B O 1
ATOM 1632 N N . TYR B 1 7 ? 14.141 38.781 41.062 1 31.09 7 TYR B N 1
ATOM 1633 C CA . TYR B 1 7 ? 13.539 39.031 39.75 1 31.09 7 TYR B CA 1
ATOM 1634 C C . TYR B 1 7 ? 12.383 38.062 39.5 1 31.09 7 TYR B C 1
ATOM 1636 O O . TYR B 1 7 ? 12.555 36.844 39.594 1 31.09 7 TYR B O 1
ATOM 1644 N N . GLU B 1 8 ? 11.133 38.344 39.906 1 30.81 8 GLU B N 1
ATOM 1645 C CA . GLU B 1 8 ? 9.906 37.656 39.469 1 30.81 8 GLU B CA 1
ATOM 1646 C C . GLU B 1 8 ? 9.883 37.438 37.969 1 30.81 8 GLU B C 1
ATOM 1648 O O . GLU B 1 8 ? 9.977 38.406 37.188 1 30.81 8 GLU B O 1
ATOM 1653 N N . ASP B 1 9 ? 10.469 36.375 37.469 1 33.91 9 ASP B N 1
ATOM 1654 C CA . ASP B 1 9 ? 10.273 36.031 36.062 1 33.91 9 ASP B CA 1
ATOM 1655 C C . ASP B 1 9 ? 8.844 36.312 35.625 1 33.91 9 ASP B C 1
ATOM 1657 O O . ASP B 1 9 ? 7.887 35.875 36.281 1 33.91 9 ASP B O 1
ATOM 1661 N N . PRO B 1 10 ? 8.57 37.406 34.938 1 34.56 10 PRO B N 1
ATOM 1662 C CA . PRO B 1 10 ? 7.188 37.688 34.531 1 34.56 10 PRO B CA 1
ATOM 1663 C C . PRO B 1 10 ? 6.48 36.469 33.969 1 34.56 10 PRO B C 1
ATOM 1665 O O . PRO B 1 10 ? 7.129 35.562 33.438 1 34.56 10 PRO B O 1
ATOM 1668 N N . ALA B 1 11 ? 5.391 36.031 34.531 1 37.78 11 ALA B N 1
ATOM 1669 C CA . ALA B 1 11 ? 4.441 35.031 34.031 1 37.78 11 ALA B CA 1
ATOM 1670 C C . ALA B 1 11 ? 4.277 35.188 32.531 1 37.78 11 ALA B C 1
ATOM 1672 O O . ALA B 1 11 ? 4.18 36.281 32 1 37.78 11 ALA B O 1
ATOM 1673 N N . PRO B 1 12 ? 4.809 34.25 31.734 1 37.84 12 PRO B N 1
ATOM 1674 C CA . PRO B 1 12 ? 4.512 34.5 30.312 1 37.84 12 PRO B CA 1
ATOM 1675 C C . PRO B 1 12 ? 3.1 35.031 30.094 1 37.84 12 PRO B C 1
ATOM 1677 O O . PRO B 1 12 ? 2.154 34.594 30.75 1 37.84 12 PRO B O 1
ATOM 1680 N N . THR B 1 13 ? 2.906 36.312 29.875 1 34.94 13 THR B N 1
ATOM 1681 C CA . THR B 1 13 ? 1.618 36.938 29.625 1 34.94 13 THR B CA 1
ATOM 1682 C C . THR B 1 13 ? 0.727 36.031 28.781 1 34.94 13 THR B C 1
ATOM 1684 O O . THR B 1 13 ? 1.15 35.531 27.719 1 34.94 13 THR B O 1
ATOM 1687 N N . ALA B 1 14 ? -0.303 35.5 29.312 1 41.41 14 ALA B N 1
ATOM 1688 C CA . ALA B 1 14 ? -1.394 34.656 28.859 1 41.41 14 ALA B CA 1
ATOM 1689 C C . ALA B 1 14 ? -1.836 35.031 27.453 1 41.41 14 ALA B C 1
ATOM 1691 O O . ALA B 1 14 ? -2.121 34.156 26.625 1 41.41 14 ALA B O 1
ATOM 1692 N N . ASN B 1 15 ? -2.402 36.25 27.219 1 36.06 15 ASN B N 1
ATOM 1693 C CA . ASN B 1 15 ? -3.355 36.656 26.203 1 36.06 15 ASN B CA 1
ATOM 1694 C C . ASN B 1 15 ? -2.65 37.031 24.891 1 36.06 15 ASN B C 1
ATOM 1696 O O . ASN B 1 15 ? -3.189 37.781 24.078 1 36.06 15 ASN B O 1
ATOM 1700 N N . ALA B 1 16 ? -1.369 37.188 24.875 1 41 16 ALA B N 1
ATOM 1701 C CA . ALA B 1 16 ? -0.977 37.719 23.578 1 41 16 ALA B CA 1
ATOM 1702 C C . ALA B 1 16 ? -1.578 36.938 22.422 1 41 16 ALA B C 1
ATOM 1704 O O . ALA B 1 16 ? -1.479 35.688 22.406 1 41 16 ALA B O 1
ATOM 1705 N N . PRO B 1 17 ? -2.629 37.312 21.797 1 43.09 17 PRO B N 1
ATOM 1706 C CA . PRO B 1 17 ? -3.244 36.688 20.641 1 43.09 17 PRO B CA 1
ATOM 1707 C C . PRO B 1 17 ? -2.23 35.938 19.766 1 43.09 17 PRO B C 1
ATOM 1709 O O . PRO B 1 17 ? -1.288 36.562 19.25 1 43.09 17 PRO B O 1
ATOM 1712 N N . VAL B 1 18 ? -1.552 34.844 20.172 1 49.12 18 VAL B N 1
ATOM 1713 C CA . VAL B 1 18 ? -0.376 34.188 19.609 1 49.12 18 VAL B CA 1
ATOM 1714 C C . VAL B 1 18 ? -0.534 34.062 18.094 1 49.12 18 VAL B C 1
ATOM 1716 O O . VAL B 1 18 ? -1.358 33.281 17.609 1 49.12 18 VAL B O 1
ATOM 1719 N N . ASP B 1 19 ? -0.285 35.125 17.406 1 60.81 19 ASP B N 1
ATOM 1720 C CA . ASP B 1 19 ? -0.296 35.469 15.977 1 60.81 19 ASP B CA 1
ATOM 1721 C C . ASP B 1 19 ? 0.066 34.25 15.125 1 60.81 19 ASP B C 1
ATOM 1723 O O . ASP B 1 19 ? -0.437 34.094 14.008 1 60.81 19 ASP B O 1
ATOM 1727 N N . ASN B 1 20 ? 0.693 33.188 15.586 1 74.5 20 ASN B N 1
ATOM 1728 C CA . ASN B 1 20 ? 1.195 32.125 14.719 1 74.5 20 ASN B CA 1
ATOM 1729 C C . ASN B 1 20 ? 0.336 30.875 14.812 1 74.5 20 ASN B C 1
ATOM 1731 O O . ASN B 1 20 ? 0.806 29.781 14.523 1 74.5 20 ASN B O 1
ATOM 1735 N N . GLN B 1 21 ? -0.915 31.125 15.344 1 79.44 21 GLN B N 1
ATOM 1736 C CA . GLN B 1 21 ? -1.783 29.953 15.484 1 79.44 21 GLN B CA 1
ATOM 1737 C C . GLN B 1 21 ? -2.879 29.953 14.422 1 79.44 21 GLN B C 1
ATOM 1739 O O . GLN B 1 21 ? -3.34 31.016 14 1 79.44 21 GLN B O 1
ATOM 1744 N N . SER B 1 22 ? -3.107 28.781 13.938 1 79.62 22 SER B N 1
ATOM 1745 C CA . SER B 1 22 ? -4.254 28.516 13.078 1 79.62 22 SER B CA 1
ATOM 1746 C C . SER B 1 22 ? -5.301 27.672 13.781 1 79.62 22 SER B C 1
ATOM 1748 O O . SER B 1 22 ? -4.961 26.812 14.602 1 79.62 22 SER B O 1
ATOM 1750 N N . VAL B 1 23 ? -6.496 28.047 13.578 1 77 23 VAL B N 1
ATOM 1751 C CA . VAL B 1 23 ? -7.602 27.312 14.18 1 77 23 VAL B CA 1
ATOM 1752 C C . VAL B 1 23 ? -8.203 26.359 13.148 1 77 23 VAL B C 1
ATOM 1754 O O . VAL B 1 23 ? -8.523 26.75 12.031 1 77 23 VAL B O 1
ATOM 1757 N N . ILE B 1 24 ? -8.25 25.125 13.562 1 79.75 24 ILE B N 1
ATOM 1758 C CA . ILE B 1 24 ? -8.914 24.125 12.734 1 79.75 24 ILE B CA 1
ATOM 1759 C C . ILE B 1 24 ? -10.297 23.828 13.297 1 79.75 24 ILE B C 1
ATOM 1761 O O . ILE B 1 24 ? -10.422 23.344 14.422 1 79.75 24 ILE B O 1
ATOM 1765 N N . SER B 1 25 ? -11.281 24.266 12.594 1 82.62 25 SER B N 1
ATOM 1766 C CA . SER B 1 25 ? -12.664 23.953 12.93 1 82.62 25 SER B CA 1
ATOM 1767 C C . SER B 1 25 ? -13.148 22.734 12.156 1 82.62 25 SER B C 1
ATOM 1769 O O . SER B 1 25 ? -12.828 22.562 10.977 1 82.62 25 SER B O 1
ATOM 1771 N N . VAL B 1 26 ? -13.812 21.844 12.828 1 87.69 26 VAL B N 1
ATOM 1772 C CA . VAL B 1 26 ? -14.289 20.625 12.195 1 87.69 26 VAL B CA 1
ATOM 1773 C C . VAL B 1 26 ? -15.805 20.703 11.992 1 87.69 26 VAL B C 1
ATOM 1775 O O . VAL B 1 26 ? -16.562 20.875 12.953 1 87.69 26 VAL B O 1
ATOM 1778 N N . ASP B 1 27 ? -16.203 20.641 10.766 1 90.5 27 ASP B N 1
ATOM 1779 C CA . ASP B 1 27 ? -17.609 20.641 10.375 1 90.5 27 ASP B CA 1
ATOM 1780 C C . ASP B 1 27 ? -18.328 19.391 10.891 1 90.5 27 ASP B C 1
ATOM 1782 O O . ASP B 1 27 ? -17.719 18.328 11.023 1 90.5 27 ASP B O 1
ATOM 1786 N N . LYS B 1 28 ? -19.609 19.562 11.18 1 91.94 28 LYS B N 1
ATOM 1787 C CA . LYS B 1 28 ? -20.391 18.406 11.656 1 91.94 28 LYS B CA 1
ATOM 1788 C C . LYS B 1 28 ? -20.359 17.266 10.648 1 91.94 28 LYS B C 1
ATOM 1790 O O . LYS B 1 28 ? -20.391 16.094 11.023 1 91.94 28 LYS B O 1
ATOM 1795 N N . MET B 1 29 ? -20.266 17.609 9.367 1 95.69 29 MET B N 1
ATOM 1796 C CA . MET B 1 29 ? -20.297 16.609 8.312 1 95.69 29 MET B CA 1
ATOM 1797 C C . MET B 1 29 ? -18.984 15.82 8.273 1 95.69 29 MET B C 1
ATOM 1799 O O . MET B 1 29 ? -18.891 14.797 7.598 1 95.69 29 MET B O 1
ATOM 1803 N N . TYR B 1 30 ? -18.047 16.281 9.047 1 96.31 30 TYR B N 1
ATOM 1804 C CA . TYR B 1 30 ? -16.797 15.531 9.156 1 96.31 30 TYR B CA 1
ATOM 1805 C C . TYR B 1 30 ? -17.062 14.125 9.688 1 96.31 30 TYR B C 1
ATOM 1807 O O . TYR B 1 30 ? -16.281 13.203 9.422 1 96.31 30 TYR B O 1
ATOM 1815 N N . GLY B 1 31 ? -18.094 13.953 10.422 1 96.62 31 GLY B N 1
ATOM 1816 C CA . GLY B 1 31 ? -18.484 12.625 10.859 1 96.62 31 GLY B CA 1
ATOM 1817 C C . GLY B 1 31 ? -18.609 11.633 9.719 1 96.62 31 GLY B C 1
ATOM 1818 O O . GLY B 1 31 ? -18.25 10.461 9.867 1 96.62 31 GLY B O 1
ATOM 1819 N N . LEU B 1 32 ? -19.062 12.078 8.547 1 98.06 32 LEU B N 1
ATOM 1820 C CA . LEU B 1 32 ? -19.203 11.227 7.375 1 98.06 32 LEU B CA 1
ATOM 1821 C C . LEU B 1 32 ? -17.844 10.797 6.836 1 98.06 32 LEU B C 1
ATOM 1823 O O . LEU B 1 32 ? -17.688 9.688 6.316 1 98.06 32 LEU B O 1
ATOM 1827 N N . VAL B 1 33 ? -16.891 11.688 6.953 1 98.44 33 VAL B N 1
ATOM 1828 C CA . VAL B 1 33 ? -15.531 11.367 6.543 1 98.44 33 VAL B CA 1
ATOM 1829 C C . VAL B 1 33 ? -14.984 10.234 7.402 1 98.44 33 VAL B C 1
ATOM 1831 O O . VAL B 1 33 ? -14.453 9.25 6.879 1 98.44 33 VAL B O 1
ATOM 1834 N N . VAL B 1 34 ? -15.195 10.336 8.703 1 98.12 34 VAL B N 1
ATOM 1835 C CA . VAL B 1 34 ? -14.727 9.336 9.648 1 98.12 34 VAL B CA 1
ATOM 1836 C C . VAL B 1 34 ? -15.422 8 9.375 1 98.12 34 VAL B C 1
ATOM 1838 O O . VAL B 1 34 ? -14.766 6.953 9.336 1 98.12 34 VAL B O 1
ATOM 1841 N N . ILE B 1 35 ? -16.656 8.078 9.125 1 98.69 35 ILE B N 1
ATOM 1842 C CA . ILE B 1 35 ? -17.422 6.859 8.867 1 98.69 35 ILE B CA 1
ATOM 1843 C C . ILE B 1 35 ? -16.906 6.191 7.594 1 98.69 35 ILE B C 1
ATOM 1845 O O . ILE B 1 35 ? -16.734 4.973 7.551 1 98.69 35 ILE B O 1
ATOM 1849 N N . SER B 1 36 ? -16.641 6.977 6.562 1 98.75 36 SER B N 1
ATOM 1850 C CA . SER B 1 36 ? -16.156 6.391 5.32 1 98.75 36 SER B CA 1
ATOM 1851 C C . SER B 1 36 ? -14.758 5.785 5.508 1 98.75 36 SER B C 1
ATOM 1853 O O . SER B 1 36 ? -14.477 4.703 4.992 1 98.75 36 SER B O 1
ATOM 1855 N N . ALA B 1 37 ? -13.914 6.438 6.254 1 98.75 37 ALA B N 1
ATOM 1856 C CA . ALA B 1 37 ? -12.578 5.926 6.527 1 98.75 37 ALA B CA 1
ATOM 1857 C C . ALA B 1 37 ? -12.641 4.633 7.336 1 98.75 37 ALA B C 1
ATOM 1859 O O . ALA B 1 37 ? -11.93 3.672 7.043 1 98.75 37 ALA B O 1
ATOM 1860 N N . LEU B 1 38 ? -13.5 4.605 8.336 1 98.69 38 LEU B N 1
ATOM 1861 C CA . LEU B 1 38 ? -13.68 3.414 9.164 1 98.69 38 LEU B CA 1
ATOM 1862 C C . LEU B 1 38 ? -14.211 2.252 8.328 1 98.69 38 LEU B C 1
ATOM 1864 O O . LEU B 1 38 ? -13.805 1.104 8.531 1 98.69 38 LEU B O 1
ATOM 1868 N N . THR B 1 39 ? -15.047 2.596 7.477 1 98.81 39 THR B N 1
ATOM 1869 C CA . THR B 1 39 ? -15.609 1.566 6.609 1 98.81 39 THR B CA 1
ATOM 1870 C C . THR B 1 39 ? -14.531 0.965 5.715 1 98.81 39 THR B C 1
ATOM 1872 O O . THR B 1 39 ? -14.477 -0.251 5.523 1 98.81 39 THR B O 1
ATOM 1875 N N . LEU B 1 40 ? -13.68 1.797 5.184 1 98.81 40 LEU B N 1
ATOM 1876 C CA . LEU B 1 40 ? -12.562 1.307 4.379 1 98.81 40 LEU B CA 1
ATOM 1877 C C . LEU B 1 40 ? -11.664 0.384 5.199 1 98.81 40 LEU B C 1
ATOM 1879 O O . LEU B 1 40 ? -11.281 -0.691 4.73 1 98.81 40 LEU B O 1
ATOM 1883 N N . CYS B 1 41 ? -11.359 0.817 6.379 1 98.69 41 CYS B N 1
ATOM 1884 C CA . CYS B 1 41 ? -10.508 0.02 7.254 1 98.69 41 CYS B CA 1
ATOM 1885 C C . CYS B 1 41 ? -11.148 -1.329 7.555 1 98.69 41 CYS B C 1
ATOM 1887 O O . CYS B 1 41 ? -10.484 -2.365 7.488 1 98.69 41 CYS B O 1
ATOM 1889 N N . PHE B 1 42 ? -12.398 -1.306 7.887 1 98.75 42 PHE B N 1
ATOM 1890 C CA . PHE B 1 42 ? -13.133 -2.531 8.188 1 98.75 42 PHE B CA 1
ATOM 1891 C C . PHE B 1 42 ? -13.156 -3.457 6.977 1 98.75 42 PHE B C 1
ATOM 1893 O O . PHE B 1 42 ? -12.938 -4.664 7.105 1 98.75 42 PHE B O 1
ATOM 1900 N N . GLN B 1 43 ? -13.414 -2.877 5.828 1 98.81 43 GLN B N 1
ATOM 1901 C CA . GLN B 1 43 ? -13.469 -3.646 4.59 1 98.81 43 GLN B CA 1
ATOM 1902 C C . GLN B 1 43 ? -12.133 -4.324 4.309 1 98.81 43 GLN B C 1
ATOM 1904 O O . GLN B 1 43 ? -12.094 -5.484 3.889 1 98.81 43 GLN B O 1
ATOM 1909 N N . CYS B 1 44 ? -11.047 -3.635 4.496 1 98.75 44 CYS B N 1
ATOM 1910 C CA . CYS B 1 44 ? -9.727 -4.211 4.285 1 98.75 44 CYS B CA 1
ATOM 1911 C C . CYS B 1 44 ? -9.492 -5.395 5.211 1 98.75 44 CYS B C 1
ATOM 1913 O O . CYS B 1 44 ? -8.969 -6.426 4.789 1 98.75 44 CYS B O 1
ATOM 1915 N N . ALA B 1 45 ? -9.93 -5.27 6.492 1 98.62 45 ALA B N 1
ATOM 1916 C CA . ALA B 1 45 ? -9.805 -6.375 7.441 1 98.62 45 ALA B CA 1
ATOM 1917 C C . ALA B 1 45 ? -10.633 -7.574 6.984 1 98.62 45 ALA B C 1
ATOM 191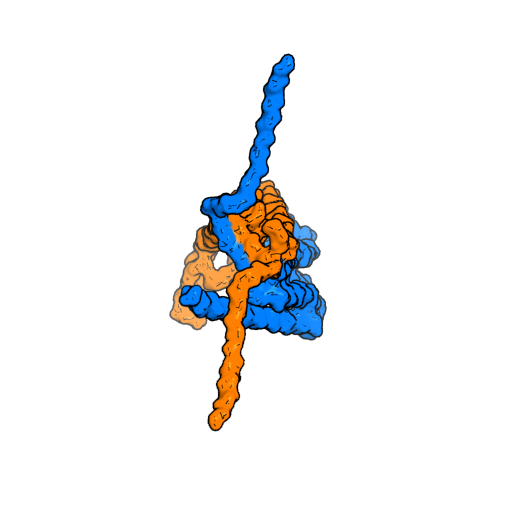9 O O . ALA B 1 45 ? -10.18 -8.719 7.082 1 98.62 45 ALA B O 1
ATOM 1920 N N . VAL B 1 46 ? -11.797 -7.312 6.516 1 98.56 46 VAL B N 1
ATOM 1921 C CA . VAL B 1 46 ? -12.695 -8.359 6.039 1 98.56 46 VAL B CA 1
ATOM 1922 C C . VAL B 1 46 ? -12.039 -9.109 4.879 1 98.56 46 VAL B C 1
ATOM 1924 O O . VAL B 1 46 ? -12.133 -10.336 4.793 1 98.56 46 VAL B O 1
ATOM 1927 N N . TYR B 1 47 ? -11.359 -8.398 3.998 1 98.62 47 TYR B N 1
ATOM 1928 C CA . TYR B 1 47 ? -10.688 -9.039 2.879 1 98.62 47 TYR B CA 1
ATOM 1929 C C . TYR B 1 47 ? -9.57 -9.961 3.371 1 98.62 47 TYR B C 1
ATOM 1931 O O . TYR B 1 47 ? -9.383 -11.055 2.84 1 98.62 47 TYR B O 1
ATOM 1939 N N . GLY B 1 48 ? -8.883 -9.547 4.402 1 97.94 48 GLY B N 1
ATOM 1940 C CA . GLY B 1 48 ? -7.84 -10.398 4.957 1 97.94 48 GLY B CA 1
ATOM 1941 C C . GLY B 1 48 ? -8.383 -11.641 5.629 1 97.94 48 GLY B C 1
ATOM 1942 O O . GLY B 1 48 ? -7.961 -12.758 5.312 1 97.94 48 GLY B O 1
ATOM 1943 N N . TYR B 1 49 ? -9.383 -11.453 6.453 1 96.62 49 TYR B N 1
ATOM 1944 C CA . TYR B 1 49 ? -9.875 -12.547 7.285 1 96.62 49 TYR B CA 1
ATOM 1945 C C . TYR B 1 49 ? -10.797 -13.469 6.492 1 96.62 49 TYR B C 1
ATOM 1947 O O . TYR B 1 49 ? -10.68 -14.688 6.57 1 96.62 49 TYR B O 1
ATOM 1955 N N . PHE B 1 50 ? -11.57 -12.898 5.66 1 97.12 50 PHE B N 1
ATOM 1956 C CA . PHE B 1 50 ? -12.633 -13.727 5.094 1 97.12 50 PHE B CA 1
ATOM 1957 C C . PHE B 1 50 ? -12.344 -14.039 3.629 1 97.12 50 PHE B C 1
ATOM 1959 O O . PHE B 1 50 ? -12.477 -15.188 3.195 1 97.12 50 PHE B O 1
ATOM 1966 N N . LEU B 1 51 ? -11.969 -13.047 2.875 1 97.81 51 LEU B N 1
ATOM 1967 C CA . LEU B 1 51 ? -11.711 -13.328 1.468 1 97.81 51 LEU B CA 1
ATOM 1968 C C . LEU B 1 51 ? -10.5 -14.242 1.312 1 97.81 51 LEU B C 1
ATOM 1970 O O . LEU B 1 51 ? -10.625 -15.359 0.793 1 97.81 51 LEU B O 1
ATOM 1974 N N . VAL B 1 52 ? -9.352 -13.773 1.787 1 98.5 52 VAL B N 1
ATOM 1975 C CA . VAL B 1 52 ? -8.133 -14.57 1.661 1 98.5 52 VAL B CA 1
ATOM 1976 C C . VAL B 1 52 ? -8.258 -15.836 2.5 1 98.5 52 VAL B C 1
ATOM 1978 O O . VAL B 1 52 ? -7.844 -16.922 2.068 1 98.5 52 VAL B O 1
ATOM 1981 N N . GLY B 1 53 ? -8.875 -15.695 3.686 1 97.94 53 GLY B N 1
ATOM 1982 C CA . GLY B 1 53 ? -9.07 -16.844 4.551 1 97.94 53 GLY B CA 1
ATOM 1983 C C . GLY B 1 53 ? -9.867 -17.969 3.896 1 97.94 53 GLY B C 1
ATOM 1984 O O . GLY B 1 53 ? -9.555 -19.141 4.062 1 97.94 53 GLY B O 1
ATOM 1985 N N . ARG B 1 54 ? -10.828 -17.625 3.158 1 97.88 54 ARG B N 1
ATOM 1986 C CA . ARG B 1 54 ? -11.688 -18.594 2.492 1 97.88 54 ARG B CA 1
ATOM 1987 C C . ARG B 1 54 ? -10.906 -19.375 1.435 1 97.88 54 ARG B C 1
ATOM 1989 O O . ARG B 1 54 ? -10.984 -20.594 1.373 1 97.88 54 ARG B O 1
ATOM 1996 N N . TYR B 1 55 ? -10.172 -18.672 0.6 1 98.12 55 TYR B N 1
ATOM 1997 C CA . TYR B 1 55 ? -9.406 -19.328 -0.45 1 98.12 55 TYR B CA 1
ATOM 1998 C C . TYR B 1 55 ? -8.25 -20.125 0.138 1 98.12 55 TYR B C 1
ATOM 2000 O O . TYR B 1 55 ? -7.895 -21.188 -0.369 1 98.12 55 TYR B O 1
ATOM 2008 N N . ARG B 1 56 ? -7.703 -19.594 1.238 1 98.25 56 ARG B N 1
ATOM 2009 C CA . ARG B 1 56 ? -6.625 -20.312 1.922 1 98.25 56 ARG B CA 1
ATOM 2010 C C . ARG B 1 56 ? -7.105 -21.641 2.471 1 98.25 56 ARG B C 1
ATOM 2012 O O . ARG B 1 56 ? -6.469 -22.672 2.26 1 98.25 56 ARG B O 1
ATOM 2019 N N . SER B 1 57 ? -8.258 -21.609 3.123 1 97.31 57 SER B N 1
ATOM 2020 C CA . SER B 1 57 ? -8.812 -22.812 3.73 1 97.31 57 SER B CA 1
ATOM 2021 C C . SER B 1 57 ? -9.172 -23.844 2.672 1 97.31 57 SER B C 1
ATOM 2023 O O . SER B 1 57 ? -8.953 -25.047 2.873 1 97.31 57 SER B O 1
ATOM 2025 N N . LYS B 1 58 ? -9.617 -23.406 1.601 1 97.88 58 LYS B N 1
ATOM 2026 C CA . LYS B 1 58 ? -10.047 -24.297 0.532 1 97.88 58 LYS B CA 1
ATOM 2027 C C . LYS B 1 58 ? -8.852 -24.922 -0.188 1 97.88 58 LYS B C 1
ATOM 2029 O O . LYS B 1 58 ? -8.836 -26.109 -0.473 1 97.88 58 LYS B O 1
ATOM 2034 N N . ILE B 1 59 ? -7.836 -24.172 -0.452 1 98.12 59 ILE B N 1
ATOM 2035 C CA . ILE B 1 59 ? -6.742 -24.562 -1.337 1 98.12 59 ILE B CA 1
ATOM 2036 C C . ILE B 1 59 ? -5.66 -25.281 -0.533 1 98.12 59 ILE B C 1
ATOM 2038 O O . ILE B 1 59 ? -5.152 -26.312 -0.955 1 98.12 59 ILE B O 1
ATOM 2042 N N . PHE B 1 60 ? -5.363 -24.672 0.608 1 98.31 60 PHE B N 1
ATOM 2043 C CA . PHE B 1 60 ? -4.383 -25.281 1.501 1 98.31 60 PHE B CA 1
ATOM 2044 C C . PHE B 1 60 ? -5.074 -26.109 2.574 1 98.31 60 PHE B C 1
ATOM 2046 O O . PHE B 1 60 ? -4.867 -25.891 3.77 1 98.31 60 PHE B O 1
ATOM 2053 N N . ASN B 1 61 ? -5.781 -27.109 2.08 1 97.62 61 ASN B N 1
ATOM 2054 C CA . ASN B 1 61 ? -6.531 -27.922 3.035 1 97.62 61 ASN B CA 1
ATOM 2055 C C . ASN B 1 61 ? -5.66 -29.016 3.65 1 97.62 61 ASN B C 1
ATOM 2057 O O . ASN B 1 61 ? -4.543 -29.25 3.191 1 97.62 61 ASN B O 1
ATOM 2061 N N . LYS B 1 62 ? -6.195 -29.688 4.625 1 97.12 62 LYS B N 1
ATOM 2062 C CA . LYS B 1 62 ? -5.438 -30.656 5.41 1 97.12 62 LYS B CA 1
ATOM 2063 C C . LYS B 1 62 ? -4.984 -31.828 4.547 1 97.12 62 LYS B C 1
ATOM 2065 O O . LYS B 1 62 ? -3.846 -32.281 4.656 1 97.12 62 LYS B O 1
ATOM 2070 N N . SER B 1 63 ? -5.785 -32.312 3.715 1 97.5 63 SER B N 1
ATOM 2071 C CA . SER B 1 63 ? -5.48 -33.438 2.869 1 97.5 63 SER B CA 1
ATOM 2072 C C . SER B 1 63 ? -4.301 -33.156 1.947 1 97.5 63 SER B C 1
ATOM 2074 O O . SER B 1 63 ? -3.377 -33.969 1.835 1 97.5 63 SER B O 1
ATOM 2076 N N . PHE B 1 64 ? -4.34 -32 1.313 1 97.88 64 PHE B N 1
ATOM 2077 C CA . PHE B 1 64 ? -3.266 -31.609 0.416 1 97.88 64 PHE B CA 1
ATOM 2078 C C . PHE B 1 64 ? -1.948 -31.469 1.172 1 97.88 64 PHE B C 1
ATOM 2080 O O . PHE B 1 64 ? -0.927 -32.031 0.754 1 97.88 64 PHE B O 1
ATOM 2087 N N . LEU B 1 65 ? -1.946 -30.797 2.311 1 98.25 65 LEU B N 1
ATOM 2088 C CA . LEU B 1 65 ? -0.725 -30.531 3.061 1 98.25 65 LEU B CA 1
ATOM 2089 C C . LEU B 1 65 ? -0.153 -31.812 3.658 1 98.25 65 LEU B C 1
ATOM 2091 O O . LEU B 1 65 ? 1.064 -32 3.67 1 98.25 65 LEU B O 1
ATOM 2095 N N . GLU B 1 66 ? -1.018 -32.656 4.102 1 97.94 66 GLU B N 1
ATOM 2096 C CA . GLU B 1 66 ? -0.563 -33.906 4.652 1 97.94 66 GLU B CA 1
ATOM 2097 C C . GLU B 1 66 ? 0.082 -34.781 3.576 1 97.94 66 GLU B C 1
ATOM 2099 O O . GLU B 1 66 ? 1.122 -35.406 3.811 1 97.94 66 GLU B O 1
ATOM 2104 N N . ALA B 1 67 ? -0.494 -34.812 2.475 1 98.06 67 ALA B N 1
ATOM 2105 C CA . ALA B 1 67 ? -0.01 -35.656 1.38 1 98.06 67 ALA B CA 1
ATOM 2106 C C . ALA B 1 67 ? 1.351 -35.188 0.882 1 98.06 67 ALA B C 1
ATOM 2108 O O . ALA B 1 67 ? 2.238 -35.969 0.603 1 98.06 67 ALA B O 1
ATOM 2109 N N . GLU B 1 68 ? 1.499 -33.875 0.836 1 97.44 68 GLU B N 1
ATOM 2110 C CA . GLU B 1 68 ? 2.686 -33.312 0.189 1 97.44 68 GLU B CA 1
ATOM 2111 C C . GLU B 1 68 ? 3.807 -33.094 1.198 1 97.44 68 GLU B C 1
ATOM 2113 O O . GLU B 1 68 ? 4.984 -33.219 0.863 1 97.44 68 GLU B O 1
ATOM 2118 N N . PHE B 1 69 ? 3.398 -32.719 2.5 1 97.81 69 PHE B N 1
ATOM 2119 C CA . PHE B 1 69 ? 4.434 -32.219 3.4 1 97.81 69 PHE B CA 1
ATOM 2120 C C . PHE B 1 69 ? 4.32 -32.875 4.77 1 97.81 69 PHE B C 1
ATOM 2122 O O . PHE B 1 69 ? 5.113 -32.594 5.672 1 97.81 69 PHE B O 1
ATOM 2129 N N . GLY B 1 70 ? 3.391 -33.719 4.945 1 97.75 70 GLY B N 1
ATOM 2130 C CA . GLY B 1 70 ? 3.088 -34.25 6.258 1 97.75 70 GLY B CA 1
ATOM 2131 C C . GLY B 1 70 ? 4.289 -34.906 6.926 1 97.75 70 GLY B C 1
ATOM 2132 O O . GLY B 1 70 ? 4.637 -34.562 8.055 1 97.75 70 GLY B O 1
ATOM 2133 N N . GLN B 1 71 ? 4.895 -35.844 6.223 1 97.88 71 GLN B N 1
ATOM 2134 C CA . GLN B 1 71 ? 6.027 -36.562 6.793 1 97.88 71 GLN B CA 1
ATOM 2135 C C . GLN B 1 71 ? 7.211 -35.625 7.031 1 97.88 71 GLN B C 1
ATOM 2137 O O . GLN B 1 71 ? 7.852 -35.688 8.086 1 97.88 71 GLN B O 1
ATOM 2142 N N . LEU B 1 72 ? 7.453 -34.812 6.02 1 97.62 72 LEU B N 1
ATOM 2143 C CA . LEU B 1 72 ? 8.547 -33.844 6.145 1 97.62 72 LEU B CA 1
ATOM 2144 C C . LEU B 1 72 ? 8.367 -32.969 7.375 1 97.62 72 LEU B C 1
ATOM 2146 O O . LEU B 1 72 ? 9.305 -32.75 8.133 1 97.62 72 LEU B O 1
ATOM 2150 N N . HIS B 1 73 ? 7.184 -32.469 7.531 1 97.75 73 HIS B N 1
ATOM 2151 C CA . HIS B 1 73 ? 6.875 -31.594 8.664 1 97.75 73 HIS B CA 1
ATOM 2152 C C . HIS B 1 73 ? 7.047 -32.344 9.984 1 97.75 73 HIS B C 1
ATOM 2154 O O . HIS B 1 73 ? 7.609 -31.797 10.938 1 97.75 73 HIS B O 1
ATOM 2160 N N . LYS B 1 74 ? 6.555 -33.469 10.023 1 97.38 74 LYS B N 1
ATOM 2161 C CA . LYS B 1 74 ? 6.641 -34.312 11.227 1 97.38 74 LYS B CA 1
ATOM 2162 C C . LYS B 1 74 ? 8.094 -34.594 11.586 1 97.38 74 LYS B C 1
ATOM 2164 O O . LYS B 1 74 ? 8.469 -34.562 12.758 1 97.38 74 LYS B O 1
ATOM 2169 N N . ASP B 1 75 ? 8.852 -34.906 10.617 1 97.94 75 ASP B N 1
ATOM 2170 C CA . ASP B 1 75 ? 10.25 -35.25 10.836 1 97.94 75 ASP B CA 1
ATOM 2171 C C . ASP B 1 75 ? 11.008 -34.094 11.484 1 97.94 75 ASP B C 1
ATOM 2173 O O . ASP B 1 75 ? 11.883 -34.312 12.328 1 97.94 75 ASP B O 1
ATOM 2177 N N . VAL B 1 76 ? 10.648 -32.906 11.125 1 97.69 76 VAL B N 1
ATOM 2178 C CA . VAL B 1 76 ? 11.438 -31.734 11.547 1 97.69 76 VAL B CA 1
ATOM 2179 C C . VAL B 1 76 ? 10.836 -31.141 12.812 1 97.69 76 VAL B C 1
ATOM 2181 O O . VAL B 1 76 ? 11.555 -30.594 13.656 1 97.69 76 VAL B O 1
ATOM 2184 N N . THR B 1 77 ? 9.484 -31.203 13.016 1 97.62 77 THR B N 1
ATOM 2185 C CA . THR B 1 77 ? 8.852 -30.484 14.117 1 97.62 77 THR B CA 1
ATOM 2186 C C . THR B 1 77 ? 8.312 -31.469 15.156 1 97.62 77 THR B C 1
ATOM 2188 O O . THR B 1 77 ? 7.965 -31.078 16.266 1 97.62 77 THR B O 1
ATOM 2191 N N . GLN B 1 78 ? 8.141 -32.688 14.711 1 97.69 78 GLN B N 1
ATOM 2192 C CA . GLN B 1 78 ? 7.574 -33.75 15.555 1 97.69 78 GLN B CA 1
ATOM 2193 C C . GLN B 1 78 ? 6.098 -33.469 15.836 1 97.69 78 GLN B C 1
ATOM 2195 O O . GLN B 1 78 ? 5.586 -33.844 16.891 1 97.69 78 GLN B O 1
ATOM 2200 N N . ARG B 1 79 ? 5.492 -32.812 14.945 1 97.81 79 ARG B N 1
ATOM 2201 C CA . ARG B 1 79 ? 4.07 -32.5 15.031 1 97.81 79 ARG B CA 1
ATOM 2202 C C . ARG B 1 79 ? 3.383 -32.688 13.688 1 97.81 79 ARG B C 1
ATOM 2204 O O . ARG B 1 79 ? 4.035 -32.656 12.641 1 97.81 79 ARG B O 1
ATOM 2211 N N . SER B 1 80 ? 2.084 -32.875 13.742 1 97.12 80 SER B N 1
ATOM 2212 C CA . SER B 1 80 ? 1.314 -32.969 12.5 1 97.12 80 SER B CA 1
ATOM 2213 C C . SER B 1 80 ? 1.169 -31.594 11.859 1 97.12 80 SER B C 1
ATOM 2215 O O . SER B 1 80 ? 1.075 -30.578 12.555 1 97.12 80 SER B O 1
ATOM 2217 N N . ILE B 1 81 ? 1.125 -31.609 10.539 1 97.19 81 ILE B N 1
ATOM 2218 C CA . ILE B 1 81 ? 0.984 -30.344 9.812 1 97.19 81 ILE B CA 1
ATOM 2219 C C . ILE B 1 81 ? -0.461 -29.859 9.891 1 97.19 81 ILE B C 1
ATOM 2221 O O . ILE B 1 81 ? -1.396 -30.656 9.828 1 97.19 81 ILE B O 1
ATOM 2225 N N . GLU B 1 82 ? -0.655 -28.578 10.07 1 96.31 82 GLU B N 1
ATOM 2226 C CA . GLU B 1 82 ? -1.98 -27.969 10.188 1 96.31 82 GLU B CA 1
ATOM 2227 C C . GLU B 1 82 ? -2.484 -27.484 8.836 1 96.31 82 GLU B C 1
ATOM 2229 O O . GLU B 1 82 ? -1.69 -27.188 7.938 1 96.31 82 GLU B O 1
ATOM 2234 N N . ALA B 1 83 ? -3.799 -27.391 8.758 1 96.44 83 ALA B N 1
ATOM 2235 C CA . ALA B 1 83 ? -4.402 -26.812 7.559 1 96.44 83 ALA B CA 1
ATOM 2236 C C . ALA B 1 83 ? -4.156 -25.312 7.492 1 96.44 83 ALA B C 1
ATOM 2238 O O . ALA B 1 83 ? -3.709 -24.703 8.469 1 96.44 83 ALA B O 1
ATOM 2239 N N . GLY B 1 84 ? -4.348 -24.766 6.262 1 96.88 84 GLY B N 1
ATOM 2240 C CA . GLY B 1 84 ? -4.27 -23.328 6.098 1 96.88 84 GLY B CA 1
ATOM 2241 C C . GLY B 1 84 ? -3.039 -22.875 5.328 1 96.88 84 GLY B C 1
ATOM 2242 O O . GLY B 1 84 ? -3.035 -21.7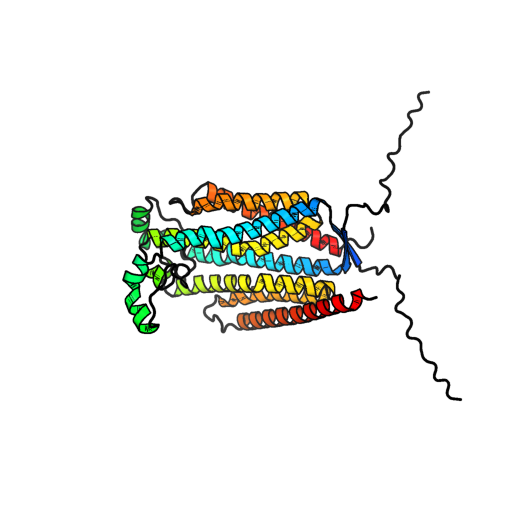97 4.723 1 96.88 84 GLY B O 1
ATOM 2243 N N . GLY B 1 85 ? -2.014 -23.656 5.551 1 97.06 85 GLY B N 1
ATOM 2244 C CA . GLY B 1 85 ? -0.847 -23.406 4.719 1 97.06 85 GLY B CA 1
ATOM 2245 C C . GLY B 1 85 ? 0.004 -22.266 5.219 1 97.06 85 GLY B C 1
ATOM 2246 O O . GLY B 1 85 ? 0.815 -21.703 4.469 1 97.06 85 GLY B O 1
ATOM 2247 N N . TYR B 1 86 ? -0.212 -21.812 6.406 1 96.19 86 TYR B N 1
ATOM 2248 C CA . TYR B 1 86 ? 0.699 -20.828 6.98 1 96.19 86 TYR B CA 1
ATOM 2249 C C . TYR B 1 86 ? 2.062 -21.453 7.262 1 96.19 86 TYR B C 1
ATOM 2251 O O . TYR B 1 86 ? 2.156 -22.625 7.621 1 96.19 86 TYR B O 1
ATOM 2259 N N . PRO B 1 87 ? 3.068 -20.719 7.062 1 96.94 87 PRO B N 1
ATOM 2260 C CA . PRO B 1 87 ? 3.195 -19.266 6.855 1 96.94 87 PRO B CA 1
ATOM 2261 C C . PRO B 1 87 ? 3.24 -18.891 5.379 1 96.94 87 PRO B C 1
ATOM 2263 O O . PRO B 1 87 ? 3.615 -17.766 5.043 1 96.94 87 PRO B O 1
ATOM 2266 N N . ASP B 1 88 ? 2.906 -19.703 4.469 1 97.31 88 ASP B N 1
ATOM 2267 C CA . ASP B 1 88 ? 3.004 -19.453 3.035 1 97.31 88 ASP B CA 1
ATOM 2268 C C . ASP B 1 88 ? 1.987 -18.391 2.596 1 97.31 88 ASP B C 1
ATOM 2270 O O . ASP B 1 88 ? 0.791 -18.531 2.859 1 97.31 88 ASP B O 1
ATOM 2274 N N . MET B 1 89 ? 2.502 -17.438 1.885 1 96.81 89 MET B N 1
ATOM 2275 C CA . MET B 1 89 ? 1.628 -16.344 1.46 1 96.81 89 MET B CA 1
ATOM 2276 C C . MET B 1 89 ? 1.359 -16.406 -0.04 1 96.81 89 MET B C 1
ATOM 2278 O O . MET B 1 89 ? 0.981 -15.414 -0.654 1 96.81 89 MET B O 1
ATOM 2282 N N . GLY B 1 90 ? 1.604 -17.484 -0.586 1 96.81 90 GLY B N 1
ATOM 2283 C CA . GLY B 1 90 ? 1.204 -17.688 -1.971 1 96.81 90 GLY B CA 1
ATOM 2284 C C . GLY B 1 90 ? 2.369 -18.016 -2.889 1 96.81 90 GLY B C 1
ATOM 2285 O O . GLY B 1 90 ? 2.17 -18.359 -4.055 1 96.81 90 GLY B O 1
ATOM 2286 N N . SER B 1 91 ? 3.584 -17.938 -2.346 1 96.12 91 SER B N 1
ATOM 2287 C CA . SER B 1 91 ? 4.738 -18.172 -3.203 1 96.12 91 SER B CA 1
ATOM 2288 C C . SER B 1 91 ? 5.793 -19.016 -2.484 1 96.12 91 SER B C 1
ATOM 2290 O O . SER B 1 91 ? 6.945 -19.078 -2.926 1 96.12 91 SER B O 1
ATOM 2292 N N . GLY B 1 92 ? 5.41 -19.547 -1.388 1 96.44 92 GLY B N 1
ATOM 2293 C CA . GLY B 1 92 ? 6.344 -20.344 -0.602 1 96.44 92 GLY B CA 1
ATOM 2294 C C . GLY B 1 92 ? 6.355 -21.812 -0.992 1 96.44 92 GLY B C 1
ATOM 2295 O O . GLY B 1 92 ? 5.867 -22.172 -2.062 1 96.44 92 GLY B O 1
ATOM 2296 N N . VAL B 1 93 ? 6.949 -22.594 -0.13 1 96.81 93 VAL B N 1
ATOM 2297 C CA . VAL B 1 93 ? 7.195 -24.016 -0.364 1 96.81 93 VAL B CA 1
ATOM 2298 C C . VAL B 1 93 ? 5.871 -24.719 -0.63 1 96.81 93 VAL B C 1
ATOM 2300 O O . VAL B 1 93 ? 5.781 -25.547 -1.539 1 96.81 93 VAL B O 1
ATOM 2303 N N . TYR B 1 94 ? 4.863 -24.422 0.096 1 97.94 94 TYR B N 1
ATOM 2304 C CA . TYR B 1 94 ? 3.572 -25.078 -0.071 1 97.94 94 TYR B CA 1
ATOM 2305 C C . TYR B 1 94 ? 2.92 -24.672 -1.386 1 97.94 94 TYR B C 1
ATOM 2307 O O . TYR B 1 94 ? 2.4 -25.516 -2.117 1 97.94 94 TYR B O 1
ATOM 2315 N N . ALA B 1 95 ? 3.01 -23.406 -1.655 1 97.75 95 ALA B N 1
ATOM 2316 C CA . ALA B 1 95 ? 2.375 -22.859 -2.855 1 97.75 95 ALA B CA 1
ATOM 2317 C C . ALA B 1 95 ? 3.023 -23.422 -4.117 1 97.75 95 ALA B C 1
ATOM 2319 O O . ALA B 1 95 ? 2.363 -23.562 -5.148 1 97.75 95 ALA B O 1
ATOM 2320 N N . GLN B 1 96 ? 4.23 -23.766 -4.02 1 96 96 GLN B N 1
ATOM 2321 C CA . GLN B 1 96 ? 4.977 -24.266 -5.168 1 96 96 GLN B CA 1
ATOM 2322 C C . GLN B 1 96 ? 4.48 -25.641 -5.598 1 96 96 GLN B C 1
ATOM 2324 O O . GLN B 1 96 ? 4.773 -26.094 -6.703 1 96 96 GLN B O 1
ATOM 2329 N N . ARG B 1 97 ? 3.783 -26.312 -4.77 1 97.12 97 ARG B N 1
ATOM 2330 C CA . ARG B 1 97 ? 3.291 -27.656 -5.086 1 97.12 97 ARG B CA 1
ATOM 2331 C C . ARG B 1 97 ? 1.829 -27.609 -5.516 1 97.12 97 ARG B C 1
ATOM 2333 O O . ARG B 1 97 ? 1.247 -28.641 -5.863 1 97.12 97 ARG B O 1
ATOM 2340 N N . LEU B 1 98 ? 1.211 -26.453 -5.508 1 97.69 98 LEU B N 1
ATOM 2341 C CA . LEU B 1 98 ? -0.159 -26.312 -5.984 1 97.69 98 LEU B CA 1
ATOM 2342 C C . LEU B 1 98 ? -0.226 -26.5 -7.5 1 97.69 98 LEU B C 1
ATOM 2344 O O . LEU B 1 98 ? 0.723 -26.156 -8.211 1 97.69 98 LEU B O 1
ATOM 2348 N N . ASP B 1 99 ? -1.416 -27 -7.949 1 97.12 99 ASP B N 1
ATOM 2349 C CA . ASP B 1 99 ? -1.667 -26.891 -9.383 1 97.12 99 ASP B CA 1
ATOM 2350 C C . ASP B 1 99 ? -1.835 -25.422 -9.797 1 97.12 99 ASP B C 1
ATOM 2352 O O . ASP B 1 99 ? -2.188 -24.578 -8.977 1 97.12 99 ASP B O 1
ATOM 2356 N N . TYR B 1 100 ? -1.728 -25.109 -11.031 1 97.62 100 TYR B N 1
ATOM 2357 C CA . TYR B 1 100 ? -1.677 -23.75 -11.555 1 97.62 100 TYR B CA 1
ATOM 2358 C C . TYR B 1 100 ? -2.965 -23 -11.25 1 97.62 100 TYR B C 1
ATOM 2360 O O . TYR B 1 100 ? -2.928 -21.828 -10.852 1 97.62 100 TYR B O 1
ATOM 2368 N N . TYR B 1 101 ? -4.043 -23.594 -11.43 1 97.44 101 TYR B N 1
ATOM 2369 C CA . TYR B 1 101 ? -5.32 -22.922 -11.227 1 97.44 101 TYR B CA 1
ATOM 2370 C C . TYR B 1 101 ? -5.508 -22.547 -9.758 1 97.44 101 TYR B C 1
ATOM 2372 O O . TYR B 1 101 ? -5.957 -21.438 -9.445 1 97.44 101 TYR B O 1
ATOM 2380 N N . SER B 1 102 ? -5.172 -23.438 -8.852 1 98.12 102 SER B N 1
ATOM 2381 C CA . SER B 1 102 ? -5.262 -23.156 -7.422 1 98.12 102 SER B CA 1
ATOM 2382 C C . SER B 1 102 ? -4.316 -22.031 -7.023 1 98.12 102 SER B C 1
ATOM 2384 O O . SER B 1 102 ? -4.676 -21.156 -6.219 1 98.12 102 SER B O 1
ATOM 2386 N N . TRP B 1 103 ? -3.131 -22.094 -7.57 1 98.12 103 TRP B N 1
ATOM 2387 C CA . TRP B 1 103 ? -2.174 -21.016 -7.316 1 98.12 103 TRP B CA 1
ATOM 2388 C C . TRP B 1 103 ? -2.736 -19.672 -7.762 1 98.12 103 TRP B C 1
ATOM 2390 O O . TRP B 1 103 ? -2.643 -18.688 -7.035 1 98.12 103 TRP B O 1
ATOM 2400 N N . LEU B 1 104 ? -3.314 -19.656 -8.969 1 97.62 104 LEU B N 1
ATOM 2401 C CA . LEU B 1 104 ? -3.893 -18.438 -9.516 1 97.62 104 LEU B CA 1
ATOM 2402 C C . LEU B 1 104 ? -4.988 -17.891 -8.609 1 97.62 104 LEU B C 1
ATOM 2404 O O . LEU B 1 104 ? -4.984 -16.703 -8.258 1 97.62 104 LEU B O 1
ATOM 2408 N N . LEU B 1 105 ? -5.855 -18.766 -8.211 1 97.88 105 LEU B N 1
ATOM 2409 C CA . LEU B 1 105 ? -7.012 -18.344 -7.43 1 97.88 105 LEU B CA 1
ATOM 2410 C C . LEU B 1 105 ? -6.578 -17.766 -6.086 1 97.88 105 LEU B C 1
ATOM 2412 O O . LEU B 1 105 ? -7.035 -16.688 -5.688 1 97.88 105 LEU B O 1
ATOM 2416 N N . PHE B 1 106 ? -5.723 -18.469 -5.438 1 98.62 106 PHE B N 1
ATOM 2417 C CA . PHE B 1 106 ? -5.273 -18 -4.133 1 98.62 106 PHE B CA 1
ATOM 2418 C C . PHE B 1 106 ? -4.551 -16.672 -4.254 1 98.62 106 PHE B C 1
ATOM 2420 O O . PHE B 1 106 ? -4.809 -15.742 -3.484 1 98.62 106 PHE B O 1
ATOM 2427 N N . ASN B 1 107 ? -3.688 -16.578 -5.207 1 98.38 107 ASN B N 1
ATOM 2428 C CA . ASN B 1 107 ? -2.861 -15.375 -5.309 1 98.38 107 ASN B CA 1
ATOM 2429 C C . ASN B 1 107 ? -3.656 -14.195 -5.852 1 98.38 107 ASN B C 1
ATOM 2431 O O . ASN B 1 107 ? -3.328 -13.039 -5.57 1 98.38 107 ASN B O 1
ATOM 2435 N N . LYS B 1 108 ? -4.707 -14.422 -6.621 1 98.31 108 LYS B N 1
ATOM 2436 C CA . LYS B 1 108 ? -5.598 -13.328 -6.988 1 98.31 108 LYS B CA 1
ATOM 2437 C C . LYS B 1 108 ? -6.293 -12.742 -5.762 1 98.31 108 LYS B C 1
ATOM 2439 O O . LYS B 1 108 ? -6.379 -11.523 -5.609 1 98.31 108 LYS B O 1
ATOM 2444 N N . ALA B 1 109 ? -6.77 -13.648 -4.926 1 98.5 109 ALA B N 1
ATOM 2445 C CA . ALA B 1 109 ? -7.387 -13.188 -3.684 1 98.5 109 ALA B CA 1
ATOM 2446 C C . ALA B 1 109 ? -6.383 -12.43 -2.824 1 98.5 109 ALA B C 1
ATOM 2448 O O . ALA B 1 109 ? -6.691 -11.352 -2.301 1 98.5 109 ALA B O 1
ATOM 2449 N N . GLN B 1 110 ? -5.199 -12.977 -2.707 1 98 110 GLN B N 1
ATOM 2450 C CA . GLN B 1 110 ? -4.129 -12.336 -1.953 1 98 110 GLN B CA 1
ATOM 2451 C C . GLN B 1 110 ? -3.789 -10.961 -2.539 1 98 110 GLN B C 1
ATOM 2453 O O . GLN B 1 110 ? -3.572 -10 -1.799 1 98 110 GLN B O 1
ATOM 2458 N N . ARG B 1 111 ? -3.783 -10.859 -3.83 1 98.06 111 ARG B N 1
ATOM 2459 C CA . ARG B 1 111 ? -3.404 -9.625 -4.5 1 98.06 111 ARG B CA 1
ATOM 2460 C C . ARG B 1 111 ? -4.441 -8.531 -4.262 1 98.06 111 ARG B C 1
ATOM 2462 O O . ARG B 1 111 ? -4.09 -7.363 -4.078 1 98.06 111 ARG B O 1
ATOM 2469 N N . ILE B 1 112 ? -5.715 -8.93 -4.293 1 98.38 112 ILE B N 1
ATOM 2470 C CA . ILE B 1 112 ? -6.766 -7.965 -3.998 1 98.38 112 ILE B CA 1
ATOM 2471 C C . ILE B 1 112 ? -6.551 -7.379 -2.604 1 98.38 112 ILE B C 1
ATOM 2473 O O . ILE B 1 112 ? -6.586 -6.16 -2.424 1 98.38 112 ILE B O 1
ATOM 2477 N N . HIS B 1 113 ? -6.262 -8.242 -1.715 1 98.5 113 HIS B N 1
ATOM 2478 C CA . HIS B 1 113 ? -6.066 -7.801 -0.337 1 98.5 113 HIS B CA 1
ATOM 2479 C C . HIS B 1 113 ? -4.805 -6.957 -0.202 1 98.5 113 HIS B C 1
ATOM 2481 O O . HIS B 1 113 ? -4.824 -5.902 0.437 1 98.5 113 HIS B O 1
ATOM 2487 N N . SER B 1 114 ? -3.77 -7.438 -0.794 1 97.44 114 SER B N 1
ATOM 2488 C CA . SER B 1 114 ? -2.498 -6.727 -0.695 1 97.44 114 SER B CA 1
ATOM 2489 C C . SER B 1 114 ? -2.592 -5.336 -1.312 1 97.44 114 SER B C 1
ATOM 2491 O O . SER B 1 114 ? -2.059 -4.371 -0.762 1 97.44 114 SER B O 1
ATOM 2493 N N . ASN B 1 115 ? -3.223 -5.254 -2.473 1 97.38 115 ASN B N 1
ATOM 2494 C CA . ASN B 1 115 ? -3.443 -3.951 -3.09 1 97.38 115 ASN B CA 1
ATOM 2495 C C . ASN B 1 115 ? -4.207 -3.014 -2.16 1 97.38 115 ASN B C 1
ATOM 2497 O O . ASN B 1 115 ? -3.9 -1.822 -2.082 1 97.38 115 ASN B O 1
ATOM 2501 N N . PHE B 1 116 ? -5.176 -3.578 -1.502 1 98.44 116 PHE B N 1
ATOM 2502 C CA . PHE B 1 116 ? -5.957 -2.816 -0.534 1 98.44 116 PHE B CA 1
ATOM 2503 C C . PHE B 1 116 ? -5.07 -2.32 0.604 1 98.44 116 PHE B C 1
ATOM 2505 O O . PHE B 1 116 ? -5.109 -1.14 0.958 1 98.44 116 PHE B O 1
ATOM 2512 N N . GLN B 1 117 ? -4.223 -3.15 1.087 1 97.69 117 GLN B N 1
ATOM 2513 C CA . GLN B 1 117 ? -3.328 -2.814 2.188 1 97.69 117 GLN B CA 1
ATOM 2514 C C . GLN B 1 117 ? -2.34 -1.725 1.78 1 97.69 117 GLN B C 1
ATOM 2516 O O . GLN B 1 117 ? -2.008 -0.85 2.582 1 97.69 117 GLN B O 1
ATOM 2521 N N . GLU B 1 118 ? -1.928 -1.72 0.58 1 96.75 118 GLU B N 1
ATOM 2522 C CA . GLU B 1 118 ? -0.951 -0.759 0.074 1 96.75 118 GLU B CA 1
ATOM 2523 C C . GLU B 1 118 ? -1.535 0.65 0.028 1 96.75 118 GLU B C 1
ATOM 2525 O O . GLU B 1 118 ? -0.833 1.628 0.294 1 96.75 118 GLU B O 1
ATOM 2530 N N . THR B 1 119 ? -2.797 0.683 -0.326 1 97.44 119 THR B N 1
ATOM 2531 C CA . THR B 1 119 ? -3.375 1.995 -0.594 1 97.44 119 THR B CA 1
ATOM 2532 C C . THR B 1 119 ? -4.129 2.514 0.627 1 97.44 119 THR B C 1
ATOM 2534 O O . THR B 1 119 ? -4.414 3.709 0.726 1 97.44 119 THR B O 1
ATOM 2537 N N . LEU B 1 120 ? -4.352 1.707 1.593 1 98.19 120 LEU B N 1
ATOM 2538 C CA . LEU B 1 120 ? -5.25 2.045 2.691 1 98.19 120 LEU B CA 1
ATOM 2539 C C . LEU B 1 120 ? -4.691 3.203 3.514 1 98.19 120 LEU B C 1
ATOM 2541 O O . LEU B 1 120 ? -5.379 4.203 3.732 1 98.19 120 LEU B O 1
ATOM 2545 N N . PRO B 1 121 ? -3.453 3.143 3.971 1 97.38 121 PRO B N 1
ATOM 2546 C CA . PRO B 1 121 ? -2.951 4.262 4.773 1 97.38 121 PRO B CA 1
ATOM 2547 C C . PRO B 1 121 ? -2.943 5.582 4.008 1 97.38 121 PRO B C 1
ATOM 2549 O O . PRO B 1 121 ? -3.207 6.637 4.586 1 97.38 121 PRO B O 1
ATOM 2552 N N . ILE B 1 122 ? -2.707 5.492 2.779 1 98.31 122 ILE B N 1
ATOM 2553 C CA . ILE B 1 122 ? -2.668 6.664 1.91 1 98.31 122 ILE B CA 1
ATOM 2554 C C . ILE B 1 122 ? -4.07 7.25 1.771 1 98.31 122 ILE B C 1
ATOM 2556 O O . ILE B 1 122 ? -4.277 8.438 2.014 1 98.31 122 ILE B O 1
ATOM 2560 N N . SER B 1 123 ? -4.984 6.398 1.447 1 98.5 123 SER B N 1
ATOM 2561 C CA . SER B 1 123 ? -6.367 6.824 1.251 1 98.5 123 SER B CA 1
ATOM 2562 C C . SER B 1 123 ? -6.949 7.426 2.527 1 98.5 123 SER B C 1
ATOM 2564 O O . SER B 1 123 ? -7.57 8.484 2.492 1 98.5 123 SER B O 1
ATOM 2566 N N . VAL B 1 124 ? -6.73 6.727 3.604 1 98.38 124 VAL B N 1
ATOM 2567 C CA . VAL B 1 124 ? -7.301 7.168 4.871 1 98.38 124 VAL B CA 1
ATOM 2568 C C . VAL B 1 124 ? -6.703 8.516 5.266 1 98.38 124 VAL B C 1
ATOM 2570 O O . VAL B 1 124 ? -7.426 9.422 5.695 1 98.38 124 VAL B O 1
ATOM 2573 N N . PHE B 1 125 ? -5.465 8.68 5.117 1 98.5 125 PHE B N 1
ATOM 2574 C CA . PHE B 1 125 ? -4.809 9.945 5.453 1 98.5 125 PHE B CA 1
ATOM 2575 C C . PHE B 1 125 ? -5.34 11.078 4.586 1 98.5 125 PHE B C 1
ATOM 2577 O O . PHE B 1 125 ? -5.691 12.141 5.098 1 98.5 125 PHE B O 1
ATOM 2584 N N . PHE B 1 126 ? -5.391 10.852 3.293 1 98.69 126 PHE B N 1
ATOM 2585 C CA . PHE B 1 126 ? -5.887 11.875 2.385 1 98.69 126 PHE B CA 1
ATOM 2586 C C . PHE B 1 126 ? -7.316 12.266 2.736 1 98.69 126 PHE B C 1
ATOM 2588 O O . PHE B 1 126 ? -7.656 13.445 2.762 1 98.69 126 PHE B O 1
ATOM 2595 N N . LEU B 1 127 ? -8.141 11.312 3.016 1 98.44 127 LEU B N 1
ATOM 2596 C CA . LEU B 1 127 ? -9.547 11.539 3.342 1 98.44 127 LEU B CA 1
ATOM 2597 C C . LEU B 1 127 ? -9.68 12.398 4.594 1 98.44 127 LEU B C 1
ATOM 2599 O O . LEU B 1 127 ? -10.445 13.367 4.605 1 98.44 127 LEU B O 1
ATOM 2603 N N . LEU B 1 128 ? -8.938 12.023 5.59 1 97.94 128 LEU B N 1
ATOM 2604 C CA . LEU B 1 128 ? -9.055 12.711 6.871 1 97.94 128 LEU B CA 1
ATOM 2605 C C .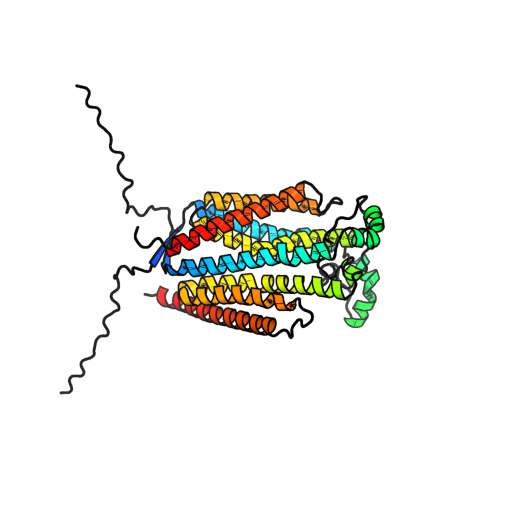 LEU B 1 128 ? -8.594 14.156 6.758 1 97.94 128 LEU B C 1
ATOM 2607 O O . LEU B 1 128 ? -9.219 15.055 7.324 1 97.94 128 LEU B O 1
ATOM 2611 N N . VAL B 1 129 ? -7.57 14.383 5.996 1 97.56 129 VAL B N 1
ATOM 2612 C CA . VAL B 1 129 ? -7.062 15.742 5.852 1 97.56 129 VAL B CA 1
ATOM 2613 C C . VAL B 1 129 ? -7.984 16.547 4.938 1 97.56 129 VAL B C 1
ATOM 2615 O O . VAL B 1 129 ? -8.383 17.656 5.277 1 97.56 129 VAL B O 1
ATOM 2618 N N . ALA B 1 130 ? -8.367 15.984 3.818 1 98.25 130 ALA B N 1
ATOM 2619 C CA . ALA B 1 130 ? -9.258 16.656 2.879 1 98.25 130 ALA B CA 1
ATOM 2620 C C . ALA B 1 130 ? -10.594 17 3.537 1 98.25 130 ALA B C 1
ATOM 2622 O O . ALA B 1 130 ? -11.18 18.047 3.266 1 98.25 130 ALA B O 1
ATOM 2623 N N . GLY B 1 131 ? -11.086 16.141 4.367 1 97.81 131 GLY B N 1
ATOM 2624 C CA . GLY B 1 131 ? -12.391 16.281 4.996 1 97.81 131 GLY B CA 1
ATOM 2625 C C . GLY B 1 131 ? -12.453 17.453 5.953 1 97.81 131 GLY B C 1
ATOM 2626 O O . GLY B 1 131 ? -13.547 17.906 6.32 1 97.81 131 GLY B O 1
ATOM 2627 N N . LEU B 1 132 ? -11.281 17.922 6.383 1 94.75 132 LEU B N 1
ATOM 2628 C CA . LEU B 1 132 ? -11.258 19.047 7.297 1 94.75 132 LEU B CA 1
ATOM 2629 C C . LEU B 1 132 ? -11.781 20.312 6.613 1 94.75 132 LEU B C 1
ATOM 2631 O O . LEU B 1 132 ? -12.328 21.203 7.273 1 94.75 132 LEU B O 1
ATOM 2635 N N . GLN B 1 133 ? -11.656 20.391 5.336 1 93.81 133 GLN B N 1
ATOM 2636 C CA . GLN B 1 133 ? -12.117 21.547 4.59 1 93.81 133 GLN B CA 1
ATOM 2637 C C . GLN B 1 133 ? -13.281 21.188 3.67 1 93.81 133 GLN B C 1
ATOM 2639 O O . GLN B 1 133 ? -14.164 22.016 3.42 1 93.81 133 GLN B O 1
ATOM 2644 N N . PHE B 1 134 ? -13.289 19.922 3.205 1 97.19 134 PHE B N 1
ATOM 2645 C CA . PHE B 1 134 ? -14.281 19.469 2.24 1 97.19 134 PHE B CA 1
ATOM 2646 C C . PHE B 1 134 ? -14.953 18.188 2.717 1 97.19 134 PHE B C 1
ATOM 2648 O O . PHE B 1 134 ? -14.883 17.156 2.051 1 97.19 134 PHE B O 1
ATOM 2655 N N . PRO B 1 135 ? -15.656 18.234 3.77 1 97.06 135 PRO B N 1
ATOM 2656 C CA . PRO B 1 135 ? -16.125 17 4.402 1 97.06 135 PRO B CA 1
ATOM 2657 C C . PRO B 1 135 ? -17.094 16.203 3.521 1 97.06 135 PRO B C 1
ATOM 2659 O O . PRO B 1 135 ? -17.031 14.977 3.475 1 97.06 135 PRO B O 1
ATOM 2662 N N . ILE B 1 136 ? -17.984 16.875 2.811 1 98.12 136 ILE B N 1
ATOM 2663 C CA . ILE B 1 136 ? -18.953 16.156 1.984 1 98.12 136 ILE B CA 1
ATOM 2664 C C . ILE B 1 136 ? -18.234 15.516 0.796 1 98.12 136 ILE B C 1
ATOM 2666 O O . ILE B 1 136 ? -18.375 14.312 0.561 1 98.12 136 ILE B O 1
ATOM 2670 N N . THR B 1 137 ? -17.453 16.344 0.085 1 98.62 137 THR B N 1
ATOM 2671 C CA . THR B 1 137 ? -16.75 15.82 -1.081 1 98.62 137 THR B CA 1
ATOM 2672 C C . THR B 1 137 ? -15.828 14.672 -0.688 1 98.62 137 THR B C 1
ATOM 2674 O O . THR B 1 137 ? -15.812 13.633 -1.343 1 98.62 137 THR B O 1
ATOM 2677 N N . ALA B 1 138 ? -15.039 14.844 0.381 1 98.62 138 ALA B N 1
ATOM 2678 C CA . ALA B 1 138 ? -14.133 13.797 0.854 1 98.62 138 ALA B CA 1
ATOM 2679 C C . ALA B 1 138 ? -14.898 12.516 1.188 1 98.62 138 ALA B C 1
ATOM 2681 O O . ALA B 1 138 ? -14.484 11.422 0.801 1 98.62 138 ALA B O 1
ATOM 2682 N N . SER B 1 139 ? -16.016 12.695 1.895 1 98.62 139 SER B N 1
ATOM 2683 C CA . SER B 1 139 ? -16.766 11.508 2.291 1 98.62 139 SER B CA 1
ATOM 2684 C C . SER B 1 139 ? -17.328 10.773 1.074 1 98.62 139 SER B C 1
ATOM 2686 O O . SER B 1 139 ? -17.359 9.547 1.045 1 98.62 139 SER B O 1
ATOM 2688 N N . VAL B 1 140 ? -17.797 11.469 0.099 1 98.81 140 VAL B N 1
ATOM 2689 C CA . VAL B 1 140 ? -18.312 10.859 -1.123 1 98.81 140 VAL B CA 1
ATOM 2690 C C . VAL B 1 140 ? -17.234 10.016 -1.781 1 98.81 140 VAL B C 1
ATOM 2692 O O . VAL B 1 140 ? -17.469 8.859 -2.148 1 98.81 140 VAL B O 1
ATOM 2695 N N . PHE B 1 141 ? -16.094 10.523 -1.859 1 98.88 141 PHE B N 1
ATOM 2696 C CA . PHE B 1 141 ? -15.016 9.781 -2.502 1 98.88 141 PHE B CA 1
ATOM 2697 C C . PHE B 1 141 ? -14.555 8.625 -1.623 1 98.88 141 PHE B C 1
ATOM 2699 O O . PHE B 1 141 ? -14.086 7.605 -2.127 1 98.88 141 PHE B O 1
ATOM 2706 N N . GLY B 1 142 ? -14.641 8.758 -0.283 1 98.81 142 GLY B N 1
ATOM 2707 C CA . GLY B 1 142 ? -14.422 7.617 0.59 1 98.81 142 GLY B CA 1
ATOM 2708 C C . GLY B 1 142 ? -15.375 6.469 0.316 1 98.81 142 GLY B C 1
ATOM 2709 O O . GLY B 1 142 ? -14.953 5.32 0.188 1 98.81 142 GLY B O 1
ATOM 2710 N N . PHE B 1 143 ? -16.594 6.805 0.131 1 98.88 143 PHE B N 1
ATOM 2711 C CA . PHE B 1 143 ? -17.594 5.77 -0.109 1 98.88 143 PHE B CA 1
ATOM 2712 C C . PHE B 1 143 ? -17.469 5.215 -1.522 1 98.88 143 PHE B C 1
ATOM 2714 O O . PHE B 1 143 ? -17.719 4.031 -1.757 1 98.88 143 PHE B O 1
ATOM 2721 N N . ILE B 1 144 ? -17.062 6.035 -2.428 1 98.88 144 ILE B N 1
ATOM 2722 C CA . ILE B 1 144 ? -16.781 5.543 -3.773 1 98.88 144 ILE B CA 1
ATOM 2723 C C . ILE B 1 144 ? -15.695 4.473 -3.717 1 98.88 144 ILE B C 1
ATOM 2725 O O . ILE B 1 144 ? -15.789 3.441 -4.387 1 98.88 144 ILE B O 1
ATOM 2729 N N . GLN B 1 145 ? -14.688 4.715 -2.924 1 98.88 145 GLN B N 1
ATOM 2730 C CA . GLN B 1 145 ? -13.633 3.719 -2.789 1 98.88 145 GLN B CA 1
ATOM 2731 C C . GLN B 1 145 ? -14.164 2.426 -2.184 1 98.88 145 GLN B C 1
ATOM 2733 O O . GLN B 1 145 ? -13.781 1.331 -2.6 1 98.88 145 GLN B O 1
ATOM 2738 N N . VAL B 1 146 ? -15.031 2.555 -1.22 1 98.88 146 VAL B N 1
ATOM 2739 C CA . VAL B 1 146 ? -15.633 1.377 -0.603 1 98.88 146 VAL B CA 1
ATOM 2740 C C . VAL B 1 146 ? -16.359 0.548 -1.664 1 98.88 146 VAL B C 1
ATOM 2742 O O . VAL B 1 146 ? -16.156 -0.667 -1.75 1 98.88 146 VAL B O 1
ATOM 2745 N N . PHE B 1 147 ? -17.109 1.212 -2.451 1 98.88 147 PHE B N 1
ATOM 2746 C CA . PHE B 1 147 ? -17.859 0.542 -3.502 1 98.88 147 PHE B CA 1
ATOM 2747 C C . PHE B 1 147 ? -16.922 -0.034 -4.559 1 98.88 147 PHE B C 1
ATOM 2749 O O . PHE B 1 147 ? -17.125 -1.157 -5.023 1 98.88 147 PHE B O 1
ATOM 2756 N N . ALA B 1 148 ? -15.977 0.724 -4.953 1 98.88 148 ALA B N 1
ATOM 2757 C CA . ALA B 1 148 ? -15.008 0.288 -5.957 1 98.88 148 ALA B CA 1
ATOM 2758 C C . ALA B 1 148 ? -14.289 -0.982 -5.516 1 98.88 148 ALA B C 1
ATOM 2760 O O . ALA B 1 148 ? -14.008 -1.858 -6.332 1 98.88 148 ALA B O 1
ATOM 2761 N N . ARG B 1 149 ? -14.008 -1.079 -4.25 1 98.75 149 ARG B N 1
ATOM 2762 C CA . ARG B 1 149 ? -13.32 -2.25 -3.723 1 98.75 149 ARG B CA 1
ATOM 2763 C C . ARG B 1 149 ? -14.195 -3.494 -3.824 1 98.75 149 ARG B C 1
ATOM 2765 O O . ARG B 1 149 ? -13.695 -4.602 -4.02 1 98.75 149 ARG B O 1
ATOM 2772 N N . LEU B 1 150 ? -15.484 -3.328 -3.756 1 98.75 150 LEU B N 1
ATOM 2773 C CA . LEU B 1 150 ? -16.375 -4.461 -3.988 1 98.75 150 LEU B CA 1
ATOM 2774 C C . LEU B 1 150 ? -16.281 -4.938 -5.434 1 98.75 150 LEU B C 1
ATOM 2776 O O . LEU B 1 150 ? -16.25 -6.145 -5.691 1 98.75 150 LEU B O 1
ATOM 2780 N N . LEU B 1 151 ? -16.156 -3.998 -6.328 1 98.75 151 LEU B N 1
ATOM 2781 C CA . LEU B 1 151 ? -16.062 -4.344 -7.742 1 98.75 151 LEU B CA 1
ATOM 2782 C C . LEU B 1 151 ? -14.734 -5.047 -8.031 1 98.75 151 LEU B C 1
ATOM 2784 O O . LEU B 1 151 ? -14.648 -5.852 -8.961 1 98.75 151 LEU B O 1
ATOM 2788 N N . SER B 1 152 ? -13.742 -4.754 -7.215 1 98.38 152 SER B N 1
ATOM 2789 C CA . SER B 1 152 ? -12.414 -5.324 -7.449 1 98.38 152 SER B CA 1
ATOM 2790 C C . SER B 1 152 ? -12.43 -6.84 -7.273 1 98.38 152 SER B C 1
ATOM 2792 O O . SER B 1 152 ? -11.531 -7.531 -7.762 1 98.38 152 SER B O 1
ATOM 2794 N N . LEU B 1 153 ? -13.445 -7.395 -6.641 1 98.56 153 LEU B N 1
ATOM 2795 C CA . LEU B 1 153 ? -13.555 -8.836 -6.422 1 98.56 153 LEU B CA 1
ATOM 2796 C C . LEU B 1 153 ? -13.711 -9.57 -7.75 1 98.56 153 LEU B C 1
ATOM 2798 O O . LEU B 1 153 ? -13.414 -10.766 -7.836 1 98.56 153 LEU B O 1
ATOM 2802 N N . ALA B 1 154 ? -14.102 -8.844 -8.758 1 98.5 154 ALA B N 1
ATOM 2803 C CA . ALA B 1 154 ? -14.234 -9.438 -10.086 1 98.5 154 ALA B CA 1
ATOM 2804 C C . ALA B 1 154 ? -12.891 -9.938 -10.609 1 98.5 154 ALA B C 1
ATOM 2806 O O . ALA B 1 154 ? -12.844 -10.766 -11.523 1 98.5 154 ALA B O 1
ATOM 2807 N N . TYR B 1 155 ? -11.852 -9.5 -10.023 1 98 155 TYR B N 1
ATOM 2808 C CA . TYR B 1 155 ? -10.508 -9.898 -10.406 1 98 155 TYR B CA 1
ATOM 2809 C C . TYR B 1 155 ? -10.305 -11.398 -10.203 1 98 155 TYR B C 1
ATOM 2811 O O . TYR B 1 155 ? -9.508 -12.023 -10.898 1 98 155 TYR B O 1
ATOM 2819 N N . ILE B 1 156 ? -11.023 -12.008 -9.312 1 97.69 156 ILE B N 1
ATOM 2820 C CA . ILE B 1 156 ? -10.844 -13.414 -8.977 1 97.69 156 ILE B CA 1
ATOM 2821 C C . ILE B 1 156 ? -11.367 -14.289 -10.117 1 97.69 156 ILE B C 1
ATOM 2823 O O . ILE B 1 156 ? -10.938 -15.43 -10.281 1 97.69 156 ILE B O 1
ATOM 2827 N N . SER B 1 157 ? -12.211 -13.828 -10.984 1 96.88 157 SER B N 1
ATOM 2828 C CA . SER B 1 157 ? -12.75 -14.586 -12.102 1 96.88 157 SER B CA 1
ATOM 2829 C C . SER B 1 157 ? -11.648 -14.977 -13.086 1 96.88 157 SER B C 1
ATOM 2831 O O . SER B 1 157 ? -10.516 -14.508 -12.984 1 96.88 157 SER B O 1
ATOM 2833 N N . ASN B 1 158 ? -12.016 -15.805 -14.031 1 95.94 158 ASN B N 1
ATOM 2834 C CA . ASN B 1 158 ? -11.062 -16.266 -15.039 1 95.94 158 ASN B CA 1
ATOM 2835 C C . ASN B 1 158 ? -10.617 -15.125 -15.953 1 95.94 158 ASN B C 1
ATOM 2837 O O . ASN B 1 158 ? -9.547 -15.188 -16.562 1 95.94 158 ASN B O 1
ATOM 2841 N N . GLN B 1 159 ? -11.422 -14 -15.977 1 95.25 159 GLN B N 1
ATOM 2842 C CA . GLN B 1 159 ? -11.07 -12.852 -16.812 1 95.25 159 GLN B CA 1
ATOM 2843 C C . GLN B 1 159 ? -9.961 -12.023 -16.156 1 95.25 159 GLN B C 1
ATOM 2845 O O . GLN B 1 159 ? -9.242 -11.297 -16.844 1 95.25 159 GLN B O 1
ATOM 2850 N N . GLY B 1 160 ? -9.898 -12.117 -14.812 1 95.44 160 GLY B N 1
ATOM 2851 C CA . GLY B 1 160 ? -8.82 -11.453 -14.094 1 95.44 160 GLY B CA 1
ATOM 2852 C C . GLY B 1 160 ? -8.805 -9.953 -14.297 1 95.44 160 GLY B C 1
ATOM 2853 O O . GLY B 1 160 ? -9.82 -9.281 -14.109 1 95.44 160 GLY B O 1
ATOM 2854 N N . ALA B 1 161 ? -7.664 -9.406 -14.781 1 94.12 161 ALA B N 1
ATOM 2855 C CA . ALA B 1 161 ? -7.43 -7.969 -14.891 1 94.12 161 ALA B CA 1
ATOM 2856 C C . ALA B 1 161 ? -8.266 -7.363 -16.016 1 94.12 161 ALA B C 1
ATOM 2858 O O . ALA B 1 161 ? -8.477 -6.148 -16.047 1 94.12 161 ALA B O 1
ATOM 2859 N N . THR B 1 162 ? -8.719 -8.172 -16.938 1 95.06 162 THR B N 1
ATOM 2860 C CA . THR B 1 162 ? -9.445 -7.652 -18.094 1 95.06 162 THR B CA 1
ATOM 2861 C C . THR B 1 162 ? -10.938 -7.562 -17.797 1 95.06 162 THR B C 1
ATOM 2863 O O . THR B 1 162 ? -11.703 -7.039 -18.609 1 95.06 162 THR B O 1
ATOM 2866 N N . HIS B 1 163 ? -11.383 -8.117 -16.656 1 97.5 163 HIS B N 1
ATOM 2867 C CA . HIS B 1 163 ? -12.797 -8.016 -16.297 1 97.5 163 HIS B CA 1
ATOM 2868 C C . HIS B 1 163 ? -13.25 -6.562 -16.234 1 97.5 163 HIS B C 1
ATOM 2870 O O . HIS B 1 163 ? -12.602 -5.73 -15.602 1 97.5 163 HIS B O 1
ATOM 2876 N N . PRO B 1 164 ? -14.336 -6.23 -16.875 1 98 164 PRO B N 1
ATOM 2877 C CA . PRO B 1 164 ? -14.773 -4.836 -16.938 1 98 164 PRO B CA 1
ATOM 2878 C C . PRO B 1 164 ? -15 -4.23 -15.555 1 98 164 PRO B C 1
ATOM 2880 O O . PRO B 1 164 ? -14.656 -3.072 -15.312 1 98 164 PRO B O 1
ATOM 2883 N N . LEU B 1 165 ? -15.555 -4.945 -14.656 1 98.56 165 LEU B N 1
ATOM 2884 C CA . LEU B 1 165 ? -15.805 -4.43 -13.312 1 98.56 165 LEU B CA 1
ATOM 2885 C C . LEU B 1 165 ? -14.492 -4.156 -12.578 1 98.56 165 LEU B C 1
ATOM 2887 O O . LEU B 1 165 ? -14.398 -3.199 -11.805 1 98.56 165 LEU B O 1
ATOM 2891 N N . ARG B 1 166 ? -13.516 -5.004 -12.766 1 97.81 166 ARG B N 1
ATOM 2892 C CA . ARG B 1 166 ? -12.203 -4.77 -12.172 1 97.81 166 ARG B CA 1
ATOM 2893 C C . ARG B 1 166 ? -11.57 -3.498 -12.734 1 97.81 166 ARG B C 1
ATOM 2895 O O . ARG B 1 166 ? -10.945 -2.732 -12 1 97.81 166 ARG B O 1
ATOM 2902 N N . ARG B 1 167 ? -11.734 -3.297 -14.016 1 97.62 167 ARG B N 1
ATOM 2903 C CA . ARG B 1 167 ? -11.188 -2.096 -14.641 1 97.62 167 ARG B CA 1
ATOM 2904 C C . ARG B 1 167 ? -11.867 -0.841 -14.109 1 97.62 167 ARG B C 1
ATOM 2906 O O . ARG B 1 167 ? -11.203 0.157 -13.82 1 97.62 167 ARG B O 1
ATOM 2913 N N . ILE B 1 168 ? -13.156 -0.925 -14.016 1 98.56 168 ILE B N 1
ATOM 2914 C CA . ILE B 1 168 ? -13.914 0.197 -13.469 1 98.56 168 ILE B CA 1
ATOM 2915 C C . ILE B 1 168 ? -13.484 0.456 -12.023 1 98.56 168 ILE B C 1
ATOM 2917 O O . ILE B 1 168 ? -13.297 1.606 -11.625 1 98.56 168 ILE B O 1
ATOM 2921 N N . SER B 1 169 ? -13.32 -0.597 -11.25 1 98.69 169 SER B N 1
ATOM 2922 C CA . SER B 1 169 ? -12.875 -0.488 -9.859 1 98.69 169 SER B CA 1
ATOM 2923 C C . SER B 1 169 ? -11.555 0.258 -9.758 1 98.69 169 SER B C 1
ATOM 2925 O O . SER B 1 169 ? -11.414 1.191 -8.969 1 98.69 169 SER B O 1
ATOM 2927 N N . SER B 1 170 ? -10.602 -0.138 -10.57 1 97.75 170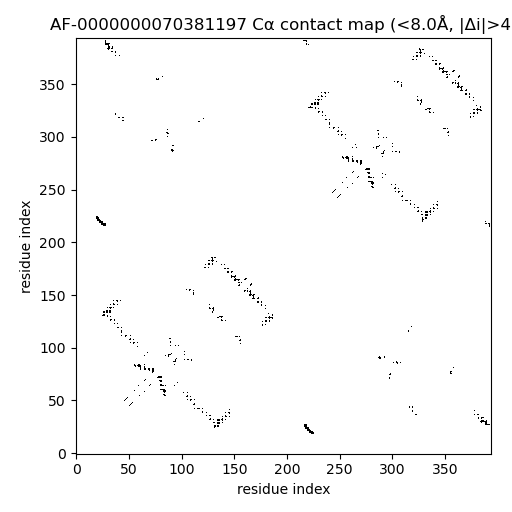 SER B N 1
ATOM 2928 C CA . SER B 1 170 ? -9.273 0.474 -10.539 1 97.75 170 SER B CA 1
ATOM 2929 C C . SER B 1 170 ? -9.344 1.961 -10.867 1 97.75 170 SER B C 1
ATOM 2931 O O . SER B 1 170 ? -8.664 2.775 -10.234 1 97.75 170 SER B O 1
ATOM 2933 N N . LEU B 1 171 ? -10.141 2.309 -11.828 1 98.19 171 LEU B N 1
ATOM 2934 C CA . LEU B 1 171 ? -10.297 3.705 -12.219 1 98.19 171 LEU B CA 1
ATOM 2935 C C . LEU B 1 171 ? -10.93 4.523 -11.094 1 98.19 171 LEU B C 1
ATOM 2937 O O . LEU B 1 171 ? -10.469 5.625 -10.789 1 98.19 171 LEU B O 1
ATOM 2941 N N . LEU B 1 172 ? -11.953 4.016 -10.477 1 98.75 172 LEU B N 1
ATOM 2942 C CA . LEU B 1 172 ? -12.641 4.727 -9.406 1 98.75 172 LEU B CA 1
ATOM 2943 C C . LEU B 1 172 ? -11.719 4.938 -8.211 1 98.75 172 LEU B C 1
ATOM 2945 O O . LEU B 1 172 ? -11.719 6.008 -7.602 1 98.75 172 LEU B O 1
ATOM 2949 N N . ILE B 1 173 ? -10.938 3.963 -7.891 1 98.5 173 ILE B N 1
ATOM 2950 C CA . ILE B 1 173 ? -10.008 4.066 -6.77 1 98.5 173 ILE B CA 1
ATOM 2951 C C . ILE B 1 173 ? -8.945 5.117 -7.07 1 98.5 173 ILE B C 1
ATOM 2953 O O . ILE B 1 173 ? -8.68 5.996 -6.246 1 98.5 173 ILE B O 1
ATOM 2957 N N . LEU B 1 174 ? -8.422 5.047 -8.281 1 98 174 LEU B N 1
ATOM 2958 C CA . LEU B 1 174 ? -7.379 5.984 -8.672 1 98 174 LEU B CA 1
ATOM 2959 C C . LEU B 1 174 ? -7.891 7.418 -8.641 1 98 174 LEU B C 1
ATOM 2961 O O . LEU B 1 174 ? -7.25 8.297 -8.062 1 98 174 LEU B O 1
ATOM 2965 N N . VAL B 1 175 ? -9 7.652 -9.219 1 98.38 175 VAL B N 1
ATOM 2966 C CA . VAL B 1 175 ? -9.578 8.992 -9.273 1 98.38 175 VAL B CA 1
ATOM 2967 C C . VAL B 1 175 ? -9.875 9.484 -7.859 1 98.38 175 VAL B C 1
ATOM 2969 O O . VAL B 1 175 ? -9.648 10.656 -7.543 1 98.38 175 VAL B O 1
ATOM 2972 N N . SER B 1 176 ? -10.367 8.602 -7.031 1 98.81 176 SER B N 1
ATOM 2973 C CA . SER B 1 176 ? -10.688 8.969 -5.66 1 98.81 176 SER B CA 1
ATOM 2974 C C . SER B 1 176 ? -9.438 9.359 -4.879 1 98.81 176 SER B C 1
ATOM 2976 O O . SER B 1 176 ? -9.43 10.375 -4.176 1 98.81 176 SER B O 1
ATOM 2978 N N . ILE B 1 177 ? -8.391 8.625 -5.023 1 98.38 177 ILE B N 1
ATOM 2979 C CA . ILE B 1 177 ? -7.148 8.875 -4.305 1 98.38 177 ILE B CA 1
ATOM 2980 C C . ILE B 1 177 ? -6.531 10.18 -4.793 1 98.38 177 ILE B C 1
ATOM 2982 O O . ILE B 1 177 ? -6.121 11.023 -3.984 1 98.38 177 ILE B O 1
ATOM 2986 N N . LEU B 1 178 ? -6.555 10.43 -6.078 1 98.44 178 LEU B N 1
ATOM 2987 C CA . LEU B 1 178 ? -5.973 11.648 -6.629 1 98.44 178 LEU B CA 1
ATOM 2988 C C . LEU B 1 178 ? -6.777 12.875 -6.215 1 98.44 178 LEU B C 1
ATOM 2990 O O . LEU B 1 178 ? -6.203 13.914 -5.871 1 98.44 178 LEU B O 1
ATOM 2994 N N . THR B 1 179 ? -8.062 12.727 -6.258 1 98.75 179 THR B N 1
ATOM 2995 C CA . THR B 1 179 ? -8.922 13.852 -5.887 1 98.75 179 THR B CA 1
ATOM 2996 C C . THR B 1 179 ? -8.734 14.211 -4.418 1 98.75 179 THR B C 1
ATOM 2998 O O . THR B 1 179 ? -8.547 15.383 -4.082 1 98.75 179 THR B O 1
ATOM 3001 N N . THR B 1 180 ? -8.758 13.234 -3.555 1 98.69 180 THR B N 1
ATOM 3002 C CA . THR B 1 180 ? -8.617 13.516 -2.131 1 98.69 180 THR B CA 1
ATOM 3003 C C . THR B 1 180 ? -7.207 14.008 -1.812 1 98.69 180 THR B C 1
ATOM 3005 O O . THR B 1 180 ? -7.012 14.805 -0.892 1 98.69 180 THR B O 1
ATOM 3008 N N . PHE B 1 181 ? -6.246 13.562 -2.568 1 98.62 181 PHE B N 1
ATOM 3009 C CA . PHE B 1 181 ? -4.898 14.086 -2.428 1 98.62 181 PHE B CA 1
ATOM 3010 C C . PHE B 1 181 ? -4.875 15.594 -2.682 1 98.62 181 PHE B C 1
ATOM 3012 O O . PHE B 1 181 ? -4.348 16.359 -1.871 1 98.62 181 PHE B O 1
ATOM 3019 N N . VAL B 1 182 ? -5.441 16.016 -3.793 1 98.62 182 VAL B N 1
ATOM 3020 C CA . VAL B 1 182 ? -5.457 17.422 -4.188 1 98.62 182 VAL B CA 1
ATOM 3021 C C . VAL B 1 182 ? -6.195 18.25 -3.135 1 98.62 182 VAL B C 1
ATOM 3023 O O . VAL B 1 182 ? -5.715 19.297 -2.711 1 98.62 182 VAL B O 1
ATOM 3026 N N . LEU B 1 183 ? -7.328 17.734 -2.664 1 98.38 183 LEU B N 1
ATOM 3027 C CA . LEU B 1 183 ? -8.109 18.453 -1.657 1 98.38 183 LEU B CA 1
ATOM 3028 C C . LEU B 1 183 ? -7.34 18.547 -0.344 1 98.38 183 LEU B C 1
ATOM 3030 O O . LEU B 1 183 ? -7.391 19.578 0.334 1 98.38 183 LEU B O 1
ATOM 3034 N N . ALA B 1 184 ? -6.66 17.469 0.001 1 98.19 184 ALA B N 1
ATOM 3035 C CA . ALA B 1 184 ? -5.848 17.469 1.215 1 98.19 184 ALA B CA 1
ATOM 3036 C C . ALA B 1 184 ? -4.707 18.484 1.108 1 98.19 184 ALA B C 1
ATOM 3038 O O . ALA B 1 184 ? -4.387 19.172 2.078 1 98.19 184 ALA B O 1
ATOM 3039 N N . PHE B 1 185 ? -4.113 18.531 -0.059 1 97.25 185 PHE B N 1
ATOM 3040 C CA . PHE B 1 185 ? -3.029 19.469 -0.294 1 97.25 185 PHE B CA 1
ATOM 3041 C C . PHE B 1 185 ? -3.52 20.906 -0.163 1 97.25 185 PHE B C 1
ATOM 3043 O O . PHE B 1 185 ? -2.848 21.75 0.437 1 97.25 185 PHE B O 1
ATOM 3050 N N . ILE B 1 186 ? -4.684 21.203 -0.703 1 95.88 186 ILE B N 1
ATOM 3051 C CA . ILE B 1 186 ? -5.309 22.516 -0.565 1 95.88 186 ILE B CA 1
ATOM 3052 C C . ILE B 1 186 ? -5.488 22.844 0.914 1 95.88 186 ILE B C 1
ATOM 3054 O O . ILE B 1 186 ? -5.16 23.953 1.351 1 95.88 186 ILE B O 1
ATOM 3058 N N . LYS B 1 187 ? -5.945 21.891 1.692 1 93.25 187 LYS B N 1
ATOM 3059 C CA . LYS B 1 187 ? -6.125 22.109 3.125 1 93.25 187 LYS B CA 1
ATOM 3060 C C . LYS B 1 187 ? -4.793 22.406 3.803 1 93.25 187 LYS B C 1
ATOM 3062 O O . LYS B 1 187 ? -4.715 23.281 4.672 1 93.25 187 LYS B O 1
ATOM 3067 N N . GLY B 1 188 ? -3.729 21.688 3.467 1 92.06 188 GLY B N 1
ATOM 3068 C CA . GLY B 1 188 ? -2.41 21.953 4.02 1 92.06 188 GLY B CA 1
ATOM 3069 C C . GLY B 1 188 ? -1.936 23.375 3.771 1 92.06 188 GLY B C 1
ATOM 3070 O O . GLY B 1 188 ? -1.424 24.031 4.68 1 92.06 188 GLY B O 1
ATOM 3071 N N . VAL B 1 189 ? -2.17 23.859 2.6 1 92.56 189 VAL B N 1
ATOM 3072 C CA . VAL B 1 189 ? -1.771 25.203 2.219 1 92.56 189 VAL B CA 1
ATOM 3073 C C . VAL B 1 189 ? -2.621 26.234 2.971 1 92.56 189 VAL B C 1
ATOM 3075 O O . VAL B 1 189 ? -2.111 27.25 3.426 1 92.56 189 VAL B O 1
ATOM 3078 N N . TYR B 1 190 ? -3.867 25.891 3.104 1 88.56 190 TYR B N 1
ATOM 3079 C CA . TYR B 1 190 ? -4.773 26.781 3.814 1 88.56 190 TYR B CA 1
ATOM 3080 C C . TYR B 1 190 ? -4.344 26.953 5.266 1 88.56 190 TYR B C 1
ATOM 3082 O O . TYR B 1 190 ? -4.395 28.062 5.809 1 88.56 190 TYR B O 1
ATOM 3090 N N . VAL B 1 191 ? -3.957 25.938 5.875 1 87.12 191 VAL B N 1
ATOM 3091 C CA . VAL B 1 191 ? -3.51 26.016 7.266 1 87.12 191 VAL B CA 1
ATOM 3092 C C . VAL B 1 191 ? -2.281 26.906 7.371 1 87.12 191 VAL B C 1
ATOM 3094 O O . VAL B 1 191 ? -2.15 27.688 8.32 1 87.12 191 VAL B O 1
ATOM 3097 N N . MET B 1 192 ? -1.511 26.906 6.414 1 85.5 192 MET B N 1
ATOM 3098 C CA . MET B 1 192 ? -0.279 27.688 6.406 1 85.5 192 MET B CA 1
ATOM 3099 C C . MET B 1 192 ? -0.578 29.172 6.188 1 85.5 192 MET B C 1
ATOM 3101 O O . MET B 1 192 ? 0.084 30.031 6.766 1 85.5 192 MET B O 1
ATOM 3105 N N . LYS B 1 193 ? -1.626 29.5 5.43 1 82.69 193 LYS B N 1
ATOM 3106 C CA . LYS B 1 193 ? -1.911 30.875 5.051 1 82.69 193 LYS B CA 1
ATOM 3107 C C . LYS B 1 193 ? -2.85 31.531 6.059 1 82.69 193 LYS B C 1
ATOM 3109 O O . LYS B 1 193 ? -2.828 32.75 6.223 1 82.69 193 LYS B O 1
ATOM 3114 N N . ASN B 1 194 ? -4.094 31.016 6.434 1 65.5 194 ASN B N 1
ATOM 3115 C CA . ASN B 1 194 ? -5.172 31.703 7.137 1 65.5 194 ASN B CA 1
ATOM 3116 C C . ASN B 1 194 ? -4.754 32.094 8.547 1 65.5 194 ASN B C 1
ATOM 3118 O O . ASN B 1 194 ? -4.688 31.266 9.445 1 65.5 194 ASN B O 1
ATOM 3122 N N . HIS B 1 195 ? -3.75 33 8.68 1 46.78 195 HIS B N 1
ATOM 3123 C CA . HIS B 1 195 ? -3.566 33.844 9.844 1 46.78 195 HIS B CA 1
ATOM 3124 C C . HIS B 1 195 ? -4.887 34.5 10.273 1 46.78 195 HIS B C 1
ATOM 3126 O O . HIS B 1 195 ? -5.195 34.531 11.469 1 46.78 195 HIS B O 1
ATOM 3132 N N . HIS B 1 196 ? -5.359 35.781 9.547 1 39.28 196 HIS B N 1
ATOM 3133 C CA . HIS B 1 196 ? -6.113 36.938 9.984 1 39.28 196 HIS B CA 1
ATOM 3134 C C . HIS B 1 196 ? -7.617 36.688 9.891 1 39.28 196 HIS B C 1
ATOM 3136 O O . HIS B 1 196 ? -8.414 37.594 10.18 1 39.28 196 HIS B O 1
ATOM 3142 N N . GLN B 1 197 ? -8.227 35.656 9.188 1 32.69 197 GLN B N 1
ATOM 3143 C CA . GLN B 1 197 ? -9.602 36.094 9.43 1 32.69 197 GLN B CA 1
ATOM 3144 C C . GLN B 1 197 ? -10.055 35.719 10.836 1 32.69 197 GLN B C 1
ATOM 3146 O O . GLN B 1 197 ? -9.766 34.625 11.328 1 32.69 197 GLN B O 1
#

Sequence (394 aa):
MTFQHFYEDPAPTANAPVDNQSVISVDKMYGLVVISALTLCFQCAVYGYFLVGRYRSKIFNKSFLEAEFGQLHKDVTQRSIEAGGYPDMGSGVYAQRLDYYSWLLFNKAQRIHSNFQETLPISVFFLLVAGLQFPITASVFGFIQVFARLLSLAYISNQGATHPLRRISSLLILVSILTTFVLAFIKGVYVMKNHHQMTFQHFYEDPAPTANAPVDNQSVISVDKMYGLVVISALTLCFQCAVYGYFLVGRYRSKIFNKSFLEAEFGQLHKDVTQRSIEAGGYPDMGSGVYAQRLDYYSWLLFNKAQRIHSNFQETLPISVFFLLVAGLQFPITASVFGFIQVFARLLSLAYISNQGATHPLRRISSLLILVSILTTFVLAFIKGVYVMKNHHQ

Secondary structure (DSSP, 8-state):
-------------S-S--TT-EEEEEETTHHHHHHHHHHHHHHHHHIIIIIIHHHHHHHT-HHHHHHHHHHHHHHHHSSPPPTT-TT--SSSTTGGGS-HHHHHHHHHHHHHHHHHHHHHHHHHHHHHHHHTT-HHHHHHHHHHHHHHHHHGGGGGSTTGGG-HHHHHHHHHHHHHHHHHHHHHHHHHHHHHHHTT-/-------------TTS--TTEEEEEE-TTHHHHHHHHHHHHHHHHHIIIIIIHHHHHHHS-HHHHHHHHHHHHHHHHSSPPPTT-TT--SSSTTGGGS-HHHHHHHHHHHHHHHHHHHHHHHHHHHHHHHTTT-HHHHHHHHHHHHHHHHHGGGGGSTTGGG-HHHHHHHHHHHHHHHHHHHHHHHHHHHHHH----

pLDDT: mean 89.69, std 19.61, range [27.31, 98.88]

InterPro domains:
  IPR001129 Membrane-associated, eicosanoid/glutathione metabolism (MAPEG) protein [PF01124] (91-185)
  IPR023352 Membrane associated eicosanoid/glutathione metabolism-like domain superfamily [G3DSA:1.20.120.550] (24-196)
  IPR023352 Membrane associated eicosanoid/glutathione metabolism-like domain superfamily [SSF161084] (28-192)
  IPR050997 Membrane-associated proteins in eicosanoid and glutathione metabolism [PTHR10250] (28-184)

Organism: Tetrahymena thermophila (strain SB210) (NCBI:txid312017)

Foldseek 3Di:
DDPPPPPPPPDPDDDPPPVPDDDDDADPLLVLLVVLLVLLVVVLVCLVCPVLQVLLCVQQDQVLCCVPCQVVCCVVPVDGDHGRPPPDQLPDPSNVPGDPLSSLLNVLSSVLSVVSVVCSVLLSVLLNLLCRPVVVLSSVLSVLLVVLSVLCVCLSDPCHCVPPSNVVSVVSNVVSSVVSNVSSVVSVVVVVPPPVD/DDCPPPPPPPDPDDDPVPLQADDQDADPLLVLLVVLLVLLVVVLVCLVCPVLQVLLCVQQDLVLCCVPCQVVCCVVPVDGDHGRPPPDQLPDPSNVPGDPLSSLLNVLSSVLSVVSVVCSVLLSVLLSLLCSPVVVLSSVLSVLLSVLSVLCVCLSDPCHCVPPSNVVSVVSNVVSSVVSNVSSVVSVVVRNPPSPD

Radius of gyration: 27.1 Å; Cα contacts (8 Å, |Δi|>4): 489; chains: 2; bounding box: 71×94×80 Å